Protein AF-0000000086045828 (afdb_homodimer)

Radius of gyration: 31.23 Å; Cα contacts (8 Å, |Δi|>4): 841; chains: 2; bounding box: 89×67×92 Å

pLDDT: mean 82.21, std 28.21, range [18.62, 98.94]

Sequence (542 aa):
MNEQLLTVFLATYTFIFIGCGSLYIEKRSEITFVGVSLAWGAVVAANIYTFGHISGAQINPAVTFAYAVVGQFPWKQVPLYVLGELLGSTTASLTLKWIFDGENTEAMLTQPVGPNPASDLKVAVLEIIITFIYVMTNCSSRADPRAFKELGGVAVGATVFFLALVAGKITGASMNPARSLGPAIAAWNFNKIWIYIISSVIGAVSATMLYFFHLMPPKSNDNSKIEGIPIFDIRAMNQVFTNNSVDISVVSNKLGEKSLEMEFPRRLESIMNEQLLTVFLATYTFIFIGCGSLYIEKRSEITFVGVSLAWGAVVAANIYTFGHISGAQINPAVTFAYAVVGQFPWKQVPLYVLGELLGSTTASLTLKWIFDGENTEAMLTQPVGPNPASDLKVAVLEIIITFIYVMTNCSSRADPRAFKELGGVAVGATVFFLALVAGKITGASMNPARSLGPAIAAWNFNKIWIYIISSVIGAVSATMLYFFHLMPPKSNDNSKIEGIPIFDIRAMNQVFTNNSVDISVVSNKLGEKSLEMEFPRRLESI

Foldseek 3Di:
DVQQLVLLLVLLLQLLLQLLVVLVCVVVVNDPLLSSLLSNLVSQLVLCVVCCVPNNSDQFLLQLVLCVVLPNHPPVCSVSSVVSNLNSLQVSLLVVCVVVVNPPLVSQAFAFADDPLPDLVRLLVLLLVLLLVLLLLLCPACVAPVHPNVCSSVSNSVSSSVSCVPCCRGGVNQLGLSSHVSSCVSNVHCVSSVSNVVSSNNNNNVNSCCCSVPPHDPPPPCPVPPPPPPPPPVVVVVVVVPDDDPPPCVCPPDDDDPPPCPCPDPCPDDD/DVQLLVLLLVLLLQLLLQLLVVLVCVVVVNDPLLSSLLSNLVSQLVQCVVCCVPNNSDQFLLQLVLCVVLPNHPPVCSVSSVVSNLNSLQVSLLVVCVVVVNPPLVSQAFAFADDPQDPLVRLLVLLLVLLLQLLLLLCPQCVAPVHPNVCSSVSNSVSSSVSCVPCCRGGVNQLGLSSHVNSCVSNVHCVSSVSNVVSSNNSNNVNSCCCVVPVHDDDPPPPPDPPPPPPPPVVVVVVVPPDDPPPPPPCPDDDDDPPPPPDPPPPPDDD

Structure (mmCIF, N/CA/C/O backbone):
data_AF-0000000086045828-model_v1
#
loop_
_entity.id
_entity.type
_entity.pdbx_description
1 polymer 'Uncharacterized protein'
#
loop_
_atom_site.group_PDB
_atom_site.id
_atom_site.type_symbol
_atom_site.label_atom_id
_atom_site.label_alt_id
_atom_site.label_comp_id
_atom_site.label_asym_id
_atom_site.label_entity_id
_atom_site.label_seq_id
_atom_site.pdbx_PDB_ins_code
_atom_site.Cartn_x
_atom_site.Cartn_y
_atom_site.Cartn_z
_atom_site.occupancy
_atom_site.B_iso_or_equiv
_atom_site.auth_seq_id
_atom_site.auth_comp_id
_atom_site.auth_asym_id
_atom_site.auth_atom_id
_atom_site.pdbx_PDB_model_num
ATOM 1 N N . MET A 1 1 ? -11.227 5.406 20.25 1 74.38 1 MET A N 1
ATOM 2 C CA . MET A 1 1 ? -9.867 5.926 20.359 1 74.38 1 MET A CA 1
ATOM 3 C C . MET A 1 1 ? -8.844 4.832 20.078 1 74.38 1 MET A C 1
ATOM 5 O O . MET A 1 1 ? -7.941 5.02 19.25 1 74.38 1 MET A O 1
ATOM 9 N N . ASN A 1 2 ? -9.07 3.666 20.469 1 81.81 2 ASN A N 1
ATOM 10 C CA . ASN A 1 2 ? -8.125 2.578 20.234 1 81.81 2 ASN A CA 1
ATOM 11 C C . ASN A 1 2 ? -8.07 2.18 18.766 1 81.81 2 ASN A C 1
ATOM 13 O O . ASN A 1 2 ? -6.992 1.971 18.219 1 81.81 2 ASN A O 1
ATOM 17 N N . GLU A 1 3 ? -9.227 2.316 18.156 1 91.19 3 GLU A N 1
ATOM 18 C CA . GLU A 1 3 ? -9.266 1.939 16.75 1 91.19 3 GLU A CA 1
ATOM 19 C C . GLU A 1 3 ? -8.547 2.971 15.883 1 91.19 3 GLU A C 1
ATOM 21 O O . GLU A 1 3 ? -7.836 2.611 14.945 1 91.19 3 GLU A O 1
ATOM 26 N N . GLN A 1 4 ? -8.688 4.184 16.297 1 93.19 4 GLN A N 1
ATOM 27 C CA . GLN A 1 4 ? -8.047 5.246 15.539 1 93.19 4 GLN A CA 1
ATOM 28 C C . GLN A 1 4 ? -6.523 5.172 15.672 1 93.19 4 GLN A C 1
ATOM 30 O O . GLN A 1 4 ? -5.805 5.293 14.68 1 93.19 4 GLN A O 1
ATOM 35 N N . LEU A 1 5 ? -6.109 4.945 16.812 1 93.94 5 LEU A N 1
ATOM 36 C CA . LEU A 1 5 ? -4.668 4.875 17.047 1 93.94 5 LEU A CA 1
ATOM 37 C C . LEU A 1 5 ? -4.055 3.699 16.297 1 93.94 5 LEU A C 1
ATOM 39 O O . LEU A 1 5 ? -2.98 3.826 15.703 1 93.94 5 LEU A O 1
ATOM 43 N N . LEU A 1 6 ? -4.723 2.617 16.328 1 96.38 6 LEU A N 1
ATOM 44 C CA . LEU A 1 6 ? -4.242 1.435 15.617 1 96.38 6 LEU A CA 1
ATOM 45 C C . LEU A 1 6 ? -4.172 1.689 14.117 1 96.38 6 LEU A C 1
ATOM 47 O O . LEU A 1 6 ? -3.205 1.295 13.461 1 96.38 6 LEU A O 1
ATOM 51 N N . THR A 1 7 ? -5.195 2.33 13.586 1 97.31 7 THR A N 1
ATOM 52 C CA . THR A 1 7 ? -5.219 2.551 12.141 1 97.31 7 THR A CA 1
ATOM 53 C C . THR A 1 7 ? -4.184 3.596 11.734 1 97.31 7 THR A C 1
ATOM 55 O O . THR A 1 7 ? -3.604 3.516 10.656 1 97.31 7 THR A O 1
ATOM 58 N N . VAL A 1 8 ? -3.922 4.582 12.633 1 98.25 8 VAL A N 1
ATOM 59 C CA . VAL A 1 8 ? -2.854 5.547 12.391 1 98.25 8 VAL A CA 1
ATOM 60 C C . VAL A 1 8 ? -1.505 4.832 12.367 1 98.25 8 VAL A C 1
ATOM 62 O O . VAL A 1 8 ? -0.672 5.09 11.492 1 98.25 8 VAL A O 1
ATOM 65 N N . PHE A 1 9 ? -1.312 3.949 13.258 1 98.69 9 PHE A N 1
ATOM 66 C CA . PHE A 1 9 ? -0.1 3.143 13.32 1 98.69 9 PHE A CA 1
ATOM 67 C C . PHE A 1 9 ? 0.06 2.307 12.055 1 98.69 9 PHE A C 1
ATOM 69 O O . PHE A 1 9 ? 1.119 2.324 11.43 1 98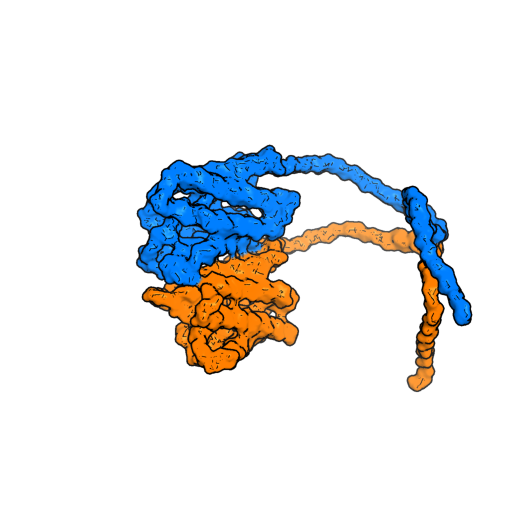.69 9 PHE A O 1
ATOM 76 N N . LEU A 1 10 ? -0.973 1.591 11.648 1 98.62 10 LEU A N 1
ATOM 77 C CA . LEU A 1 10 ? -0.92 0.701 10.492 1 98.62 10 LEU A CA 1
ATOM 78 C C . LEU A 1 10 ? -0.722 1.492 9.203 1 98.62 10 LEU A C 1
ATOM 80 O O . LEU A 1 10 ? 0.042 1.081 8.328 1 98.62 10 LEU A O 1
ATOM 84 N N . ALA A 1 11 ? -1.431 2.592 9.109 1 98.81 11 ALA A N 1
ATOM 85 C CA . ALA A 1 11 ? -1.305 3.432 7.918 1 98.81 11 ALA A CA 1
ATOM 86 C C . ALA A 1 11 ? 0.117 3.967 7.773 1 98.81 11 ALA A C 1
ATOM 88 O O . ALA A 1 11 ? 0.69 3.938 6.684 1 98.81 11 ALA A O 1
ATOM 89 N N . THR A 1 12 ? 0.699 4.422 8.859 1 98.88 12 THR A N 1
ATOM 90 C CA . THR A 1 12 ? 2.047 4.973 8.797 1 98.88 12 THR A CA 1
ATOM 91 C C . THR A 1 12 ? 3.076 3.869 8.578 1 98.88 12 THR A C 1
ATOM 93 O O . THR A 1 12 ? 4.039 4.051 7.832 1 98.88 12 THR A O 1
ATOM 96 N N . TYR A 1 13 ? 2.863 2.744 9.219 1 98.94 13 TYR A N 1
ATOM 97 C CA . TYR A 1 13 ? 3.736 1.601 8.984 1 98.94 13 TYR A CA 1
ATOM 98 C C . TYR A 1 13 ? 3.787 1.248 7.5 1 98.94 13 TYR A C 1
ATOM 100 O O . TYR A 1 13 ? 4.871 1.116 6.922 1 98.94 13 TYR A O 1
ATOM 108 N N . THR A 1 14 ? 2.574 1.083 6.902 1 98.88 14 THR A N 1
ATOM 109 C CA . THR A 1 14 ? 2.504 0.707 5.496 1 98.88 14 THR A CA 1
ATOM 110 C C . THR A 1 14 ? 3.143 1.778 4.617 1 98.88 14 THR A C 1
ATOM 112 O O . THR A 1 14 ? 3.859 1.461 3.664 1 98.88 14 THR A O 1
ATOM 115 N N . PHE A 1 15 ? 2.922 3.039 4.938 1 98.88 15 PHE A N 1
ATOM 116 C CA . PHE A 1 15 ? 3.457 4.188 4.215 1 98.88 15 PHE A CA 1
ATOM 117 C C . PHE A 1 15 ? 4.98 4.145 4.184 1 98.88 15 PHE A C 1
ATOM 119 O O . PHE A 1 15 ? 5.586 4.191 3.111 1 98.88 15 PHE A O 1
ATOM 126 N N . ILE A 1 16 ? 5.598 3.906 5.312 1 98.94 16 ILE A N 1
ATOM 127 C CA . ILE A 1 16 ? 7.051 3.93 5.445 1 98.94 16 ILE A CA 1
ATOM 128 C C . ILE A 1 16 ? 7.641 2.631 4.902 1 98.94 16 ILE A C 1
ATOM 130 O O . ILE A 1 16 ? 8.672 2.643 4.234 1 98.94 16 ILE A O 1
ATOM 134 N N . PHE A 1 17 ? 6.984 1.537 5.195 1 98.88 17 PHE A N 1
ATOM 135 C CA . PHE A 1 17 ? 7.473 0.239 4.746 1 98.88 17 PHE A CA 1
ATOM 136 C C . PHE A 1 17 ? 7.586 0.201 3.227 1 98.88 17 PHE A C 1
ATOM 138 O O . PHE A 1 17 ? 8.609 -0.225 2.686 1 98.88 17 PHE A O 1
ATOM 145 N N . ILE A 1 18 ? 6.559 0.685 2.578 1 98.88 18 ILE A N 1
ATOM 146 C CA . ILE A 1 18 ? 6.52 0.649 1.121 1 98.88 18 ILE A CA 1
ATOM 147 C C . ILE A 1 18 ? 7.438 1.729 0.553 1 98.88 18 ILE A C 1
ATOM 149 O O . ILE A 1 18 ? 8.234 1.461 -0.348 1 98.88 18 ILE A O 1
ATOM 153 N N . GLY A 1 19 ? 7.301 2.977 1.041 1 98.75 19 GLY A N 1
ATOM 154 C CA . GLY A 1 19 ? 8.125 4.059 0.527 1 98.75 19 GLY A CA 1
ATOM 155 C C . GLY A 1 19 ? 9.609 3.803 0.689 1 98.75 19 GLY A C 1
ATOM 156 O O . GLY A 1 19 ? 10.359 3.844 -0.287 1 98.75 19 GLY A O 1
ATOM 157 N N . CYS A 1 20 ? 10.031 3.494 1.878 1 98.69 20 CYS A N 1
ATOM 158 C CA . CYS A 1 20 ? 11.438 3.236 2.139 1 98.69 20 CYS A CA 1
ATOM 159 C C . CYS A 1 20 ? 11.875 1.905 1.535 1 98.69 20 CYS A C 1
ATOM 161 O O . CYS A 1 20 ? 13.008 1.766 1.077 1 98.69 20 CYS A O 1
ATOM 163 N N . GLY A 1 21 ? 10.969 0.919 1.577 1 98.38 21 GLY A N 1
ATOM 164 C CA . GLY A 1 21 ? 11.289 -0.329 0.902 1 98.38 21 GLY A CA 1
ATOM 165 C C . GLY A 1 21 ? 11.633 -0.142 -0.563 1 98.38 21 GLY A C 1
ATOM 166 O O . GLY A 1 21 ? 12.547 -0.79 -1.076 1 98.38 21 GLY A O 1
ATOM 167 N N . SER A 1 22 ? 10.93 0.727 -1.229 1 98.5 22 SER A N 1
ATOM 168 C CA . SER A 1 22 ? 11.188 0.962 -2.646 1 98.5 22 SER A CA 1
ATOM 169 C C . SER A 1 22 ? 12.562 1.581 -2.861 1 98.5 22 SER A C 1
ATOM 171 O O . SER A 1 22 ? 13.195 1.358 -3.896 1 98.5 22 SER A O 1
ATOM 173 N N . LEU A 1 23 ? 13.047 2.309 -1.892 1 97.94 23 LEU A N 1
ATOM 174 C CA . LEU A 1 23 ? 14.375 2.895 -1.985 1 97.94 23 LEU A CA 1
ATOM 175 C C . LEU A 1 23 ? 15.453 1.818 -1.892 1 97.94 23 LEU A C 1
ATOM 177 O O . LEU A 1 23 ? 16.484 1.904 -2.562 1 97.94 23 LEU A O 1
ATOM 181 N N . TYR A 1 24 ? 15.211 0.832 -1.029 1 96.56 24 TYR A N 1
ATOM 182 C CA . TYR A 1 24 ? 16.125 -0.3 -0.976 1 96.56 24 TYR A CA 1
ATOM 183 C C . TYR A 1 24 ? 16.188 -1.021 -2.316 1 96.56 24 TYR A C 1
ATOM 185 O O . TYR A 1 24 ? 17.266 -1.401 -2.779 1 96.56 24 TYR A O 1
ATOM 193 N N . ILE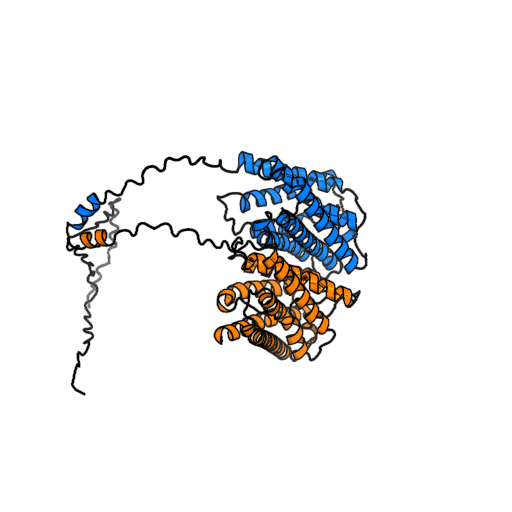 A 1 25 ? 15.008 -1.179 -2.92 1 96.12 25 ILE A N 1
ATOM 194 C CA . ILE A 1 25 ? 14.93 -1.902 -4.184 1 96.12 25 ILE A CA 1
ATOM 195 C C . ILE A 1 25 ? 15.594 -1.085 -5.289 1 96.12 25 ILE A C 1
ATOM 197 O O . ILE A 1 25 ? 16.25 -1.641 -6.168 1 96.12 25 ILE A O 1
ATOM 201 N N . GLU A 1 26 ? 15.414 0.224 -5.273 1 96.56 26 GLU A N 1
ATOM 202 C CA . GLU A 1 26 ? 16.109 1.097 -6.215 1 96.56 26 GLU A CA 1
ATOM 203 C C . GLU A 1 26 ? 17.625 0.978 -6.07 1 96.56 26 GLU A C 1
ATOM 205 O O . GLU A 1 26 ? 18.344 0.942 -7.066 1 96.56 26 GLU A O 1
ATOM 210 N N . LYS A 1 27 ? 18.062 0.938 -4.852 1 94.44 27 LYS A N 1
ATOM 211 C CA . LYS A 1 27 ? 19.484 0.825 -4.59 1 94.44 27 LYS A CA 1
ATOM 212 C C . LYS A 1 27 ? 20.062 -0.456 -5.191 1 94.44 27 LYS A C 1
ATOM 214 O O . LYS A 1 27 ? 21.234 -0.495 -5.586 1 94.44 27 LYS A O 1
ATOM 219 N N . ARG A 1 28 ? 19.266 -1.442 -5.297 1 91.94 28 ARG A N 1
ATOM 220 C CA . ARG A 1 28 ? 19.672 -2.709 -5.902 1 91.94 28 ARG A CA 1
ATOM 221 C C . ARG A 1 28 ? 19.516 -2.658 -7.422 1 91.94 28 ARG A C 1
ATOM 223 O O . ARG A 1 28 ? 19.672 -3.674 -8.102 1 91.94 28 ARG A O 1
ATOM 230 N N . SER A 1 29 ? 19.141 -1.521 -8.008 1 92.25 29 SER A N 1
ATOM 231 C CA . SER A 1 29 ? 19 -1.26 -9.438 1 92.25 29 SER A CA 1
ATOM 232 C C . SER A 1 29 ? 17.906 -2.111 -10.055 1 92.25 29 SER A C 1
ATOM 234 O O . SER A 1 29 ? 17.969 -2.475 -11.227 1 92.25 29 SER A O 1
ATOM 236 N N . GLU A 1 30 ? 16.953 -2.486 -9.188 1 91.5 30 GLU A N 1
ATOM 237 C CA . GLU A 1 30 ? 15.844 -3.299 -9.672 1 91.5 30 GLU A CA 1
ATOM 238 C C . GLU A 1 30 ? 14.711 -2.424 -10.203 1 91.5 30 GLU A C 1
ATOM 240 O O . GLU A 1 30 ? 13.891 -2.881 -11.008 1 91.5 30 GLU A O 1
ATOM 245 N N . ILE A 1 31 ? 14.648 -1.253 -9.703 1 95.25 31 ILE A N 1
ATOM 246 C CA . ILE A 1 31 ? 13.688 -0.275 -10.195 1 95.25 31 ILE A CA 1
ATOM 247 C C . ILE A 1 31 ? 14.359 1.088 -10.336 1 95.25 31 ILE A C 1
ATOM 249 O O . ILE A 1 31 ? 15.43 1.32 -9.773 1 95.25 31 ILE A O 1
ATOM 253 N N . THR A 1 32 ? 13.711 1.938 -11.188 1 96.19 32 THR A N 1
ATOM 254 C CA . THR A 1 32 ? 14.164 3.318 -11.312 1 96.19 32 THR A CA 1
ATOM 255 C C . THR A 1 32 ? 13.461 4.215 -10.305 1 96.19 32 THR A C 1
ATOM 257 O O . THR A 1 32 ? 12.539 3.775 -9.602 1 96.19 32 THR A O 1
ATOM 260 N N . PHE A 1 33 ? 13.883 5.48 -10.305 1 96.31 33 PHE A N 1
ATOM 261 C CA . PHE A 1 33 ? 13.32 6.418 -9.344 1 96.31 33 PHE A CA 1
ATOM 262 C C . PHE A 1 33 ? 11.859 6.707 -9.664 1 96.31 33 PHE A C 1
ATOM 264 O O . PHE A 1 33 ? 11.086 7.078 -8.781 1 96.31 33 PHE A O 1
ATOM 271 N N . VAL A 1 34 ? 11.492 6.547 -10.898 1 97.12 34 VAL A N 1
ATOM 272 C CA . VAL A 1 34 ? 10.078 6.652 -11.242 1 97.12 34 VAL A CA 1
ATOM 273 C C . VAL A 1 34 ? 9.273 5.617 -10.461 1 97.12 34 VAL A C 1
ATOM 275 O O . VAL A 1 34 ? 8.188 5.918 -9.953 1 97.12 34 VAL A O 1
ATOM 278 N N . GLY A 1 35 ? 9.828 4.352 -10.32 1 98.38 35 GLY A N 1
ATOM 279 C CA . GLY A 1 35 ? 9.188 3.32 -9.523 1 98.38 35 GLY A CA 1
ATOM 280 C C . GLY A 1 35 ? 9.07 3.686 -8.055 1 98.38 35 GLY A C 1
ATOM 281 O O . GLY A 1 35 ? 8.031 3.447 -7.434 1 98.38 35 GLY A O 1
ATOM 282 N N . VAL A 1 36 ? 10.094 4.324 -7.551 1 98.5 36 VAL A N 1
ATOM 283 C CA . VAL A 1 36 ? 10.102 4.777 -6.16 1 98.5 36 VAL A CA 1
ATOM 284 C C . VAL A 1 36 ? 9.016 5.828 -5.953 1 98.5 36 VAL A C 1
ATOM 286 O O . VAL A 1 36 ? 8.242 5.746 -4.992 1 98.5 36 VAL A O 1
ATOM 289 N N . SER A 1 37 ? 8.961 6.758 -6.863 1 98.75 37 SER A N 1
ATOM 290 C CA . SER A 1 37 ? 7.988 7.84 -6.746 1 98.75 37 SER A CA 1
ATOM 291 C C . SER A 1 37 ? 6.559 7.316 -6.852 1 98.75 37 SER A C 1
ATOM 293 O O . SER A 1 37 ? 5.668 7.777 -6.133 1 98.75 37 SER A O 1
ATOM 295 N N . LEU A 1 38 ? 6.348 6.324 -7.715 1 98.56 38 LEU A N 1
ATOM 296 C CA . LEU A 1 38 ? 5.039 5.691 -7.84 1 98.56 38 LEU A CA 1
ATOM 297 C C . LEU A 1 38 ? 4.664 4.957 -6.559 1 98.56 38 LEU A C 1
ATOM 299 O O . LEU A 1 38 ? 3.502 4.973 -6.148 1 98.56 38 LEU A O 1
ATOM 303 N N . ALA A 1 39 ? 5.609 4.301 -5.961 1 98.81 39 ALA A N 1
ATOM 304 C CA . ALA A 1 39 ? 5.352 3.58 -4.719 1 98.81 39 ALA A CA 1
ATOM 305 C C . ALA A 1 39 ? 4.848 4.523 -3.631 1 98.81 39 ALA A C 1
ATOM 307 O O . ALA A 1 39 ? 3.857 4.234 -2.957 1 98.81 39 ALA A O 1
ATOM 308 N N . TRP A 1 40 ? 5.504 5.707 -3.502 1 98.81 40 TRP A N 1
ATOM 309 C CA . TRP A 1 40 ? 5.113 6.691 -2.498 1 98.81 40 TRP A CA 1
ATOM 310 C C . TRP A 1 40 ? 3.705 7.211 -2.764 1 98.81 40 TRP A C 1
ATOM 312 O O . TRP A 1 40 ? 2.887 7.297 -1.846 1 98.81 40 TRP A O 1
ATOM 322 N N . GLY A 1 41 ? 3.443 7.547 -4.016 1 98.81 41 GLY A N 1
ATOM 323 C CA . GLY A 1 41 ? 2.123 8.047 -4.363 1 98.81 41 GLY A CA 1
ATOM 324 C C . GLY A 1 41 ? 1.029 7.012 -4.207 1 98.81 41 GLY A C 1
ATOM 325 O O . GLY A 1 41 ? -0.043 7.305 -3.676 1 98.81 41 GLY A O 1
ATOM 326 N N . ALA A 1 42 ? 1.286 5.809 -4.637 1 98.81 42 ALA A N 1
ATOM 327 C CA . ALA A 1 42 ? 0.292 4.738 -4.617 1 98.81 42 ALA A CA 1
ATOM 328 C C . ALA A 1 42 ? -0.074 4.352 -3.186 1 98.81 42 ALA A C 1
ATOM 330 O O . ALA A 1 42 ? -1.246 4.129 -2.877 1 98.81 42 ALA A O 1
ATOM 331 N N . VAL A 1 43 ? 0.878 4.203 -2.322 1 98.88 43 VAL A N 1
ATOM 332 C CA . VAL A 1 43 ? 0.599 3.775 -0.956 1 98.88 43 VAL A CA 1
ATOM 333 C C . VAL A 1 43 ? -0.199 4.855 -0.228 1 98.88 43 VAL A C 1
ATOM 335 O O . VAL A 1 43 ? -1.055 4.547 0.605 1 98.88 43 VAL A O 1
ATOM 338 N N . VAL A 1 44 ? 0.052 6.137 -0.552 1 98.75 44 VAL A N 1
ATOM 339 C CA . VAL A 1 44 ? -0.738 7.207 0.047 1 98.75 44 VAL A CA 1
ATOM 340 C C . VAL A 1 44 ? -2.189 7.098 -0.413 1 98.75 44 VAL A C 1
ATOM 342 O O . VAL A 1 44 ? -3.113 7.156 0.404 1 98.75 44 VAL A O 1
ATOM 345 N N . ALA A 1 45 ? -2.391 6.902 -1.695 1 98.62 45 ALA A N 1
ATOM 346 C CA . ALA A 1 45 ? -3.75 6.746 -2.207 1 98.62 45 ALA A CA 1
ATOM 347 C C . ALA A 1 45 ? -4.445 5.551 -1.56 1 98.62 45 ALA A C 1
ATOM 349 O O . ALA A 1 45 ? -5.578 5.668 -1.083 1 98.62 45 ALA A O 1
ATOM 350 N N . ALA A 1 46 ? -3.783 4.461 -1.511 1 98.69 46 ALA A N 1
ATOM 351 C CA . ALA A 1 46 ? -4.363 3.248 -0.939 1 98.69 46 ALA A CA 1
ATOM 352 C C . ALA A 1 46 ? -4.719 3.451 0.531 1 98.69 46 ALA A C 1
ATOM 354 O O . ALA A 1 46 ? -5.777 3.008 0.986 1 98.69 46 ALA A O 1
ATOM 355 N N . ASN A 1 47 ? -3.84 4.066 1.276 1 98.69 47 ASN A N 1
ATOM 356 C CA . ASN A 1 47 ? -4.09 4.332 2.689 1 98.69 47 ASN A CA 1
ATOM 357 C C . ASN A 1 47 ? -5.336 5.188 2.887 1 98.69 47 ASN A C 1
ATOM 359 O O . ASN A 1 47 ? -6.109 4.957 3.82 1 98.69 47 ASN A O 1
ATOM 363 N N . ILE A 1 48 ? -5.488 6.199 2.051 1 98.12 48 ILE A N 1
ATOM 364 C CA . ILE A 1 48 ? -6.652 7.07 2.17 1 98.12 48 ILE A CA 1
ATOM 365 C C . ILE A 1 48 ? -7.93 6.258 1.977 1 98.12 48 ILE A C 1
ATOM 367 O O . ILE A 1 48 ? -8.883 6.391 2.752 1 98.12 48 ILE A O 1
ATOM 371 N N . TYR A 1 49 ? -7.902 5.359 1.036 1 97.44 49 TYR A N 1
ATOM 372 C CA . TYR A 1 49 ? -9.102 4.582 0.753 1 97.44 49 TYR A CA 1
ATOM 373 C C . TYR A 1 49 ? -9.281 3.461 1.771 1 97.44 49 TYR A C 1
ATOM 375 O O . TYR A 1 49 ? -10.391 2.953 1.959 1 97.44 49 TYR A O 1
ATOM 383 N N . THR A 1 50 ? -8.25 3.084 2.451 1 97.75 50 THR A N 1
ATOM 384 C CA . THR A 1 50 ? -8.297 1.986 3.412 1 97.75 50 THR A CA 1
ATOM 385 C C . THR A 1 50 ? -8.672 2.498 4.801 1 97.75 50 THR A C 1
ATOM 387 O O . THR A 1 50 ? -9.5 1.903 5.484 1 97.75 50 THR A O 1
ATOM 390 N N . PHE A 1 51 ? -8.102 3.66 5.184 1 97.31 51 PHE A N 1
ATOM 391 C CA . PHE A 1 51 ? -8.195 4.055 6.586 1 97.31 51 PHE A CA 1
ATOM 392 C C . PHE A 1 51 ? -8.859 5.422 6.719 1 97.31 51 PHE A C 1
ATOM 394 O O . PHE A 1 51 ? -9.141 5.875 7.832 1 97.31 51 PHE A O 1
ATOM 401 N N . GLY A 1 52 ? -9.102 6.09 5.621 1 96.38 52 GLY A N 1
ATOM 402 C CA . GLY A 1 52 ? -9.648 7.438 5.668 1 96.38 52 GLY A CA 1
ATOM 403 C C . GLY A 1 52 ? -10.938 7.535 6.461 1 96.38 52 GLY A C 1
ATOM 404 O O . GLY A 1 52 ? -11.156 8.508 7.184 1 96.38 52 GLY A O 1
ATOM 405 N N . HIS A 1 53 ? -11.789 6.516 6.402 1 94.38 53 HIS A N 1
ATOM 406 C CA . HIS A 1 53 ? -13.102 6.555 7.039 1 94.38 53 HIS A CA 1
ATOM 407 C C . HIS A 1 53 ? -13.008 6.207 8.523 1 94.38 53 HIS A C 1
ATOM 409 O O . HIS A 1 53 ? -13.992 6.32 9.258 1 94.38 53 HIS A O 1
ATOM 415 N N . ILE A 1 54 ? -11.828 5.781 8.969 1 94.62 54 ILE A N 1
ATOM 416 C CA . ILE A 1 54 ? -11.672 5.41 10.367 1 94.62 54 ILE A CA 1
ATOM 417 C C . ILE A 1 54 ? -10.883 6.496 11.102 1 94.62 54 ILE A C 1
ATOM 419 O O . ILE A 1 54 ? -11.359 7.039 12.102 1 94.62 54 ILE A O 1
ATOM 423 N N . SER A 1 55 ? -9.773 6.926 10.609 1 94.5 55 SER A N 1
ATOM 424 C CA . SER A 1 55 ? -8.891 7.852 11.305 1 94.5 55 SER A CA 1
ATOM 425 C C . SER A 1 55 ? -8.555 9.062 10.438 1 94.5 55 SER A C 1
ATOM 427 O O . SER A 1 55 ? -7.68 9.852 10.781 1 94.5 55 SER A O 1
ATOM 429 N N . GLY A 1 56 ? -9.156 9.172 9.266 1 93.81 56 GLY A N 1
ATOM 430 C CA . GLY A 1 56 ? -8.805 10.219 8.328 1 93.81 56 GLY A CA 1
ATOM 431 C C . GLY A 1 56 ? -7.547 9.898 7.531 1 93.81 56 GLY A C 1
ATOM 432 O O . GLY A 1 56 ? -7.117 10.695 6.691 1 93.81 56 GLY A O 1
ATOM 433 N N . ALA A 1 57 ? -6.941 8.75 7.797 1 96 57 ALA A N 1
ATOM 434 C CA . ALA A 1 57 ? -5.695 8.312 7.176 1 96 57 ALA A CA 1
ATOM 435 C C . ALA A 1 57 ? -4.551 9.266 7.516 1 96 57 ALA A C 1
ATOM 437 O O . ALA A 1 57 ? -3.742 9.609 6.648 1 96 57 ALA A O 1
ATOM 438 N N . GLN A 1 58 ? -4.477 9.703 8.766 1 96.94 58 GLN A N 1
ATOM 439 C CA . GLN A 1 58 ? -3.404 10.594 9.203 1 96.94 58 GLN A CA 1
ATOM 440 C C . GLN A 1 58 ? -2.098 9.828 9.391 1 96.94 58 GLN A C 1
ATOM 442 O O . GLN A 1 58 ? -2.035 8.875 10.18 1 96.94 58 GLN A O 1
ATOM 447 N N . ILE A 1 59 ? -1.125 10.258 8.711 1 98.62 59 ILE A N 1
ATOM 448 C CA . ILE A 1 59 ? 0.168 9.586 8.758 1 98.62 59 ILE A CA 1
ATOM 449 C C . ILE A 1 59 ? 1.283 10.617 8.898 1 98.62 59 ILE A C 1
ATOM 451 O O . ILE A 1 59 ? 2.459 10.305 8.703 1 98.62 59 ILE A O 1
ATOM 455 N N . ASN A 1 60 ? 1.021 11.914 9.117 1 98.88 60 ASN A N 1
ATOM 456 C CA . ASN A 1 60 ? 1.925 13.062 9.047 1 98.88 60 ASN A CA 1
ATOM 457 C C . ASN A 1 60 ? 1.712 14.016 10.211 1 98.88 60 ASN A C 1
ATOM 459 O O . ASN A 1 60 ? 0.748 14.789 10.227 1 98.88 60 ASN A O 1
ATOM 463 N N . PRO A 1 61 ? 2.641 14.016 11.164 1 98.88 61 PRO A N 1
ATOM 464 C CA . PRO A 1 61 ? 2.496 14.906 12.32 1 98.88 61 PRO A CA 1
ATOM 465 C C . PRO A 1 61 ? 2.293 16.359 11.922 1 98.88 61 PRO A C 1
ATOM 467 O O . PRO A 1 61 ? 1.557 17.094 12.594 1 98.88 61 PRO A O 1
ATOM 470 N N . ALA A 1 62 ? 2.971 16.844 10.898 1 98.88 62 ALA A N 1
ATOM 471 C CA . ALA A 1 62 ? 2.82 18.234 10.453 1 98.88 62 ALA A CA 1
ATOM 472 C C . ALA A 1 62 ? 1.388 18.516 10.008 1 98.88 62 ALA A C 1
ATOM 474 O O . ALA A 1 62 ? 0.833 19.562 10.312 1 98.88 62 ALA A O 1
ATOM 475 N N . VAL A 1 63 ? 0.789 17.562 9.344 1 98.75 63 VAL A N 1
ATOM 476 C CA . VAL A 1 63 ? -0.579 17.719 8.859 1 98.75 63 VAL A CA 1
ATOM 477 C C . VAL A 1 63 ? -1.555 17.625 10.031 1 98.75 63 VAL A C 1
ATOM 479 O O . VAL A 1 63 ? -2.488 18.422 10.141 1 98.75 63 VAL A O 1
ATOM 482 N N . THR A 1 64 ? -1.34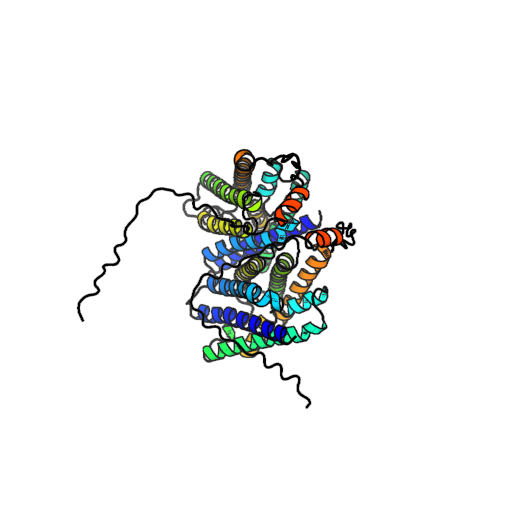3 16.609 10.891 1 98.69 64 THR A N 1
ATOM 483 C CA . THR A 1 64 ? -2.166 16.453 12.086 1 98.69 64 THR A CA 1
ATOM 484 C C . THR A 1 64 ? -2.166 17.75 12.906 1 98.69 64 THR A C 1
ATOM 486 O O . THR A 1 64 ? -3.225 18.234 13.312 1 98.69 64 THR A O 1
ATOM 489 N N . PHE A 1 65 ? -1.016 18.281 13.086 1 98.69 65 PHE A N 1
ATOM 490 C CA . PHE A 1 65 ? -0.856 19.531 13.82 1 98.69 65 PHE A CA 1
ATOM 491 C C . PHE A 1 65 ? -1.538 20.688 13.094 1 98.69 65 PHE A C 1
ATOM 493 O O . PHE A 1 65 ? -2.266 21.469 13.703 1 98.69 65 PHE A O 1
ATOM 500 N N . ALA A 1 66 ? -1.322 20.828 11.836 1 98.81 66 ALA A N 1
ATOM 501 C CA . ALA A 1 66 ? -1.863 21.922 11.039 1 98.81 66 ALA A CA 1
ATOM 502 C C . ALA A 1 66 ? -3.389 21.906 11.062 1 98.81 66 ALA A C 1
ATOM 504 O O . ALA A 1 66 ? -4.023 22.969 11.133 1 98.81 66 ALA A O 1
ATOM 505 N N . TYR A 1 67 ? -3.943 20.734 10.992 1 98.38 67 TYR A N 1
ATOM 506 C CA . TYR A 1 67 ? -5.398 20.625 11.047 1 98.38 67 TYR A CA 1
ATOM 507 C C . TYR A 1 67 ? -5.93 21.078 12.398 1 98.38 67 TYR A C 1
ATOM 509 O O . TYR A 1 67 ? -7.008 21.672 12.484 1 98.38 67 TYR A O 1
ATOM 517 N N . ALA A 1 68 ? -5.25 20.797 13.453 1 98.5 68 ALA A N 1
ATOM 518 C CA . ALA A 1 68 ? -5.66 21.266 14.773 1 98.5 68 ALA A CA 1
ATOM 519 C C . ALA A 1 68 ? -5.578 22.797 14.867 1 98.5 68 ALA A C 1
ATOM 521 O O . ALA A 1 68 ? -6.453 23.438 15.453 1 98.5 68 ALA A O 1
ATOM 522 N N . VAL A 1 69 ? -4.594 23.359 14.281 1 98.44 69 VAL A N 1
ATOM 523 C CA . VAL A 1 69 ? -4.363 24.812 14.305 1 98.44 69 VAL A CA 1
ATOM 524 C C . VAL A 1 69 ? -5.566 25.531 13.711 1 98.44 69 VAL A C 1
ATOM 526 O O . VAL A 1 69 ? -5.984 26.578 14.227 1 98.44 69 VAL A O 1
ATOM 529 N N . VAL A 1 70 ? -6.191 24.953 12.727 1 97.38 70 VAL A N 1
ATOM 530 C CA . VAL A 1 70 ? -7.281 25.656 12.055 1 97.38 70 VAL A CA 1
ATOM 531 C C . VAL A 1 70 ? -8.625 25.109 12.547 1 97.38 70 VAL A C 1
ATOM 533 O O . VAL A 1 70 ? -9.664 25.344 11.922 1 97.38 70 VAL A O 1
ATOM 536 N N . GLY A 1 71 ? -8.625 24.234 13.547 1 97.19 71 GLY A N 1
ATOM 537 C CA . GLY A 1 71 ? -9.836 23.797 14.219 1 97.19 71 GLY A CA 1
ATOM 538 C C . GLY A 1 71 ? -10.508 22.625 13.523 1 97.19 71 GLY A C 1
ATOM 539 O O . GLY A 1 71 ? -11.688 22.344 13.75 1 97.19 71 GLY A O 1
ATOM 540 N N . GLN A 1 72 ? -9.781 21.938 12.641 1 96.5 72 GLN A N 1
ATOM 541 C CA . GLN A 1 72 ? -10.352 20.812 11.891 1 96.5 72 GLN A CA 1
ATOM 542 C C . GLN A 1 72 ? -9.984 19.484 12.531 1 96.5 72 GLN A C 1
ATOM 544 O O . GLN A 1 72 ? -10.328 18.422 12 1 96.5 72 GLN A O 1
ATOM 549 N N . PHE A 1 73 ? -9.242 19.516 13.586 1 96.62 73 PHE A N 1
ATOM 550 C CA . PHE A 1 73 ? -8.852 18.344 14.352 1 96.62 73 PHE A CA 1
ATOM 551 C C . PHE A 1 73 ? -8.711 18.672 15.828 1 96.62 73 PHE A C 1
ATOM 553 O O . PHE A 1 73 ? -8.172 19.734 16.188 1 96.62 73 PHE A O 1
ATOM 560 N N . PRO A 1 74 ? -9.227 17.859 16.766 1 96.81 74 PRO A N 1
ATOM 561 C CA . PRO A 1 74 ? -9.164 18.188 18.188 1 96.81 74 PRO A CA 1
ATOM 562 C C . PRO A 1 74 ? -7.742 18.141 18.734 1 96.81 74 PRO A C 1
ATOM 564 O O . PRO A 1 74 ? -7.051 17.125 18.594 1 96.81 74 PRO A O 1
ATOM 567 N N . TRP A 1 75 ? -7.332 19.156 19.453 1 97.75 75 TRP A N 1
ATOM 568 C CA . TRP A 1 75 ? -5.992 19.281 20.016 1 97.75 75 TRP A CA 1
ATOM 569 C C . TRP A 1 75 ? -5.68 18.125 20.938 1 97.75 75 TRP A C 1
ATOM 571 O O . TRP A 1 75 ? -4.539 17.656 21.016 1 97.75 75 TRP A O 1
ATOM 581 N N . LYS A 1 76 ? -6.711 17.578 21.594 1 96.94 76 LYS A N 1
ATOM 582 C CA . LYS A 1 76 ? -6.531 16.516 22.578 1 96.94 76 LYS A CA 1
ATOM 583 C C . LYS A 1 76 ? -6.047 15.227 21.922 1 96.94 76 LYS A C 1
ATOM 585 O O . LYS A 1 76 ? -5.379 14.406 22.562 1 96.94 76 LYS A O 1
ATOM 590 N N . GLN A 1 77 ? -6.309 15.117 20.641 1 97.12 77 GLN A N 1
ATOM 591 C CA . GLN A 1 77 ? -5.965 13.883 19.953 1 97.12 77 GLN A CA 1
ATOM 592 C C . GLN A 1 77 ? -4.609 13.992 19.25 1 97.12 77 GLN A C 1
ATOM 594 O O . GLN A 1 77 ? -4.031 12.992 18.844 1 97.12 77 GLN A O 1
ATOM 599 N N . VAL A 1 78 ? -4.062 15.164 19.188 1 98.12 78 VAL A N 1
ATOM 600 C CA . VAL A 1 78 ? -2.85 15.414 18.406 1 98.12 78 VAL A CA 1
ATOM 601 C C . VAL A 1 78 ? -1.697 14.586 18.969 1 98.12 78 VAL A C 1
ATOM 603 O O . VAL A 1 78 ? -1.027 13.859 18.234 1 98.12 78 VAL A O 1
ATOM 606 N N . PRO A 1 79 ? -1.474 14.555 20.281 1 97.88 79 PRO A N 1
ATOM 607 C CA . PRO A 1 79 ? -0.333 13.789 20.781 1 97.88 79 PRO A CA 1
ATOM 608 C C . PRO A 1 79 ? -0.468 12.289 20.516 1 97.88 79 PRO A C 1
ATOM 610 O O . PRO A 1 79 ? 0.525 11.617 20.219 1 97.88 79 PRO A O 1
ATOM 613 N N . LEU A 1 80 ? -1.637 11.812 20.609 1 97 80 LEU A N 1
ATOM 614 C CA . LEU A 1 80 ? -1.856 10.383 20.406 1 97 80 LEU A CA 1
ATOM 615 C C . LEU A 1 80 ? -1.65 10.008 18.938 1 97 80 LEU A C 1
ATOM 617 O O . LEU A 1 80 ? -1.051 8.977 18.641 1 97 80 LEU A O 1
ATOM 621 N N . TYR A 1 81 ? -2.164 10.82 18.078 1 97.94 81 TYR A N 1
ATOM 622 C CA . TYR A 1 81 ? -1.973 10.562 16.656 1 97.94 81 TYR A CA 1
ATOM 623 C C . TYR A 1 81 ? -0.499 10.656 16.281 1 97.94 81 TYR A C 1
ATOM 625 O O . TYR A 1 81 ? 0.017 9.797 15.555 1 97.94 81 TYR A O 1
ATOM 633 N N . VAL A 1 82 ? 0.168 11.641 16.797 1 98.56 82 VAL A N 1
ATOM 634 C CA . VAL A 1 82 ? 1.588 11.82 16.5 1 98.56 82 VAL A CA 1
ATOM 635 C C . VAL A 1 82 ? 2.377 10.617 17.016 1 98.56 82 VAL A C 1
ATOM 637 O O . VAL A 1 82 ? 3.275 10.117 16.328 1 98.56 82 VAL A O 1
ATOM 640 N N . LEU A 1 83 ? 2.029 10.164 18.141 1 98.19 83 LEU A N 1
ATOM 641 C CA . LEU A 1 83 ? 2.686 8.984 18.688 1 98.19 83 LEU A CA 1
ATOM 642 C C . LEU A 1 83 ? 2.471 7.77 17.781 1 98.19 83 LEU A C 1
ATOM 644 O O . LEU A 1 83 ? 3.406 7.012 17.516 1 98.19 83 LEU A O 1
ATOM 648 N N . GLY A 1 84 ? 1.211 7.547 17.359 1 98.56 84 GLY A N 1
ATOM 649 C CA . GLY A 1 84 ? 0.924 6.457 16.438 1 98.56 84 GLY A CA 1
ATOM 650 C C . GLY A 1 84 ? 1.7 6.559 15.141 1 98.56 84 GLY A C 1
ATOM 651 O O . GLY A 1 84 ? 2.199 5.551 14.633 1 98.56 84 GLY A O 1
ATOM 652 N N . GLU A 1 85 ? 1.844 7.75 14.641 1 98.81 85 GLU A N 1
ATOM 653 C CA . GLU A 1 85 ? 2.578 8 13.406 1 98.81 85 GLU A CA 1
ATOM 654 C C . GLU A 1 85 ? 4.062 7.688 13.57 1 98.81 85 GLU A C 1
ATOM 656 O O . GLU A 1 85 ? 4.66 7.008 12.734 1 98.81 85 GLU A O 1
ATOM 661 N N . LEU A 1 86 ? 4.613 8.117 14.656 1 98.81 86 LEU A N 1
ATOM 662 C CA . LEU A 1 86 ? 6.035 7.91 14.906 1 98.81 86 LEU A CA 1
ATOM 663 C C . LEU A 1 86 ? 6.336 6.438 15.164 1 98.81 86 LEU A C 1
ATOM 665 O O . LEU A 1 86 ? 7.359 5.918 14.711 1 98.81 86 LEU A O 1
ATOM 669 N N . LEU A 1 87 ? 5.445 5.789 15.898 1 98.81 87 LEU A N 1
ATOM 670 C CA . LEU A 1 87 ? 5.637 4.363 16.156 1 98.81 87 LEU A CA 1
ATOM 671 C C . LEU A 1 87 ? 5.539 3.562 14.859 1 98.81 87 LEU A C 1
ATOM 673 O O . LEU A 1 87 ? 6.328 2.646 14.625 1 98.81 87 LEU A O 1
ATOM 677 N N . GLY A 1 88 ? 4.531 3.887 14.031 1 98.88 88 GLY A N 1
ATOM 678 C CA . GLY A 1 88 ? 4.422 3.227 12.742 1 98.88 88 GLY A CA 1
ATOM 679 C C . GLY A 1 88 ? 5.645 3.418 11.867 1 98.88 88 GLY A C 1
ATOM 680 O O . GLY A 1 88 ? 6.16 2.459 11.289 1 98.88 88 GLY A O 1
ATOM 681 N N . SER A 1 89 ? 6.105 4.605 11.867 1 98.94 89 SER A N 1
ATOM 682 C CA . SER A 1 89 ? 7.273 4.945 11.062 1 98.94 89 SER A CA 1
ATOM 683 C C . SER A 1 89 ? 8.516 4.215 11.555 1 98.94 89 SER A C 1
ATOM 685 O O . SER A 1 89 ? 9.25 3.621 10.758 1 98.94 89 SER A O 1
ATOM 687 N N . THR A 1 90 ? 8.734 4.246 12.812 1 98.94 90 THR A N 1
ATOM 688 C CA . THR A 1 90 ? 9.93 3.652 13.398 1 98.94 90 THR A CA 1
ATOM 689 C C . THR A 1 90 ? 9.914 2.135 13.234 1 98.94 90 THR A C 1
ATOM 691 O O . THR A 1 90 ? 10.914 1.535 12.836 1 98.94 90 THR A O 1
ATOM 694 N N . THR A 1 91 ? 8.805 1.488 13.484 1 98.88 91 THR A N 1
ATOM 695 C CA . THR A 1 91 ? 8.719 0.034 13.406 1 98.88 91 THR A CA 1
ATOM 696 C C . THR A 1 91 ? 8.875 -0.437 11.961 1 98.88 91 THR A C 1
ATOM 698 O O . THR A 1 91 ? 9.516 -1.46 11.703 1 98.88 91 THR A O 1
ATOM 701 N N . ALA A 1 92 ? 8.266 0.274 11.016 1 98.88 92 ALA A N 1
ATOM 702 C CA . ALA A 1 92 ? 8.461 -0.069 9.602 1 98.88 92 ALA A CA 1
ATOM 703 C C . ALA A 1 92 ? 9.93 0.023 9.211 1 98.88 92 ALA A C 1
ATOM 705 O O . ALA A 1 92 ? 10.453 -0.865 8.531 1 98.88 92 ALA A O 1
ATOM 706 N N . SER A 1 93 ? 10.602 1.09 9.672 1 98.88 93 SER A N 1
ATOM 707 C CA . SER A 1 93 ? 12.016 1.3 9.359 1 98.88 93 SER A CA 1
ATOM 708 C C . SER A 1 93 ? 12.883 0.203 9.969 1 98.88 93 SER A C 1
ATOM 710 O O . SER A 1 93 ? 13.82 -0.275 9.336 1 98.88 93 SER A O 1
ATOM 712 N N . LEU A 1 94 ? 12.531 -0.181 11.188 1 98.75 94 LEU A N 1
ATOM 713 C CA . LEU A 1 94 ? 13.273 -1.249 11.844 1 98.75 94 LEU A CA 1
ATOM 714 C C . LEU A 1 94 ? 13.039 -2.586 11.148 1 98.75 94 LEU A C 1
ATOM 716 O O . LEU A 1 94 ? 13.953 -3.41 11.062 1 98.75 94 LEU A O 1
ATOM 720 N N . THR A 1 95 ? 11.836 -2.826 10.711 1 98.25 95 THR A N 1
ATOM 721 C CA . THR A 1 95 ? 11.539 -4.035 9.953 1 98.25 95 THR A CA 1
ATOM 722 C C . THR A 1 95 ? 12.406 -4.105 8.695 1 98.25 95 THR A C 1
ATOM 724 O O . THR A 1 95 ? 13 -5.148 8.398 1 98.25 95 THR A O 1
ATOM 727 N N . LEU A 1 96 ? 12.492 -3.035 7.984 1 98 96 LEU A N 1
ATOM 728 C CA . LEU A 1 96 ? 13.305 -2.992 6.773 1 98 96 LEU A CA 1
ATOM 729 C C . LEU A 1 96 ? 14.781 -3.197 7.105 1 98 96 LEU A C 1
ATOM 731 O O . LEU A 1 96 ? 15.484 -3.924 6.398 1 98 96 LEU A O 1
ATOM 735 N N . LYS A 1 97 ? 15.25 -2.52 8.18 1 97.38 97 LYS A N 1
ATOM 736 C CA . LYS A 1 97 ? 16.625 -2.709 8.617 1 97.38 97 LYS A CA 1
ATOM 737 C C . LYS A 1 97 ? 16.922 -4.184 8.875 1 97.38 97 LYS A C 1
ATOM 739 O O . LYS A 1 97 ? 17.984 -4.684 8.508 1 97.38 97 LYS A O 1
ATOM 744 N N . TRP A 1 98 ? 15.945 -4.84 9.477 1 96.19 98 TRP A N 1
ATOM 745 C CA . TRP A 1 98 ? 16.109 -6.258 9.766 1 96.19 98 TRP A CA 1
ATOM 746 C C . TRP A 1 98 ? 16.109 -7.082 8.484 1 96.19 98 TRP A C 1
ATOM 748 O O . TRP A 1 98 ? 16.953 -7.953 8.297 1 96.19 98 TRP A O 1
ATOM 758 N N . ILE A 1 99 ? 15.219 -6.84 7.594 1 94.38 99 ILE A N 1
ATOM 759 C CA . ILE A 1 99 ? 15.07 -7.578 6.344 1 94.38 99 ILE A CA 1
ATOM 760 C C . ILE A 1 99 ? 16.359 -7.457 5.52 1 94.38 99 ILE A C 1
ATOM 762 O O . ILE A 1 99 ? 16.797 -8.43 4.906 1 94.38 99 ILE A O 1
ATOM 766 N N . PHE A 1 100 ? 16.969 -6.312 5.586 1 94.31 100 PHE A N 1
ATOM 767 C CA . PHE A 1 100 ? 18.125 -6.062 4.746 1 94.31 100 PHE A CA 1
ATOM 768 C C . PHE A 1 100 ? 19.422 -6.156 5.562 1 94.31 100 PHE A C 1
ATOM 770 O O . PHE A 1 100 ? 20.438 -5.555 5.203 1 94.31 100 PHE A O 1
ATOM 777 N N . ASP A 1 101 ? 19.422 -6.785 6.723 1 93.94 101 ASP A N 1
ATOM 778 C CA . ASP A 1 101 ? 20.562 -7.148 7.559 1 93.94 101 ASP A CA 1
ATOM 779 C C . ASP A 1 101 ? 21.328 -5.91 8 1 93.94 101 ASP A C 1
ATOM 781 O O . ASP A 1 101 ? 22.562 -5.941 8.086 1 93.94 101 ASP A O 1
ATOM 785 N N . GLY A 1 102 ? 20.609 -4.809 8.102 1 94.5 102 GLY A N 1
ATOM 786 C CA . GLY A 1 102 ? 21.234 -3.588 8.586 1 94.5 102 GLY A CA 1
ATOM 787 C C . GLY A 1 102 ? 22.094 -2.898 7.535 1 94.5 102 GLY A C 1
ATOM 788 O O . GLY A 1 102 ? 22.75 -1.903 7.824 1 94.5 102 GLY A O 1
ATOM 789 N N . GLU A 1 103 ? 22.016 -3.41 6.328 1 92.94 103 GLU A N 1
ATOM 790 C CA . GLU A 1 103 ? 22.812 -2.82 5.254 1 92.94 103 GLU A CA 1
ATOM 791 C C . GLU A 1 103 ? 22.078 -1.649 4.605 1 92.94 103 GLU A C 1
ATOM 793 O O . GLU A 1 103 ? 20.859 -1.665 4.492 1 92.94 103 GLU A O 1
ATOM 798 N N . ASN A 1 104 ? 22.844 -0.603 4.234 1 94.44 104 ASN A N 1
ATOM 799 C CA . ASN A 1 104 ? 22.375 0.525 3.443 1 94.44 104 ASN A CA 1
ATOM 800 C C . ASN A 1 104 ? 21.203 1.235 4.129 1 94.44 104 ASN A C 1
ATOM 802 O O . ASN A 1 104 ? 20.219 1.593 3.477 1 94.44 104 ASN A O 1
ATOM 806 N N . THR A 1 105 ? 21.25 1.396 5.426 1 95.81 105 THR A N 1
ATOM 807 C CA . THR A 1 105 ? 20.188 2.08 6.156 1 95.81 105 THR A CA 1
ATOM 808 C C . THR A 1 105 ? 20.062 3.533 5.707 1 95.81 105 THR A C 1
ATOM 810 O O . THR A 1 105 ? 19.016 4.16 5.883 1 95.81 105 THR A O 1
ATOM 813 N N . GLU A 1 106 ? 21.109 4.113 5.113 1 94.62 106 GLU A N 1
ATOM 814 C CA . GLU A 1 106 ? 21.094 5.488 4.625 1 94.62 106 GLU A CA 1
ATOM 815 C C . GLU A 1 106 ? 20.078 5.664 3.498 1 94.62 106 GLU A C 1
ATOM 817 O O . GLU A 1 106 ? 19.641 6.781 3.225 1 94.62 106 GLU A O 1
ATOM 822 N N . ALA A 1 107 ? 19.734 4.555 2.85 1 95.25 107 ALA A N 1
ATOM 823 C CA . ALA A 1 107 ? 18.781 4.613 1.739 1 95.25 107 ALA A CA 1
ATOM 824 C C . ALA A 1 107 ? 17.422 5.121 2.207 1 95.25 107 ALA A C 1
ATOM 826 O O . ALA A 1 107 ? 16.672 5.723 1.43 1 95.25 107 ALA A O 1
ATOM 827 N N . MET A 1 108 ? 17.094 4.934 3.471 1 97.25 108 MET A N 1
ATOM 828 C CA . MET A 1 108 ? 15.781 5.309 3.984 1 97.25 108 MET A CA 1
ATOM 829 C C . MET A 1 108 ? 15.758 6.773 4.41 1 97.25 108 MET A C 1
ATOM 831 O O . MET A 1 108 ? 14.688 7.344 4.629 1 97.25 108 MET A O 1
ATOM 835 N N . LEU A 1 109 ? 16.938 7.43 4.531 1 96.88 109 LEU A N 1
ATOM 836 C CA . LEU A 1 109 ? 17.031 8.75 5.145 1 96.88 109 LEU A CA 1
ATOM 837 C C . LEU A 1 109 ? 16.609 9.836 4.168 1 96.88 109 LEU A C 1
ATOM 839 O O . LEU A 1 109 ? 16.781 9.695 2.955 1 96.88 109 LEU A O 1
ATOM 843 N N . THR A 1 110 ? 15.938 10.82 4.715 1 95.38 110 THR A N 1
ATOM 844 C CA . THR A 1 110 ? 15.781 12.078 3.984 1 95.38 110 THR A CA 1
ATOM 845 C C . THR A 1 110 ? 16.984 12.984 4.203 1 95.38 110 THR A C 1
ATOM 847 O O . THR A 1 110 ? 17.219 13.453 5.32 1 95.38 110 THR A O 1
ATOM 850 N N . GLN A 1 111 ? 17.734 13.156 3.188 1 90.38 111 GLN A N 1
ATOM 851 C CA . GLN A 1 111 ? 18.922 13.992 3.223 1 90.38 111 GLN A CA 1
ATOM 852 C C . GLN A 1 111 ? 19.094 14.773 1.921 1 90.38 111 GLN A C 1
ATOM 854 O O . GLN A 1 111 ? 18.656 14.32 0.86 1 90.38 111 GLN A O 1
ATOM 859 N N . PRO A 1 112 ? 19.531 15.984 2.104 1 85.19 112 PRO A N 1
ATOM 860 C CA . PRO A 1 112 ? 19.844 16.703 0.865 1 85.19 112 PRO A CA 1
ATOM 861 C C . PRO A 1 112 ? 20.781 15.922 -0.054 1 85.19 112 PRO A C 1
ATOM 863 O O . PRO A 1 112 ? 21.703 15.258 0.421 1 85.19 112 PRO A O 1
ATOM 866 N N . VAL A 1 113 ? 20.25 15.641 -1.307 1 69.75 113 VAL A N 1
ATOM 867 C CA . VAL A 1 113 ? 21.016 14.875 -2.281 1 69.75 113 VAL A CA 1
ATOM 868 C C . VAL A 1 113 ? 21.422 15.773 -3.449 1 69.75 113 VAL A C 1
ATOM 870 O O . VAL A 1 113 ? 20.734 16.75 -3.756 1 69.75 113 VAL A O 1
ATOM 873 N N . GLY A 1 114 ? 22.703 15.672 -4.023 1 58.19 114 GLY A N 1
ATOM 874 C CA . GLY A 1 114 ? 23.078 16.266 -5.297 1 58.19 114 GLY A CA 1
ATOM 875 C C . GLY A 1 114 ? 24.281 17.172 -5.199 1 58.19 114 GLY A C 1
ATOM 876 O O . GLY A 1 114 ? 24.797 17.422 -4.105 1 58.19 114 GLY A O 1
ATOM 877 N N . PRO A 1 115 ? 24.812 17.281 -6.297 1 52.66 115 PRO A N 1
ATOM 878 C CA . PRO A 1 115 ? 26.078 18.016 -6.398 1 52.66 115 PRO A CA 1
ATOM 879 C C . PRO A 1 115 ? 26.078 19.312 -5.59 1 52.66 115 PRO A C 1
ATOM 881 O O . PRO A 1 115 ? 27.141 19.766 -5.133 1 52.66 115 PRO A O 1
ATOM 884 N N . ASN A 1 116 ? 25.031 20.078 -5.789 1 48.75 116 ASN A N 1
ATOM 885 C CA . ASN A 1 116 ? 25.047 21.312 -5.008 1 48.75 116 ASN A CA 1
ATOM 886 C C . ASN A 1 116 ? 24.203 21.188 -3.742 1 48.75 116 ASN A C 1
ATOM 888 O O . ASN A 1 116 ? 22.984 21.219 -3.809 1 48.75 116 ASN A O 1
ATOM 892 N N . PRO A 1 117 ? 24.781 20.359 -2.773 1 53.88 117 PRO A N 1
ATOM 893 C CA . PRO A 1 117 ? 24 20.438 -1.539 1 53.88 117 PRO A CA 1
ATOM 894 C C . PRO A 1 117 ? 23.266 21.766 -1.386 1 53.88 117 PRO A C 1
ATOM 896 O O . PRO A 1 117 ? 23.906 22.828 -1.405 1 53.88 117 PRO A O 1
ATOM 899 N N . ALA A 1 118 ? 22.094 21.734 -1.922 1 62.12 118 ALA A N 1
ATOM 900 C CA . ALA A 1 118 ? 21.375 22.984 -1.705 1 62.12 118 ALA A CA 1
ATOM 901 C C . ALA A 1 118 ? 21.594 23.5 -0.287 1 62.12 118 ALA A C 1
ATOM 903 O O . ALA A 1 118 ? 21.766 22.719 0.651 1 62.12 118 ALA A O 1
ATOM 904 N N . SER A 1 119 ? 22.078 24.672 -0.235 1 83.94 119 SER A N 1
ATOM 905 C CA . SER A 1 119 ? 22.141 25.281 1.086 1 83.94 119 SER A CA 1
ATOM 906 C C . SER A 1 119 ? 20.953 24.875 1.945 1 83.94 119 SER A C 1
ATOM 908 O O . SER A 1 119 ? 19.922 24.453 1.423 1 83.94 119 SER A O 1
ATOM 910 N N . ASP A 1 120 ? 21.172 24.672 3.127 1 89.88 120 ASP A N 1
ATOM 911 C CA . ASP A 1 120 ? 20.109 24.359 4.082 1 89.88 120 ASP A CA 1
ATOM 912 C C . ASP A 1 120 ? 18.859 25.172 3.797 1 89.88 120 ASP A C 1
ATOM 914 O O . ASP A 1 120 ? 17.734 24.672 3.916 1 89.88 120 ASP A O 1
ATOM 918 N N . LEU A 1 121 ? 19.125 26.359 3.354 1 91.5 121 LEU A N 1
ATOM 919 C CA . LEU A 1 121 ? 18 27.234 3.074 1 91.5 121 LEU A CA 1
ATOM 920 C C . LEU A 1 121 ? 17.219 26.766 1.846 1 91.5 121 LEU A C 1
ATOM 922 O O . LEU A 1 121 ? 15.992 26.766 1.842 1 91.5 121 LEU A O 1
ATOM 926 N N . LYS A 1 122 ? 17.969 26.406 0.797 1 92.81 122 LYS A N 1
ATOM 927 C CA . LYS A 1 122 ? 17.312 25.922 -0.417 1 92.81 122 LYS A CA 1
ATOM 928 C C . LYS A 1 122 ? 16.516 24.641 -0.142 1 92.81 122 LYS A C 1
ATOM 930 O O . LYS A 1 122 ? 15.406 24.484 -0.651 1 92.81 122 LYS A O 1
ATOM 935 N N . VAL A 1 123 ? 17.078 23.766 0.704 1 94.31 123 VAL A N 1
ATOM 936 C CA . VAL A 1 123 ? 16.422 22.531 1.084 1 94.31 123 VAL A CA 1
ATOM 937 C C . VAL A 1 123 ? 15.156 22.844 1.879 1 94.31 123 VAL A C 1
ATOM 939 O O . VAL A 1 123 ? 14.086 22.297 1.606 1 94.31 123 VAL A O 1
ATOM 942 N N . ALA A 1 124 ? 15.273 23.75 2.75 1 95.62 124 ALA A N 1
ATOM 943 C CA . ALA A 1 124 ? 14.141 24.141 3.584 1 95.62 124 ALA A CA 1
ATOM 944 C C . ALA A 1 124 ? 13.016 24.734 2.742 1 95.62 124 ALA A C 1
ATOM 946 O O . ALA A 1 124 ? 11.852 24.359 2.902 1 95.62 124 ALA A O 1
ATOM 947 N N . VAL A 1 125 ? 13.352 25.625 1.836 1 96.25 125 VAL A N 1
ATOM 948 C CA . VAL A 1 125 ? 12.352 26.312 1.016 1 96.25 125 VAL A CA 1
ATOM 949 C C . VAL A 1 125 ? 11.648 25.312 0.11 1 96.25 125 VAL A C 1
ATOM 951 O O . VAL A 1 125 ? 10.422 25.328 -0.017 1 96.25 125 VAL A O 1
ATOM 954 N N . LEU A 1 126 ? 12.414 24.453 -0.445 1 96.25 126 LEU A N 1
ATOM 955 C CA . LEU A 1 126 ? 11.805 23.453 -1.32 1 96.25 126 LEU A CA 1
ATOM 956 C C . LEU A 1 126 ? 10.883 22.531 -0.535 1 96.25 126 LEU A C 1
ATOM 958 O O . LEU A 1 126 ? 9.773 22.219 -0.985 1 96.25 126 LEU A O 1
ATOM 962 N N . GLU A 1 127 ? 11.266 22.109 0.623 1 97.62 127 GLU A N 1
ATOM 963 C CA . GLU A 1 127 ? 10.43 21.25 1.462 1 97.62 127 GLU A CA 1
ATOM 964 C C . GLU A 1 127 ? 9.156 21.984 1.885 1 97.62 127 GLU A C 1
ATOM 966 O O . GLU A 1 127 ? 8.086 21.375 1.97 1 97.62 127 GLU A O 1
ATOM 971 N N . ILE A 1 128 ? 9.273 23.266 2.148 1 98.56 128 ILE A N 1
ATOM 972 C CA . ILE A 1 128 ? 8.094 24.062 2.482 1 98.56 128 ILE A CA 1
ATOM 973 C C . ILE A 1 128 ? 7.129 24.078 1.297 1 98.56 128 ILE A C 1
ATOM 975 O O . ILE A 1 128 ? 5.93 23.844 1.461 1 98.56 128 ILE A O 1
ATOM 979 N N . ILE A 1 129 ? 7.648 24.328 0.112 1 98.62 129 ILE A N 1
ATOM 980 C CA . ILE A 1 129 ? 6.84 24.453 -1.098 1 98.62 129 ILE A CA 1
ATOM 981 C C . ILE A 1 129 ? 6.133 23.141 -1.387 1 98.62 129 ILE A C 1
ATOM 983 O O . ILE A 1 129 ? 4.922 23.109 -1.608 1 98.62 129 ILE A O 1
ATOM 987 N N . ILE A 1 130 ? 6.875 22.078 -1.315 1 98.62 130 ILE A N 1
ATOM 988 C CA . ILE A 1 130 ? 6.262 20.812 -1.711 1 98.62 130 ILE A CA 1
ATOM 989 C C . ILE A 1 130 ? 5.277 20.359 -0.636 1 98.62 130 ILE A C 1
ATOM 991 O O . ILE A 1 130 ? 4.25 19.75 -0.943 1 98.62 130 ILE A O 1
ATOM 995 N N . THR A 1 131 ? 5.52 20.625 0.638 1 98.88 131 THR A N 1
ATOM 996 C CA . THR A 1 131 ? 4.551 20.328 1.686 1 98.88 131 THR A CA 1
ATOM 997 C C . THR A 1 131 ? 3.283 21.156 1.512 1 98.88 131 THR A C 1
ATOM 999 O O . THR A 1 131 ? 2.174 20.625 1.65 1 98.88 131 THR A O 1
ATOM 1002 N N . PHE A 1 132 ? 3.453 22.359 1.15 1 98.88 132 PHE A N 1
ATOM 1003 C CA . PHE A 1 132 ? 2.32 23.25 0.907 1 98.88 132 PHE A CA 1
ATOM 1004 C C . PHE A 1 132 ? 1.431 22.703 -0.2 1 98.88 132 PHE A C 1
ATOM 1006 O O . PHE A 1 132 ? 0.211 22.609 -0.04 1 98.88 132 PHE A O 1
ATOM 1013 N N . ILE A 1 133 ? 2.031 22.344 -1.285 1 98.88 133 ILE A N 1
ATOM 1014 C CA . ILE A 1 133 ? 1.29 21.828 -2.432 1 98.88 133 ILE A CA 1
ATOM 1015 C C . ILE A 1 133 ? 0.551 20.547 -2.039 1 98.88 133 ILE A C 1
ATOM 1017 O O . ILE A 1 133 ? -0.637 20.406 -2.334 1 98.88 133 ILE A O 1
ATOM 1021 N N . TYR A 1 134 ? 1.221 19.656 -1.365 1 98.38 134 TYR A N 1
ATOM 1022 C CA . TYR A 1 134 ? 0.669 18.375 -0.916 1 98.38 134 TYR A CA 1
ATOM 1023 C C . TYR A 1 134 ? -0.531 18.594 -0.003 1 98.38 134 TYR A C 1
ATOM 1025 O O . TYR A 1 134 ? -1.595 18 -0.214 1 98.38 134 TYR A O 1
ATOM 1033 N N . VAL A 1 135 ? -0.392 19.469 0.979 1 98.69 135 VAL A N 1
ATOM 1034 C CA . VAL A 1 135 ? -1.433 19.703 1.976 1 98.69 135 VAL A CA 1
ATOM 1035 C C . VAL A 1 135 ? -2.582 20.484 1.35 1 98.69 135 VAL A C 1
ATOM 1037 O O . VAL A 1 135 ? -3.75 20.25 1.673 1 98.69 135 VAL A O 1
ATOM 1040 N N . MET A 1 136 ? -2.314 21.391 0.39 1 98.44 136 MET A N 1
ATOM 1041 C CA . MET A 1 136 ? -3.355 22.109 -0.347 1 98.44 136 MET A CA 1
ATOM 1042 C C . MET A 1 136 ? -4.246 21.125 -1.109 1 98.44 136 MET A C 1
ATOM 1044 O O . MET A 1 136 ? -5.473 21.25 -1.09 1 98.44 136 MET A O 1
ATOM 1048 N N . THR A 1 137 ? -3.617 20.219 -1.728 1 98.44 137 THR A N 1
ATOM 1049 C CA . THR A 1 137 ? -4.367 19.203 -2.455 1 98.44 137 THR A CA 1
ATOM 1050 C C . THR A 1 137 ? -5.223 18.375 -1.498 1 98.44 137 THR A C 1
ATOM 1052 O O . THR A 1 137 ? -6.383 18.078 -1.792 1 98.44 137 THR A O 1
ATOM 1055 N N . ASN A 1 138 ? -4.637 17.969 -0.353 1 98 138 ASN A N 1
ATOM 1056 C CA . ASN A 1 138 ? -5.359 17.203 0.654 1 98 138 ASN A CA 1
ATOM 1057 C C . ASN A 1 138 ? -6.586 17.953 1.16 1 98 138 ASN A C 1
ATOM 1059 O O . ASN A 1 138 ? -7.691 17.406 1.184 1 98 138 ASN A O 1
ATOM 1063 N N . CYS A 1 139 ? -6.445 19.219 1.476 1 96.81 139 CYS A N 1
ATOM 1064 C CA . CYS A 1 139 ? -7.551 20.031 1.969 1 96.81 139 CYS A CA 1
ATOM 1065 C C . CYS A 1 139 ? -8.641 20.172 0.91 1 96.81 139 CYS A C 1
ATOM 1067 O O . CYS A 1 139 ? -9.812 19.906 1.179 1 96.81 139 CYS A O 1
ATOM 1069 N N . SER A 1 140 ? -8.25 20.5 -0.247 1 96.62 140 SER A N 1
ATOM 1070 C CA . SER A 1 140 ? -9.195 20.859 -1.298 1 96.62 140 SER A CA 1
ATOM 1071 C C . SER A 1 140 ? -9.938 19.641 -1.813 1 96.62 140 SER A C 1
ATOM 1073 O O . SER A 1 140 ? -11.148 19.688 -2.043 1 96.62 140 SER A O 1
ATOM 1075 N N . SER A 1 141 ? -9.312 18.547 -1.923 1 96.25 141 SER A N 1
ATOM 1076 C CA . SER A 1 141 ? -9.898 17.391 -2.582 1 96.25 141 SER A CA 1
ATOM 1077 C C . SER A 1 141 ? -10.648 16.5 -1.587 1 96.25 141 SER A C 1
ATOM 1079 O O . SER A 1 141 ? -11.562 15.766 -1.965 1 96.25 141 SER A O 1
ATOM 1081 N N . ARG A 1 142 ? -10.266 16.641 -0.326 1 94.38 142 ARG A N 1
ATOM 1082 C CA . ARG A 1 142 ? -10.82 15.664 0.607 1 94.38 142 ARG A CA 1
ATOM 1083 C C . ARG A 1 142 ? -11.742 16.328 1.618 1 94.38 142 ARG A C 1
ATOM 1085 O O . ARG A 1 142 ? -12.672 15.703 2.133 1 94.38 142 ARG A O 1
ATOM 1092 N N . ALA A 1 143 ? -11.531 17.594 1.922 1 92 143 ALA A N 1
ATOM 1093 C CA . ALA A 1 143 ? -12.266 18.219 3.016 1 92 143 ALA A CA 1
ATOM 1094 C C . ALA A 1 143 ? -13.391 19.109 2.484 1 92 143 ALA A C 1
ATOM 1096 O O . ALA A 1 143 ? -14.375 19.359 3.182 1 92 143 ALA A O 1
ATOM 1097 N N . ASP A 1 144 ? -13.227 19.609 1.228 1 92.5 144 ASP A N 1
ATOM 1098 C CA . ASP A 1 144 ? -14.188 20.547 0.661 1 92.5 144 ASP A CA 1
ATOM 1099 C C . ASP A 1 144 ? -15.438 19.828 0.161 1 92.5 144 ASP A C 1
ATOM 1101 O O . ASP A 1 144 ? -15.336 18.906 -0.651 1 92.5 144 ASP A O 1
ATOM 1105 N N . PRO A 1 145 ? -16.609 20.219 0.579 1 91.06 145 PRO A N 1
ATOM 1106 C CA . PRO A 1 145 ? -17.844 19.562 0.136 1 91.06 145 PRO A CA 1
ATOM 1107 C C . PRO A 1 145 ? -18.094 19.734 -1.358 1 91.06 145 PRO A C 1
ATOM 1109 O O . PRO A 1 145 ? -18.875 18.984 -1.946 1 91.06 145 PRO A O 1
ATOM 1112 N N . ARG A 1 146 ? -17.531 20.781 -1.937 1 92.94 146 ARG A N 1
ATOM 1113 C CA . ARG A 1 146 ? -17.719 21.031 -3.361 1 92.94 146 ARG A CA 1
ATOM 1114 C C . ARG A 1 146 ? -16.906 20.047 -4.203 1 92.94 146 ARG A C 1
ATOM 1116 O O . ARG A 1 146 ? -17.125 19.922 -5.41 1 92.94 146 ARG A O 1
ATOM 1123 N N . ALA A 1 147 ? -16 19.312 -3.547 1 93.56 147 ALA A N 1
ATOM 1124 C CA . ALA A 1 147 ? -15.062 18.469 -4.273 1 93.56 147 ALA A CA 1
ATOM 1125 C C . ALA A 1 147 ? -15.656 17.078 -4.523 1 93.56 147 ALA A C 1
ATOM 1127 O O . ALA A 1 147 ? -16.625 16.688 -3.873 1 93.56 147 ALA A O 1
ATOM 1128 N N . PHE A 1 148 ? -15.055 16.391 -5.598 1 93.44 148 PHE A N 1
ATOM 1129 C CA . PHE A 1 148 ? -15.312 14.961 -5.762 1 93.44 148 PHE A CA 1
ATOM 1130 C C . PHE A 1 148 ? -14.523 14.141 -4.742 1 93.44 148 PHE A C 1
ATOM 1132 O O . PHE A 1 148 ? -13.469 13.594 -5.059 1 93.44 148 PHE A O 1
ATOM 1139 N N . LYS A 1 149 ? -15.078 13.906 -3.615 1 92.56 149 LYS A N 1
ATOM 1140 C CA . LYS A 1 149 ? -14.359 13.352 -2.473 1 92.56 149 LYS A CA 1
ATOM 1141 C C . LYS A 1 149 ? -13.938 11.906 -2.738 1 92.56 149 LYS A C 1
ATOM 1143 O O . LYS A 1 149 ? -12.922 11.445 -2.215 1 92.56 149 LYS A O 1
ATOM 1148 N N . GLU A 1 150 ? -14.734 11.227 -3.57 1 94.38 150 GLU A N 1
ATOM 1149 C CA . GLU A 1 150 ? -14.414 9.852 -3.924 1 94.38 150 GLU A CA 1
ATOM 1150 C C . GLU A 1 150 ? -13.047 9.75 -4.594 1 94.38 150 GLU A C 1
ATOM 1152 O O . GLU A 1 150 ? -12.352 8.742 -4.445 1 94.38 150 GLU A O 1
ATOM 1157 N N . LEU A 1 151 ? -12.641 10.82 -5.219 1 95.94 151 LEU A N 1
ATOM 1158 C CA . LEU A 1 151 ? -11.391 10.789 -5.969 1 95.94 151 LEU A CA 1
ATOM 1159 C C . LEU A 1 151 ? -10.281 11.5 -5.199 1 95.94 151 LEU A C 1
ATOM 1161 O O . LEU A 1 151 ? -9.172 11.656 -5.715 1 95.94 151 LEU A O 1
ATOM 1165 N N . GLY A 1 152 ? -10.586 11.883 -3.949 1 96.88 152 GLY A N 1
ATOM 1166 C CA . GLY A 1 152 ? -9.594 12.578 -3.143 1 96.88 152 GLY A CA 1
ATOM 1167 C C . GLY A 1 152 ? -8.312 11.797 -2.957 1 96.88 152 GLY A C 1
ATOM 1168 O O . GLY A 1 152 ? -7.219 12.367 -2.998 1 96.88 152 GLY A O 1
ATOM 1169 N N . GLY A 1 153 ? -8.438 10.445 -2.762 1 97.56 153 GLY A N 1
ATOM 1170 C CA . GLY A 1 153 ? -7.266 9.602 -2.607 1 97.56 153 GLY A CA 1
ATOM 1171 C C . GLY A 1 153 ? -6.387 9.57 -3.846 1 97.56 153 GLY A C 1
ATOM 1172 O O . GLY A 1 153 ? -5.16 9.625 -3.742 1 97.56 153 GLY A O 1
ATOM 1173 N N . VAL A 1 154 ? -6.984 9.531 -4.977 1 97.38 154 VAL A N 1
ATOM 1174 C CA . VAL A 1 154 ? -6.25 9.539 -6.238 1 97.38 154 VAL A CA 1
ATOM 1175 C C . VAL A 1 154 ? -5.531 10.875 -6.41 1 97.38 154 VAL A C 1
ATOM 1177 O O . VAL A 1 154 ? -4.367 10.914 -6.812 1 97.38 154 VAL A O 1
ATOM 1180 N N . ALA A 1 155 ? -6.199 11.953 -6.082 1 97.94 155 ALA A N 1
ATOM 1181 C CA . ALA A 1 155 ? -5.609 13.281 -6.211 1 97.94 155 ALA A CA 1
ATOM 1182 C C . ALA A 1 155 ? -4.387 13.43 -5.309 1 97.94 155 ALA A C 1
ATOM 1184 O O . ALA A 1 155 ? -3.334 13.891 -5.754 1 97.94 155 ALA A O 1
ATOM 1185 N N . VAL A 1 156 ? -4.516 12.992 -4.109 1 98.56 156 VAL A N 1
ATOM 1186 C CA . VAL A 1 156 ? -3.434 13.148 -3.143 1 98.56 156 VAL A CA 1
ATOM 1187 C C . VAL A 1 156 ? -2.285 12.211 -3.498 1 98.56 156 VAL A C 1
ATOM 1189 O O . VAL A 1 156 ? -1.117 12.602 -3.455 1 98.56 156 VAL A O 1
ATOM 1192 N N . GLY A 1 157 ? -2.613 10.977 -3.857 1 98.81 157 GLY A N 1
ATOM 1193 C CA . GLY A 1 157 ? -1.585 10.039 -4.277 1 98.81 157 GLY A CA 1
ATOM 1194 C C . GLY A 1 157 ? -0.794 10.516 -5.48 1 98.81 157 GLY A C 1
ATOM 1195 O O . GLY A 1 157 ? 0.434 10.414 -5.504 1 98.81 157 GLY A O 1
ATOM 1196 N N . ALA A 1 158 ? -1.493 11.047 -6.473 1 98.56 158 ALA A N 1
ATOM 1197 C CA . ALA A 1 158 ? -0.825 11.602 -7.645 1 98.56 158 ALA A CA 1
ATOM 1198 C C . ALA A 1 158 ? 0.093 12.758 -7.262 1 98.56 158 ALA A C 1
ATOM 1200 O O . ALA A 1 158 ? 1.201 12.883 -7.789 1 98.56 158 ALA A O 1
ATOM 1201 N N . THR A 1 159 ? -0.33 13.578 -6.371 1 98.81 159 THR A N 1
ATOM 1202 C CA . THR A 1 159 ? 0.461 14.711 -5.918 1 98.81 159 THR A CA 1
ATOM 1203 C C . THR A 1 159 ? 1.747 14.242 -5.242 1 98.81 159 THR A C 1
ATOM 1205 O O . THR A 1 159 ? 2.83 14.758 -5.535 1 98.81 159 THR A O 1
ATOM 1208 N N . VAL A 1 160 ? 1.614 13.289 -4.363 1 98.81 160 VAL A N 1
ATOM 1209 C CA . VAL A 1 160 ? 2.789 12.75 -3.684 1 98.81 160 VAL A CA 1
ATOM 1210 C C . VAL A 1 160 ? 3.744 12.141 -4.707 1 98.81 160 VAL A C 1
ATOM 1212 O O . VAL A 1 160 ? 4.965 12.305 -4.602 1 98.81 160 VAL A O 1
ATOM 1215 N N . PHE A 1 161 ? 3.178 11.516 -5.738 1 98.75 161 PHE A N 1
ATOM 1216 C CA . PHE A 1 161 ? 3.986 10.922 -6.801 1 98.75 161 PHE A CA 1
ATOM 1217 C C . PHE A 1 161 ? 4.84 11.984 -7.48 1 98.75 161 PHE A C 1
ATOM 1219 O O . PHE A 1 161 ? 6.066 11.859 -7.543 1 98.75 161 PHE A O 1
ATOM 1226 N N . PHE A 1 162 ? 4.184 13.062 -7.941 1 98.38 162 PHE A N 1
ATOM 1227 C CA . PHE A 1 162 ? 4.969 13.984 -8.758 1 98.38 162 PHE A CA 1
ATOM 1228 C C . PHE A 1 162 ? 5.855 14.859 -7.875 1 98.38 162 PHE A C 1
ATOM 1230 O O . PHE A 1 162 ? 6.914 15.312 -8.312 1 98.38 162 PHE A O 1
ATOM 1237 N N . LEU A 1 163 ? 5.555 15.086 -6.641 1 98.69 163 LEU A N 1
ATOM 1238 C CA . LEU A 1 163 ? 6.434 15.836 -5.754 1 98.69 163 LEU A CA 1
ATOM 1239 C C . LEU A 1 163 ? 7.68 15.023 -5.402 1 98.69 163 LEU A C 1
ATOM 1241 O O . LEU A 1 163 ? 8.781 15.57 -5.328 1 98.69 163 LEU A O 1
ATOM 1245 N N . ALA A 1 164 ? 7.465 13.75 -5.121 1 98.19 164 ALA A N 1
ATOM 1246 C CA . ALA A 1 164 ? 8.609 12.875 -4.906 1 98.19 164 ALA A CA 1
ATOM 1247 C C . ALA A 1 164 ? 9.523 12.844 -6.129 1 98.19 164 ALA A C 1
ATOM 1249 O O . ALA A 1 164 ? 10.75 12.859 -6 1 98.19 164 ALA A O 1
ATOM 1250 N N . LEU A 1 165 ? 8.914 12.836 -7.293 1 96.88 165 LEU A N 1
ATOM 1251 C CA . LEU A 1 165 ? 9.641 12.773 -8.555 1 96.88 165 LEU A CA 1
ATOM 1252 C C . LEU A 1 165 ? 10.523 14 -8.734 1 96.88 165 LEU A C 1
ATOM 1254 O O . LEU A 1 165 ? 11.68 13.875 -9.164 1 96.88 165 LEU A O 1
ATOM 1258 N N . VAL A 1 166 ? 10.086 15.148 -8.375 1 95.81 166 VAL A N 1
ATOM 1259 C CA . VAL A 1 166 ? 10.773 16.406 -8.672 1 95.81 166 VAL A CA 1
ATOM 1260 C C . VAL A 1 166 ? 11.75 16.734 -7.547 1 95.81 166 VAL A C 1
ATOM 1262 O O . VAL A 1 166 ? 12.875 17.172 -7.801 1 95.81 166 VAL A O 1
ATOM 1265 N N . ALA A 1 167 ? 11.352 16.453 -6.359 1 95.75 167 ALA A N 1
ATOM 1266 C CA . ALA A 1 167 ? 12.133 16.953 -5.23 1 95.75 167 ALA A CA 1
ATOM 1267 C C . ALA A 1 167 ? 12.93 15.828 -4.578 1 95.75 167 ALA A C 1
ATOM 1269 O O . ALA A 1 167 ? 13.844 16.078 -3.783 1 95.75 167 ALA A O 1
ATOM 1270 N N . GLY A 1 168 ? 12.625 14.609 -4.859 1 95.38 168 GLY A N 1
ATOM 1271 C CA . GLY A 1 168 ? 13.188 13.469 -4.148 1 95.38 168 GLY A CA 1
ATOM 1272 C C . GLY A 1 168 ? 14.703 13.406 -4.219 1 95.38 168 GLY A C 1
ATOM 1273 O O . GLY A 1 168 ? 15.359 13.062 -3.238 1 95.38 168 GLY A O 1
ATOM 1274 N N . LYS A 1 169 ? 15.203 13.734 -5.344 1 93.19 169 LYS A N 1
ATOM 1275 C CA . LYS A 1 169 ? 16.656 13.625 -5.508 1 93.19 169 LYS A CA 1
ATOM 1276 C C . LYS A 1 169 ? 17.344 14.961 -5.215 1 93.19 169 LYS A C 1
ATOM 1278 O O . LYS A 1 169 ? 18.516 15.141 -5.539 1 93.19 169 LYS A O 1
ATOM 1283 N N . ILE A 1 170 ? 16.641 15.906 -4.664 1 91.56 170 ILE A N 1
ATOM 1284 C CA . ILE A 1 170 ? 17.219 17.172 -4.219 1 91.56 170 ILE A CA 1
ATOM 1285 C C . ILE A 1 170 ? 17.188 17.25 -2.695 1 91.56 170 ILE A C 1
ATOM 1287 O O . ILE A 1 170 ? 18.219 17.391 -2.051 1 91.56 170 ILE A O 1
ATOM 1291 N N . THR A 1 171 ? 16.094 17.016 -2.104 1 94.19 171 THR A N 1
ATOM 1292 C CA . THR A 1 171 ? 15.961 17.172 -0.66 1 94.19 171 THR A CA 1
ATOM 1293 C C . THR A 1 171 ? 15.641 15.844 0.01 1 94.19 171 THR A C 1
ATOM 1295 O O . THR A 1 171 ? 15.734 15.719 1.233 1 94.19 171 THR A O 1
ATOM 1298 N N . GLY A 1 172 ? 15.266 14.852 -0.729 1 94.62 172 GLY A N 1
ATOM 1299 C CA . GLY A 1 172 ? 14.703 13.625 -0.174 1 94.62 172 GLY A CA 1
ATOM 1300 C C . GLY A 1 172 ? 13.188 13.625 -0.137 1 94.62 172 GLY A C 1
ATOM 1301 O O . GLY A 1 172 ? 12.57 12.578 0.071 1 94.62 172 GLY A O 1
ATOM 1302 N N . ALA A 1 173 ? 12.602 14.797 -0.287 1 96.56 173 ALA A N 1
ATOM 1303 C CA . ALA A 1 173 ? 11.156 14.984 -0.366 1 96.56 173 ALA A CA 1
ATOM 1304 C C . ALA A 1 173 ? 10.453 14.359 0.834 1 96.56 173 ALA A C 1
ATOM 1306 O O . ALA A 1 173 ? 9.617 13.461 0.675 1 96.56 173 ALA A O 1
ATOM 1307 N N . SER A 1 174 ? 10.656 14.898 2.016 1 98.06 174 SER A N 1
ATOM 1308 C CA . SER A 1 174 ? 10.062 14.375 3.24 1 98.06 174 SER A CA 1
ATOM 1309 C C . SER A 1 174 ? 8.578 14.734 3.328 1 98.06 174 SER A C 1
ATOM 1311 O O . SER A 1 174 ? 7.719 13.867 3.168 1 98.06 174 SER A O 1
ATOM 1313 N N . MET A 1 175 ? 8.312 16.078 3.441 1 98.56 175 MET A N 1
ATOM 1314 C CA . MET A 1 175 ? 6.984 16.672 3.584 1 98.56 175 MET A CA 1
ATOM 1315 C C . MET A 1 175 ? 6.324 16.219 4.879 1 98.56 175 MET A C 1
ATOM 1317 O O . MET A 1 175 ? 5.18 16.578 5.16 1 98.56 175 MET A O 1
ATOM 1321 N N . ASN A 1 176 ? 6.949 15.375 5.711 1 98.81 176 ASN A N 1
ATOM 1322 C CA . ASN A 1 176 ? 6.344 14.602 6.789 1 98.81 176 ASN A CA 1
ATOM 1323 C C . ASN A 1 176 ? 7.359 14.266 7.875 1 98.81 176 ASN A C 1
ATOM 1325 O O . ASN A 1 176 ? 8.234 13.422 7.676 1 98.81 176 ASN A O 1
ATOM 1329 N N . PRO A 1 177 ? 7.242 14.828 9.055 1 98.81 177 PRO A N 1
ATOM 1330 C CA . PRO A 1 177 ? 8.203 14.547 10.117 1 98.81 177 PRO A CA 1
ATOM 1331 C C . PRO A 1 177 ? 8.312 13.055 10.438 1 98.81 177 PRO A C 1
ATOM 1333 O O . PRO A 1 177 ? 9.391 12.57 10.773 1 98.81 177 PRO A O 1
ATOM 1336 N N . ALA A 1 178 ? 7.219 12.312 10.422 1 98.88 178 ALA A N 1
ATOM 1337 C CA . ALA A 1 178 ? 7.277 10.875 10.688 1 98.88 178 ALA A CA 1
ATOM 1338 C C . ALA A 1 178 ? 8.102 10.156 9.617 1 98.88 178 ALA A C 1
ATOM 1340 O O . ALA A 1 178 ? 8.859 9.234 9.93 1 98.88 178 ALA A O 1
ATOM 1341 N N . ARG A 1 179 ? 7.973 10.57 8.367 1 98.75 179 ARG A N 1
ATOM 1342 C CA . ARG A 1 179 ? 8.75 10.008 7.266 1 98.75 179 ARG A CA 1
ATOM 1343 C C . ARG A 1 179 ? 10.242 10.188 7.504 1 98.75 179 ARG A C 1
ATOM 1345 O O . ARG A 1 179 ? 11.047 9.336 7.113 1 98.75 179 ARG A O 1
ATOM 1352 N N . SER A 1 180 ? 10.648 11.289 8.102 1 98.69 180 SER A N 1
ATOM 1353 C CA . SER A 1 180 ? 12.062 11.578 8.305 1 98.69 180 SER A CA 1
ATOM 1354 C C . SER A 1 180 ? 12.57 11 9.617 1 98.69 180 SER A C 1
ATOM 1356 O O . SER A 1 180 ? 13.68 10.461 9.688 1 98.69 180 SER A O 1
ATOM 1358 N N . LEU A 1 181 ? 11.773 11 10.633 1 98.75 181 LEU A N 1
ATOM 1359 C CA . LEU A 1 181 ? 12.234 10.648 11.969 1 98.75 181 LEU A CA 1
ATOM 1360 C C . LEU A 1 181 ? 12.336 9.141 12.133 1 98.75 181 LEU A C 1
ATOM 1362 O O . LEU A 1 181 ? 13.281 8.633 12.742 1 98.75 181 LEU A O 1
ATOM 1366 N N . GLY A 1 182 ? 11.344 8.375 11.68 1 98.88 182 GLY A N 1
ATOM 1367 C CA . GLY A 1 182 ? 11.391 6.93 11.805 1 98.88 182 GLY A CA 1
ATOM 1368 C C . GLY A 1 182 ? 12.664 6.32 11.258 1 98.88 182 GLY A C 1
ATOM 1369 O O . GLY A 1 182 ? 13.406 5.656 11.984 1 98.88 182 GLY A O 1
ATOM 1370 N N . PRO A 1 183 ? 12.969 6.598 10.023 1 98.81 183 PRO A N 1
ATOM 1371 C CA . PRO A 1 183 ? 14.219 6.109 9.438 1 98.81 183 PRO A CA 1
ATOM 1372 C C . PRO A 1 183 ? 15.453 6.633 10.156 1 98.81 183 PRO A C 1
ATOM 1374 O O . PRO A 1 183 ? 16.438 5.906 10.312 1 98.81 183 PRO A O 1
ATOM 1377 N N . ALA A 1 184 ? 15.438 7.902 10.562 1 98.75 184 ALA A N 1
ATOM 1378 C CA . ALA A 1 184 ? 16.578 8.461 11.289 1 98.75 184 ALA A CA 1
ATOM 1379 C C . ALA A 1 184 ? 16.828 7.684 12.578 1 98.75 184 ALA A C 1
ATOM 1381 O O . ALA A 1 184 ? 17.984 7.41 12.922 1 98.75 184 ALA A O 1
ATOM 1382 N N . ILE A 1 185 ? 15.773 7.344 13.281 1 98.75 185 ILE A N 1
ATOM 1383 C CA . ILE A 1 185 ? 15.891 6.562 14.508 1 98.75 185 ILE A CA 1
ATOM 1384 C C . ILE A 1 185 ? 16.453 5.18 14.195 1 98.75 185 ILE A C 1
ATOM 1386 O O . ILE A 1 185 ? 17.391 4.723 14.852 1 98.75 185 ILE A O 1
ATOM 1390 N N . ALA A 1 186 ? 15.922 4.527 13.188 1 98.62 186 ALA A N 1
ATOM 1391 C CA . ALA A 1 186 ? 16.359 3.184 12.82 1 98.62 186 ALA A CA 1
ATOM 1392 C C . ALA A 1 186 ? 17.828 3.182 12.391 1 98.62 186 ALA A C 1
ATOM 1394 O O . ALA A 1 186 ? 18.562 2.242 12.695 1 98.62 186 ALA A O 1
ATOM 1395 N N . ALA A 1 187 ? 18.219 4.258 11.703 1 98.19 187 ALA A N 1
ATOM 1396 C CA . ALA A 1 187 ? 19.594 4.359 11.195 1 98.19 187 ALA A CA 1
ATOM 1397 C C . ALA A 1 187 ? 20.5 5.043 12.211 1 98.19 187 ALA A C 1
ATOM 1399 O O . ALA A 1 187 ? 21.719 5.066 12.039 1 98.19 187 ALA A O 1
ATOM 1400 N N . TRP A 1 188 ? 19.891 5.547 13.195 1 98 188 TRP A N 1
ATOM 1401 C CA . TRP A 1 188 ? 20.578 6.352 14.195 1 98 188 TRP A CA 1
ATOM 1402 C C . TRP A 1 188 ? 21.391 7.465 13.539 1 98 188 TRP A C 1
ATOM 1404 O O . TRP A 1 188 ? 22.594 7.617 13.805 1 98 188 TRP A O 1
ATOM 1414 N N . ASN A 1 189 ? 20.859 8.195 12.664 1 97.88 189 ASN A N 1
ATOM 1415 C CA . ASN A 1 189 ? 21.391 9.336 11.922 1 97.88 189 ASN A CA 1
ATOM 1416 C C . ASN A 1 189 ? 20.375 10.469 11.82 1 97.88 189 ASN A C 1
ATOM 1418 O O . ASN A 1 189 ? 19.406 10.375 11.07 1 97.88 189 ASN A O 1
ATOM 1422 N N . PHE A 1 190 ? 20.641 11.523 12.539 1 97.25 190 PHE A N 1
ATOM 1423 C CA . PHE A 1 190 ? 19.703 12.633 12.656 1 97.25 190 PHE A CA 1
ATOM 1424 C C . PHE A 1 190 ? 20.25 13.875 11.953 1 97.25 190 PHE A C 1
ATOM 1426 O O . PHE A 1 190 ? 19.844 15 12.273 1 97.25 190 PHE A O 1
ATOM 1433 N N . ASN A 1 191 ? 21.188 13.625 10.992 1 93.56 191 ASN A N 1
ATOM 1434 C CA . ASN A 1 191 ? 21.797 14.75 10.281 1 93.56 191 ASN A CA 1
ATOM 1435 C C . ASN A 1 191 ? 20.734 15.602 9.586 1 93.56 191 ASN A C 1
ATOM 1437 O O . ASN A 1 191 ? 19.938 15.094 8.797 1 93.56 191 ASN A O 1
ATOM 1441 N N . LYS A 1 192 ? 20.625 16.891 9.969 1 93.44 192 LYS A N 1
ATOM 1442 C CA . LYS A 1 192 ? 19.797 17.938 9.383 1 93.44 192 LYS A CA 1
ATOM 1443 C C . LYS A 1 192 ? 18.312 17.625 9.555 1 93.44 192 LYS A C 1
ATOM 1445 O O . LYS A 1 192 ? 17.469 18.156 8.828 1 93.44 192 LYS A O 1
ATOM 1450 N N . ILE A 1 193 ? 17.953 16.797 10.492 1 96.88 193 ILE A N 1
ATOM 1451 C CA . ILE A 1 193 ? 16.594 16.344 10.711 1 96.88 193 ILE A CA 1
ATOM 1452 C C . ILE A 1 193 ? 15.688 17.547 10.992 1 96.88 193 ILE A C 1
ATOM 1454 O O . ILE A 1 193 ? 14.508 17.547 10.641 1 96.88 193 ILE A O 1
ATOM 1458 N N . TRP A 1 194 ? 16.266 18.609 11.57 1 96.62 194 TRP A N 1
ATOM 1459 C CA . TRP A 1 194 ? 15.484 19.766 11.969 1 96.62 194 TRP A CA 1
ATOM 1460 C C . TRP A 1 194 ? 14.867 20.469 10.758 1 96.62 194 TRP A C 1
ATOM 1462 O O . TRP A 1 194 ? 13.773 21.031 10.844 1 96.62 194 TRP A O 1
ATOM 1472 N N . ILE A 1 195 ? 15.523 20.438 9.633 1 96.12 195 ILE A N 1
ATOM 1473 C CA . ILE A 1 195 ? 15.023 21.078 8.414 1 96.12 195 ILE A CA 1
ATOM 1474 C C . ILE A 1 195 ? 13.703 20.438 8 1 96.12 195 ILE A C 1
ATOM 1476 O O . ILE A 1 195 ? 12.742 21.125 7.664 1 96.12 195 ILE A O 1
ATOM 1480 N N . TYR A 1 196 ? 13.625 19.188 8.133 1 97.69 196 TYR A N 1
ATOM 1481 C CA . TYR A 1 196 ? 12.469 18.422 7.648 1 97.69 196 TYR A CA 1
ATOM 1482 C C . TYR A 1 196 ? 11.289 18.562 8.602 1 97.69 196 TYR A C 1
ATOM 1484 O O . TYR A 1 196 ? 10.133 18.562 8.18 1 97.69 196 TYR A O 1
ATOM 1492 N N . ILE A 1 197 ? 11.531 18.734 9.859 1 98.25 197 ILE A N 1
ATOM 1493 C CA . ILE A 1 197 ? 10.469 18.922 10.844 1 98.25 197 ILE A CA 1
ATOM 1494 C C . ILE A 1 197 ? 9.875 20.312 10.688 1 98.25 197 ILE A C 1
ATOM 1496 O O . ILE A 1 197 ? 8.664 20.469 10.484 1 98.25 197 ILE A O 1
ATOM 1500 N N . ILE A 1 198 ? 10.695 21.266 10.633 1 98.38 198 ILE A N 1
ATOM 1501 C CA . ILE A 1 198 ? 10.25 22.656 10.633 1 98.38 198 ILE A CA 1
ATOM 1502 C C . ILE A 1 198 ? 9.602 23 9.289 1 98.38 198 ILE A C 1
ATOM 1504 O O . ILE A 1 198 ? 8.539 23.609 9.25 1 98.38 198 ILE A O 1
ATOM 1508 N N . SER A 1 199 ? 10.25 22.625 8.25 1 98.5 199 SER A N 1
ATOM 1509 C CA . SER A 1 199 ? 9.758 22.969 6.922 1 98.5 199 SER A CA 1
ATOM 1510 C C . SER A 1 199 ? 8.391 22.328 6.664 1 98.5 199 SER A C 1
ATOM 1512 O O . SER A 1 199 ? 7.5 22.969 6.102 1 98.5 199 SER A O 1
ATOM 1514 N N . SER A 1 200 ? 8.227 21.062 7.105 1 98.81 200 SER A N 1
ATOM 1515 C CA . SER A 1 200 ? 6.945 20.391 6.91 1 98.81 200 SER A CA 1
ATOM 1516 C C . SER A 1 200 ? 5.828 21.094 7.676 1 98.81 200 SER A C 1
ATOM 1518 O O . SER A 1 200 ? 4.719 21.25 7.164 1 98.81 200 SER A O 1
ATOM 1520 N N . VAL A 1 201 ? 6.129 21.531 8.852 1 98.88 201 VAL A N 1
ATOM 1521 C CA . VAL A 1 201 ? 5.141 22.188 9.688 1 98.88 201 VAL A CA 1
ATOM 1522 C C . VAL A 1 201 ? 4.75 23.531 9.07 1 98.88 201 VAL A C 1
ATOM 1524 O O . VAL A 1 201 ? 3.566 23.859 8.953 1 98.88 201 VAL A O 1
ATOM 1527 N N . ILE A 1 202 ? 5.734 24.266 8.617 1 98.81 202 ILE A N 1
ATOM 1528 C CA . ILE A 1 202 ? 5.473 25.562 8.008 1 98.81 202 ILE A CA 1
ATOM 1529 C C . ILE A 1 202 ? 4.617 25.375 6.754 1 98.81 202 ILE A C 1
ATOM 1531 O O . ILE A 1 202 ? 3.619 26.078 6.57 1 98.81 202 ILE A O 1
ATOM 1535 N N . GLY A 1 203 ? 4.992 24.453 5.895 1 98.88 203 GLY A N 1
ATOM 1536 C CA . GLY A 1 203 ? 4.223 24.188 4.688 1 98.88 203 GLY A CA 1
ATOM 1537 C C . GLY A 1 203 ? 2.795 23.75 4.969 1 98.88 203 GLY A C 1
ATOM 1538 O O . GLY A 1 203 ? 1.855 24.25 4.344 1 98.88 203 GLY A O 1
ATOM 1539 N N . ALA A 1 204 ? 2.635 22.891 5.938 1 98.94 204 ALA A N 1
ATOM 1540 C CA . ALA A 1 204 ? 1.318 22.344 6.254 1 98.94 204 ALA A CA 1
ATOM 1541 C C . ALA A 1 204 ? 0.415 23.406 6.871 1 98.94 204 ALA A C 1
ATOM 1543 O O . ALA A 1 204 ? -0.75 23.531 6.488 1 98.94 204 ALA A O 1
ATOM 1544 N N . VAL A 1 205 ? 0.912 24.141 7.809 1 98.88 205 VAL A N 1
ATOM 1545 C CA . VAL A 1 205 ? 0.127 25.172 8.484 1 98.88 205 VAL A CA 1
ATOM 1546 C C . VAL A 1 205 ? -0.268 26.25 7.484 1 98.88 205 VAL A C 1
ATOM 1548 O O . VAL A 1 205 ? -1.419 26.703 7.461 1 98.88 205 VAL A O 1
ATOM 1551 N N . SER A 1 206 ? 0.658 26.641 6.645 1 98.81 206 SER A N 1
ATOM 1552 C CA . SER A 1 206 ? 0.356 27.656 5.648 1 98.81 206 SER A CA 1
ATOM 1553 C C . SER A 1 206 ? -0.753 27.203 4.707 1 98.81 206 SER A C 1
ATOM 1555 O O . SER A 1 206 ? -1.668 27.969 4.395 1 98.81 206 SER A O 1
ATOM 1557 N N . ALA A 1 207 ? -0.663 26 4.242 1 98.81 207 ALA A N 1
ATOM 1558 C CA . ALA A 1 207 ? -1.658 25.469 3.311 1 98.81 207 ALA A CA 1
ATOM 1559 C C . ALA A 1 207 ? -3.033 25.391 3.969 1 98.81 207 ALA A C 1
ATOM 1561 O O . ALA A 1 207 ? -4.035 25.797 3.383 1 98.81 207 ALA A O 1
ATOM 1562 N N . THR A 1 208 ? -3.08 24.859 5.199 1 98.56 208 THR A N 1
ATOM 1563 C CA . THR A 1 208 ? -4.363 24.703 5.879 1 98.56 208 THR A CA 1
ATOM 1564 C C . THR A 1 208 ? -4.965 26.062 6.215 1 98.56 208 THR A C 1
ATOM 1566 O O . THR A 1 208 ? -6.172 26.266 6.066 1 98.56 208 THR A O 1
ATOM 1569 N N . MET A 1 209 ? -4.18 26.953 6.637 1 98.31 209 MET A N 1
ATOM 1570 C CA . MET A 1 209 ? -4.68 28.297 6.934 1 98.31 209 MET A CA 1
ATOM 1571 C C . MET A 1 209 ? -5.246 28.953 5.684 1 98.31 209 MET A C 1
ATOM 1573 O O . MET A 1 209 ? -6.348 29.5 5.711 1 98.31 209 MET A O 1
ATOM 1577 N N . LEU A 1 210 ? -4.453 28.875 4.625 1 97.44 210 LEU A N 1
ATOM 1578 C CA . LEU A 1 210 ? -4.938 29.469 3.383 1 97.44 210 LEU A CA 1
ATOM 1579 C C . LEU A 1 210 ? -6.254 28.828 2.955 1 97.44 210 LEU A C 1
ATOM 1581 O O . LEU A 1 210 ? -7.203 29.531 2.598 1 97.44 210 LEU A O 1
ATOM 1585 N N . TYR A 1 211 ? -6.305 27.516 3.02 1 97.19 211 TYR A N 1
ATOM 1586 C CA . TYR A 1 211 ? -7.48 26.828 2.492 1 97.19 211 TYR A CA 1
ATOM 1587 C C . TYR A 1 211 ? -8.695 27.062 3.381 1 97.19 211 TYR A C 1
ATOM 1589 O O . TYR A 1 211 ? -9.75 27.484 2.9 1 97.19 211 TYR A O 1
ATOM 1597 N N . PHE A 1 212 ? -8.664 26.922 4.668 1 95.69 212 PHE A N 1
ATOM 1598 C CA . PHE A 1 212 ? -9.828 26.906 5.543 1 95.69 212 PHE A CA 1
ATOM 1599 C C . PHE A 1 212 ? -10.258 28.312 5.91 1 95.69 212 PHE A C 1
ATOM 1601 O O . PHE A 1 212 ? -11.438 28.562 6.172 1 95.69 212 PHE A O 1
ATOM 1608 N N . PHE A 1 213 ? -9.398 29.219 5.848 1 95.06 213 PHE A N 1
ATOM 1609 C CA . PHE A 1 213 ? -9.797 30.578 6.23 1 95.06 213 PHE A CA 1
ATOM 1610 C C . PHE A 1 213 ? -10.141 31.406 5 1 95.06 213 PHE A C 1
ATOM 1612 O O . PHE A 1 213 ? -10.867 32.406 5.102 1 95.06 213 PHE A O 1
ATOM 1619 N N . HIS A 1 214 ? -9.68 30.984 3.801 1 94.06 214 HIS A N 1
ATOM 1620 C CA . HIS A 1 214 ? -9.875 31.891 2.67 1 94.06 214 HIS A CA 1
ATOM 1621 C C . HIS A 1 214 ? -10.586 31.188 1.521 1 94.06 214 HIS A C 1
ATOM 1623 O O . HIS A 1 214 ? -11.352 31.797 0.78 1 94.06 214 HIS A O 1
ATOM 1629 N N . LEU A 1 215 ? -10.328 29.891 1.365 1 92.94 215 LEU A N 1
ATOM 1630 C CA . LEU A 1 215 ? -10.82 29.234 0.16 1 92.94 215 LEU A CA 1
ATOM 1631 C C . LEU A 1 215 ? -12.039 28.375 0.471 1 92.94 215 LEU A C 1
ATOM 1633 O O . LEU A 1 215 ? -12.875 28.141 -0.401 1 92.94 215 LEU A O 1
ATOM 1637 N N . MET A 1 216 ? -12.133 27.922 1.642 1 90.75 216 MET A N 1
ATOM 1638 C CA . MET A 1 216 ? -13.266 27.094 2.07 1 90.75 216 MET A CA 1
ATOM 1639 C C . MET A 1 216 ? -14.523 27.953 2.215 1 90.75 216 MET A C 1
ATOM 1641 O O . MET A 1 216 ? -14.492 29.016 2.832 1 90.75 216 MET A O 1
ATOM 1645 N N . PRO A 1 217 ? -15.578 27.516 1.546 1 86.12 217 PRO A N 1
ATOM 1646 C CA . PRO A 1 217 ? -16.812 28.297 1.725 1 86.12 217 PRO A CA 1
ATOM 1647 C C . PRO A 1 217 ? -17.344 28.25 3.158 1 86.12 217 PRO A C 1
ATOM 1649 O O . PRO A 1 217 ? -17.109 27.266 3.871 1 86.12 217 PRO A O 1
ATOM 1652 N N . PRO A 1 218 ? -17.969 29.359 3.574 1 77.94 218 PRO A N 1
ATOM 1653 C CA . PRO A 1 218 ? -18.547 29.359 4.918 1 77.94 218 PRO A CA 1
ATOM 1654 C C . PRO A 1 218 ? -19.672 28.312 5.066 1 77.94 218 PRO A C 1
ATOM 1656 O O . PRO A 1 218 ? -20.344 28 4.09 1 77.94 218 PRO A O 1
ATOM 1659 N N . LYS A 1 219 ? -19.5 27.578 6.109 1 67.56 219 LYS A N 1
ATOM 1660 C CA . LYS A 1 219 ? -20.578 26.641 6.371 1 67.56 219 LYS A CA 1
ATOM 1661 C C . LYS A 1 219 ? -21.938 27.328 6.309 1 67.56 219 LYS A C 1
ATOM 1663 O O . LYS A 1 219 ? -22.125 28.391 6.91 1 67.56 219 LYS A O 1
ATOM 1668 N N . SER A 1 220 ? -22.625 27.438 5.293 1 54.78 220 SER A N 1
ATOM 1669 C CA . SER A 1 220 ? -23.938 28.047 5.258 1 54.78 220 SER A CA 1
ATOM 1670 C C . SER A 1 220 ? -24.781 27.609 6.453 1 54.78 220 SER A C 1
ATOM 1672 O O . SER A 1 220 ? -24.859 26.422 6.766 1 54.78 220 SER A O 1
ATOM 1674 N N . ASN A 1 221 ? -24.719 28.375 7.645 1 46.06 221 ASN A N 1
ATOM 1675 C CA . ASN A 1 221 ? -25.844 28.188 8.562 1 46.06 221 ASN A CA 1
ATOM 1676 C C . ASN A 1 221 ? -27.156 28.016 7.816 1 46.06 221 ASN A C 1
ATOM 1678 O O . ASN A 1 221 ? -27.797 28.984 7.434 1 46.06 221 ASN A O 1
ATOM 1682 N N . ASP A 1 222 ? -27.25 27.328 6.879 1 42.53 222 ASP A N 1
ATOM 1683 C CA . ASP A 1 222 ? -28.562 27.125 6.277 1 42.53 222 ASP A CA 1
ATOM 1684 C C . ASP A 1 222 ? -29.625 26.922 7.348 1 42.53 222 ASP A C 1
ATOM 1686 O O . ASP A 1 222 ? -29.797 25.812 7.855 1 42.53 222 ASP A O 1
ATOM 1690 N N . ASN A 1 223 ? -29.703 27.766 8.445 1 37.88 223 ASN A N 1
ATOM 1691 C CA . ASN A 1 223 ? -31.031 28 9 1 37.88 223 ASN A CA 1
ATOM 1692 C C . ASN A 1 223 ? -32.031 28.344 7.91 1 37.88 223 ASN A C 1
ATOM 1694 O O . ASN A 1 223 ? -32.594 29.453 7.906 1 37.88 223 ASN A O 1
ATOM 1698 N N . SER A 1 224 ? -31.797 28.359 6.73 1 36.94 224 SER A N 1
ATOM 1699 C CA . SER A 1 224 ? -32.938 28.625 5.871 1 36.94 224 SER A CA 1
ATOM 1700 C C . SER A 1 224 ? -34.188 27.844 6.328 1 36.94 224 SER A C 1
ATOM 1702 O O . SER A 1 224 ? -34.094 26.641 6.59 1 36.94 224 SER A O 1
ATOM 1704 N N . LYS A 1 225 ? -35.156 28.562 6.93 1 34.69 225 LYS A N 1
ATOM 1705 C CA . LYS A 1 225 ? -36.594 28.234 7.117 1 34.69 225 LYS A CA 1
ATOM 1706 C C . LYS A 1 225 ? -37.062 27.25 6.055 1 34.69 225 LYS A C 1
ATOM 1708 O O . LYS A 1 225 ? -36.75 27.406 4.867 1 34.69 225 LYS A O 1
ATOM 1713 N N . ILE A 1 226 ? -37.188 26.047 6.426 1 33.03 226 ILE A N 1
ATOM 1714 C CA . ILE A 1 226 ? -38.062 25.156 5.664 1 33.03 226 ILE A CA 1
ATOM 1715 C C . ILE A 1 226 ? -39.188 25.984 4.996 1 33.03 226 ILE A C 1
ATOM 1717 O O . ILE A 1 226 ? -40.094 26.469 5.668 1 33.03 226 ILE A O 1
ATOM 1721 N N . GLU A 1 227 ? -38.906 27.078 4.359 1 31.28 227 GLU A N 1
ATOM 1722 C CA . GLU A 1 227 ? -40.031 27.578 3.58 1 31.28 227 GLU A CA 1
ATOM 1723 C C . GLU A 1 227 ? -40.906 26.438 3.074 1 31.28 227 GLU A C 1
ATOM 1725 O O . GLU A 1 227 ? -40.406 25.422 2.605 1 31.28 227 GLU A O 1
ATOM 1730 N N . GLY A 1 228 ? -42.125 26.422 3.703 1 29.3 228 GLY A N 1
ATOM 1731 C CA . GLY A 1 228 ? -43.25 25.516 3.473 1 29.3 228 GLY A CA 1
ATOM 1732 C C . GLY A 1 228 ? -43.344 25.016 2.043 1 29.3 228 GLY A C 1
ATOM 1733 O O . GLY A 1 228 ? -43.281 25.812 1.101 1 29.3 228 GLY A O 1
ATOM 1734 N N . ILE A 1 229 ? -42.656 24 1.826 1 29.98 229 ILE A N 1
ATOM 1735 C CA . ILE A 1 229 ? -43.031 23.391 0.555 1 29.98 229 ILE A CA 1
ATOM 1736 C C . ILE A 1 229 ? -44.5 23.656 0.261 1 29.98 229 ILE A C 1
ATOM 1738 O O . ILE A 1 229 ? -45.375 23.328 1.066 1 29.98 229 ILE A O 1
ATOM 1742 N N . PRO A 1 230 ? -44.75 24.812 -0.409 1 29.92 230 PRO A N 1
ATOM 1743 C CA . PRO A 1 230 ? -46.156 25.016 -0.686 1 29.92 230 PRO A CA 1
ATOM 1744 C C . PRO A 1 230 ? -46.938 23.703 -0.877 1 29.92 230 PRO A C 1
ATOM 1746 O O . PRO A 1 230 ? -46.438 22.797 -1.544 1 29.92 230 PRO A O 1
ATOM 1749 N N . ILE A 1 231 ? -47.531 23.234 0.232 1 28.75 231 ILE A N 1
ATOM 1750 C CA . ILE A 1 231 ? -48.531 22.172 0.065 1 28.75 231 ILE A CA 1
ATOM 1751 C C . ILE A 1 231 ? -49.156 22.281 -1.312 1 28.75 231 ILE A C 1
ATOM 1753 O O . ILE A 1 231 ? -49.75 23.312 -1.643 1 28.75 231 ILE A O 1
ATOM 1757 N N . PHE A 1 232 ? -48.469 21.766 -2.254 1 27.33 232 PHE A N 1
ATOM 1758 C CA . PHE A 1 232 ? -49.125 21.625 -3.539 1 27.33 232 PHE A CA 1
ATOM 1759 C C . PHE A 1 232 ? -50.625 21.406 -3.346 1 27.33 232 PHE A C 1
ATOM 1761 O O . PHE A 1 232 ? -51.031 20.5 -2.619 1 27.33 232 PHE A O 1
ATOM 1768 N N . ASP A 1 233 ? -51.312 22.5 -3.129 1 27.02 233 ASP A N 1
ATOM 1769 C CA . ASP A 1 233 ? -52.781 22.578 -3.088 1 27.02 233 ASP A CA 1
ATOM 1770 C C . ASP A 1 233 ? -53.406 21.469 -3.916 1 27.02 233 ASP A C 1
ATOM 1772 O O . ASP A 1 233 ? -53.281 21.453 -5.145 1 27.02 233 ASP A O 1
ATOM 1776 N N . ILE A 1 234 ? -53.438 20.25 -3.303 1 28.52 234 ILE A N 1
ATOM 1777 C CA . ILE A 1 234 ? -54.125 19.078 -3.84 1 28.52 234 ILE A CA 1
ATOM 1778 C C . ILE A 1 234 ? -55.438 19.5 -4.508 1 28.52 234 ILE A C 1
ATOM 1780 O O . ILE A 1 234 ? -56.062 18.719 -5.215 1 28.52 234 ILE A O 1
ATOM 1784 N N . ARG A 1 235 ? -55.938 20.625 -3.936 1 28.92 235 ARG A N 1
ATOM 1785 C CA . ARG A 1 235 ? -57.219 21.094 -4.48 1 28.92 235 ARG A CA 1
ATOM 1786 C C . ARG A 1 235 ? -57.062 21.5 -5.938 1 28.92 235 ARG A C 1
ATOM 1788 O O . ARG A 1 235 ? -58.031 21.484 -6.699 1 28.92 235 ARG A O 1
ATOM 1795 N N . ALA A 1 236 ? -55.875 22.141 -6.133 1 28.19 236 ALA A N 1
ATOM 1796 C CA . ALA A 1 236 ? -55.75 22.656 -7.496 1 28.19 236 ALA A CA 1
ATOM 1797 C C . ALA A 1 236 ? -55.594 21.516 -8.492 1 28.19 236 ALA A C 1
ATOM 1799 O O . ALA A 1 236 ? -55.875 21.656 -9.68 1 28.19 236 ALA A O 1
ATOM 1800 N N . MET A 1 237 ? -54.969 20.453 -7.918 1 28.47 237 MET A N 1
ATOM 1801 C CA . MET A 1 237 ? -54.844 19.328 -8.844 1 28.47 237 MET A CA 1
ATOM 1802 C C . MET A 1 237 ? -56.219 18.688 -9.125 1 28.47 237 MET A C 1
ATOM 1804 O O . MET A 1 237 ? -56.344 17.844 -10 1 28.47 237 MET A O 1
ATOM 1808 N N . ASN A 1 238 ? -57.094 18.891 -8.102 1 29.28 238 ASN A N 1
ATOM 1809 C CA . ASN A 1 238 ? -58.406 18.328 -8.391 1 29.28 238 ASN A CA 1
ATOM 1810 C C . ASN A 1 238 ? -58.969 18.875 -9.703 1 29.28 238 ASN A C 1
ATOM 1812 O O . ASN A 1 238 ? -59.75 18.188 -10.383 1 29.28 238 ASN A O 1
ATOM 1816 N N . GLN A 1 239 ? -58.781 20.297 -9.766 1 28.69 239 GLN A N 1
ATOM 1817 C CA . GLN A 1 239 ? -59.531 20.906 -10.867 1 28.69 239 GLN A CA 1
ATOM 1818 C C . GLN A 1 239 ? -58.969 20.484 -12.219 1 28.69 239 GLN A C 1
ATOM 1820 O O . GLN A 1 239 ? -59.625 20.625 -13.25 1 28.69 239 GLN A O 1
ATOM 1825 N N . VAL A 1 240 ? -57.625 20.328 -12.141 1 29.55 240 VAL A N 1
ATOM 1826 C CA . VAL A 1 240 ? -57.031 20.234 -13.477 1 29.55 240 VAL A CA 1
ATOM 1827 C C . VAL A 1 240 ? -57.469 18.938 -14.148 1 29.55 240 VAL A C 1
ATOM 1829 O O . VAL A 1 240 ? -57.281 18.766 -15.359 1 29.55 240 VAL A O 1
ATOM 1832 N N . PHE A 1 241 ? -57.719 17.953 -13.289 1 29.42 241 PHE A N 1
ATOM 1833 C CA . PHE A 1 241 ? -57.969 16.688 -13.961 1 29.42 241 PHE A CA 1
ATOM 1834 C C . PHE A 1 241 ? -59.219 16.766 -14.812 1 29.42 241 PHE A C 1
ATOM 1836 O O . PHE A 1 241 ? -59.625 15.773 -15.406 1 29.42 241 PHE A O 1
ATOM 1843 N N . THR A 1 242 ? -60 17.75 -14.445 1 26.23 242 THR A N 1
ATOM 1844 C CA . THR A 1 242 ? -61.25 17.594 -15.203 1 26.23 242 THR A CA 1
ATOM 1845 C C . THR A 1 242 ? -61 17.828 -16.688 1 26.23 242 THR A C 1
ATOM 1847 O O . THR A 1 242 ? -61.688 17.266 -17.531 1 26.23 242 THR A O 1
ATOM 1850 N N . ASN A 1 243 ? -60.406 19.016 -17.016 1 25.42 243 ASN A N 1
ATOM 1851 C CA . ASN A 1 243 ? -60.656 19.406 -18.406 1 25.42 243 ASN A CA 1
ATOM 1852 C C . ASN A 1 243 ? -59.781 18.609 -19.359 1 25.42 243 ASN A C 1
ATOM 1854 O O . ASN A 1 243 ? -58.688 18.172 -18.984 1 25.42 243 ASN A O 1
ATOM 1858 N N . ASN A 1 244 ? -60.25 18.266 -20.625 1 27.28 244 ASN A N 1
ATOM 1859 C CA . ASN A 1 244 ? -59.938 17.312 -21.703 1 27.28 244 ASN A CA 1
ATOM 1860 C C . ASN A 1 244 ? -58.469 17.391 -22.109 1 27.28 244 ASN A C 1
ATOM 1862 O O . ASN A 1 244 ? -57.75 16.391 -22.125 1 27.28 244 ASN A O 1
ATOM 1866 N N . SER A 1 245 ? -58.188 18.219 -23.266 1 26.55 245 SER A N 1
ATOM 1867 C CA . SER A 1 245 ? -57.188 18.172 -24.344 1 26.55 245 SER A CA 1
ATOM 1868 C C . SER A 1 245 ? -55.875 18.828 -23.906 1 26.55 245 SER A C 1
ATOM 1870 O O . SER A 1 245 ? -55.844 20.031 -23.625 1 26.55 245 SER A O 1
ATOM 1872 N N . VAL A 1 246 ? -55.125 18.328 -22.922 1 25.5 246 VAL A N 1
ATOM 1873 C CA . VAL A 1 246 ? -54.094 19.25 -22.469 1 25.5 246 VAL A CA 1
ATOM 1874 C C . VAL A 1 246 ? -53.094 19.5 -23.594 1 25.5 246 VAL A C 1
ATOM 1876 O O . VAL A 1 246 ? -52.438 18.562 -24.047 1 25.5 246 VAL A O 1
ATOM 1879 N N . ASP A 1 247 ? -53.469 20.438 -24.578 1 26.25 247 ASP A N 1
ATOM 1880 C CA . ASP A 1 247 ? -52.656 20.906 -25.703 1 26.25 247 ASP A CA 1
ATOM 1881 C C . ASP A 1 247 ? -51.344 21.547 -25.219 1 26.25 247 ASP A C 1
ATOM 1883 O O . ASP A 1 247 ? -51.375 22.578 -24.547 1 26.25 247 ASP A O 1
ATOM 1887 N N . ILE A 1 248 ? -50.5 20.75 -24.594 1 23.91 248 ILE A N 1
ATOM 1888 C CA . ILE A 1 248 ? -49.344 21.453 -24.047 1 23.91 248 ILE A CA 1
ATOM 1889 C C . ILE A 1 248 ? -48.562 22.109 -25.188 1 23.91 248 ILE A C 1
ATOM 1891 O O . ILE A 1 248 ? -48 21.438 -26.031 1 23.91 248 ILE A O 1
ATOM 1895 N N . SER A 1 249 ? -49.219 23.047 -25.859 1 22.84 249 SER A N 1
ATOM 1896 C CA . SER A 1 249 ? -48.594 23.859 -26.891 1 22.84 249 SER A CA 1
ATOM 1897 C C . SER A 1 249 ? -47.344 24.562 -26.375 1 22.84 249 SER A C 1
ATOM 1899 O O . SER A 1 249 ? -47.438 25.406 -25.469 1 22.84 249 SER A O 1
ATOM 1901 N N . VAL A 1 250 ? -46.344 23.688 -26.062 1 22.22 250 VAL A N 1
ATOM 1902 C CA . VAL A 1 250 ? -45.094 24.406 -25.703 1 22.22 250 VAL A CA 1
ATOM 1903 C C . VAL A 1 250 ? -44.844 25.531 -26.719 1 22.22 250 VAL A C 1
ATOM 1905 O O . VAL A 1 250 ? -44.75 25.266 -27.922 1 22.22 250 VAL A O 1
ATOM 1908 N N . VAL A 1 251 ? -45.406 26.594 -26.469 1 21.14 251 VAL A N 1
ATOM 1909 C CA . VAL A 1 251 ? -45.281 27.844 -27.203 1 21.14 251 VAL A CA 1
ATOM 1910 C C . VAL A 1 251 ? -43.812 28.188 -27.422 1 21.14 251 VAL A C 1
ATOM 1912 O O . VAL A 1 251 ? -43.062 28.359 -26.453 1 21.14 251 VAL A O 1
ATOM 1915 N N . SER A 1 252 ? -43.188 27.5 -28.594 1 21.84 252 SER A N 1
ATOM 1916 C CA . SER A 1 252 ? -42 27.875 -29.328 1 21.84 252 SER A CA 1
ATOM 1917 C C . SER A 1 252 ? -41.906 29.375 -29.516 1 21.84 252 SER A C 1
ATOM 1919 O O . SER A 1 252 ? -42.75 29.984 -30.188 1 21.84 252 SER A O 1
ATOM 1921 N N . ASN A 1 253 ? -41.812 30.031 -28.422 1 19.83 253 ASN A N 1
ATOM 1922 C CA . ASN A 1 253 ? -41.75 31.469 -28.672 1 19.83 253 ASN A CA 1
ATOM 1923 C C . ASN A 1 253 ? -40.844 31.781 -29.859 1 19.83 253 ASN A C 1
ATOM 1925 O O . ASN A 1 253 ? -39.781 31.172 -30.016 1 19.83 253 ASN A O 1
ATOM 1929 N N . LYS A 1 254 ? -41.375 32.531 -30.859 1 20.64 254 LYS A N 1
ATOM 1930 C CA . LYS A 1 254 ? -41.125 33.125 -32.156 1 20.64 254 LYS A CA 1
ATOM 1931 C C . LYS A 1 254 ? -39.781 33.844 -32.188 1 20.64 254 LYS A C 1
ATOM 1933 O O . LYS A 1 254 ? -39.688 35.031 -31.844 1 20.64 254 LYS A O 1
ATOM 1938 N N . LEU A 1 255 ? -38.719 33.469 -31.531 1 19.56 255 LEU A N 1
ATOM 1939 C CA . LEU A 1 255 ? -37.781 34.5 -31.969 1 19.56 255 LEU A CA 1
ATOM 1940 C C . LEU A 1 255 ? -37.812 34.656 -33.469 1 19.56 255 LEU A C 1
ATOM 1942 O O . LEU A 1 255 ? -38.188 33.719 -34.188 1 19.56 255 LEU A O 1
ATOM 1946 N N . GLY A 1 256 ? -37.125 35.656 -34.156 1 19.55 256 GLY A N 1
ATOM 1947 C CA . GLY A 1 256 ? -37.156 36.344 -35.438 1 19.55 256 GLY A CA 1
ATOM 1948 C C . GLY A 1 256 ? -37.062 35.406 -36.594 1 19.55 256 GLY A C 1
ATOM 1949 O O . GLY A 1 256 ? -36.688 34.25 -36.469 1 19.55 256 GLY A O 1
ATOM 1950 N N . GLU A 1 257 ? -37.625 35.75 -37.844 1 20.53 257 GLU A N 1
ATOM 1951 C CA . GLU A 1 257 ? -38.125 35.438 -39.188 1 20.53 257 GLU A CA 1
ATOM 1952 C C . GLU A 1 257 ? -37.031 34.812 -40.031 1 20.53 257 GLU A C 1
ATOM 1954 O O . GLU A 1 257 ? -37.281 34.375 -41.156 1 20.53 257 GLU A O 1
ATOM 1959 N N . LYS A 1 258 ? -35.656 34.844 -39.906 1 21.52 258 LYS A N 1
ATOM 1960 C CA . LYS A 1 258 ? -35.219 34.781 -41.281 1 21.52 258 LYS A CA 1
ATOM 1961 C C . LYS A 1 258 ? -35.594 33.469 -41.969 1 21.52 258 LYS A C 1
ATOM 1963 O O . LYS A 1 258 ? -35.375 32.406 -41.406 1 21.52 258 LYS A O 1
ATOM 1968 N N . SER A 1 259 ? -36.688 33.469 -42.844 1 21.23 259 SER A N 1
ATOM 1969 C CA . SER A 1 259 ? -37.406 32.562 -43.75 1 21.23 259 SER A CA 1
ATOM 1970 C C . SER A 1 259 ? -36.438 31.75 -44.594 1 21.23 259 SER A C 1
ATOM 1972 O O . SER A 1 259 ? -36.875 30.922 -45.406 1 21.23 259 SER A O 1
ATOM 1974 N N . LEU A 1 260 ? -35.25 31.375 -44.125 1 20.41 260 LEU A N 1
ATOM 1975 C CA . LEU A 1 260 ? -34.438 30.922 -45.25 1 20.41 260 LEU A CA 1
ATOM 1976 C C . LEU A 1 260 ? -35.188 29.875 -46.062 1 20.41 260 LEU A C 1
ATOM 1978 O O . LEU A 1 260 ? -35.594 28.844 -45.531 1 20.41 260 LEU A O 1
ATOM 1982 N N . GLU A 1 261 ? -35.938 30.375 -47.125 1 20.53 261 GLU A N 1
ATOM 1983 C CA . GLU A 1 261 ? -36.656 29.781 -48.25 1 20.53 261 GLU A CA 1
ATOM 1984 C C . GLU A 1 261 ? -35.875 28.641 -48.875 1 20.53 261 GLU A C 1
ATOM 1986 O O . GLU A 1 261 ? -34.812 28.859 -49.469 1 20.53 261 GLU A O 1
ATOM 1991 N N . MET A 1 262 ? -35.344 27.734 -48.062 1 19.92 262 MET A N 1
ATOM 1992 C CA . MET A 1 262 ? -34.594 26.828 -48.906 1 19.92 262 MET A CA 1
ATOM 1993 C C . MET A 1 262 ? -35.438 26.281 -50.062 1 19.92 262 MET A C 1
ATOM 1995 O O . MET A 1 262 ? -36.5 25.703 -49.812 1 19.92 262 MET A O 1
ATOM 1999 N N . GLU A 1 263 ? -35.406 27 -51.25 1 19.67 263 GLU A N 1
ATOM 2000 C CA . GLU A 1 263 ? -35.969 26.734 -52.562 1 19.67 263 GLU A CA 1
ATOM 2001 C C . GLU A 1 263 ? -35.625 25.328 -53.062 1 19.67 263 GLU A C 1
ATOM 2003 O O . GLU A 1 263 ? -34.469 24.953 -53.094 1 19.67 263 GLU A O 1
ATOM 2008 N N . PHE A 1 264 ? -36.344 24.344 -52.625 1 20.95 264 PHE A N 1
ATOM 2009 C CA . PHE A 1 264 ? -36.219 23.078 -53.344 1 20.95 264 PHE A CA 1
ATOM 2010 C C . PHE A 1 264 ? -36.406 23.266 -54.844 1 20.95 264 PHE A C 1
ATOM 2012 O O . PHE A 1 264 ? -37.438 23.812 -55.281 1 20.95 264 PHE A O 1
ATOM 2019 N N . PRO A 1 265 ? -35.344 23.594 -55.625 1 19.89 265 PRO A N 1
ATOM 2020 C CA . PRO A 1 265 ? -35.656 23.75 -57.031 1 19.89 265 PRO A CA 1
ATOM 2021 C C . PRO A 1 265 ? -36.594 22.688 -57.594 1 19.89 265 PRO A C 1
ATOM 2023 O O . PRO A 1 265 ? -36.594 21.562 -57.094 1 19.89 265 PRO A O 1
ATOM 2026 N N . ARG A 1 266 ? -37.719 23.109 -58.219 1 19.39 266 ARG A N 1
ATOM 2027 C CA . ARG A 1 266 ? -38.812 22.5 -58.969 1 19.39 266 ARG A CA 1
ATOM 2028 C C . ARG A 1 266 ? -38.281 21.609 -60.094 1 19.39 266 ARG A C 1
ATOM 2030 O O . ARG A 1 266 ? -39.062 21.125 -60.906 1 19.39 266 ARG A O 1
ATOM 2037 N N . ARG A 1 267 ? -36.969 21.453 -60.312 1 19.31 267 ARG A N 1
ATOM 2038 C CA . ARG A 1 267 ? -36.844 21.047 -61.719 1 19.31 267 ARG A CA 1
ATOM 2039 C C . ARG A 1 267 ? -37.562 19.719 -61.969 1 19.31 267 ARG A C 1
ATOM 2041 O O . ARG A 1 267 ? -37.188 18.688 -61.406 1 19.31 267 ARG A O 1
ATOM 2048 N N . LEU A 1 268 ? -38.969 19.781 -62.031 1 18.88 268 LEU A N 1
ATOM 2049 C CA . LEU A 1 268 ? -39.812 18.828 -62.75 1 18.88 268 LEU A CA 1
ATOM 2050 C C . LEU A 1 268 ? -39.344 18.609 -64.188 1 18.88 268 LEU A C 1
ATOM 2052 O O . LEU A 1 268 ? -40.062 18.094 -65 1 18.88 268 LEU A O 1
ATOM 2056 N N . GLU A 1 269 ? -38.094 18.922 -64.562 1 19.3 269 GLU A N 1
ATOM 2057 C CA . GLU A 1 269 ? -38 18.859 -66 1 19.3 269 GLU A CA 1
ATOM 2058 C C . GLU A 1 269 ? -38.688 17.609 -66.5 1 19.3 269 GLU A C 1
ATOM 2060 O O . GLU A 1 269 ? -38.844 16.625 -65.812 1 19.3 269 GLU A O 1
ATOM 2065 N N . SER A 1 270 ? -38.875 17.641 -68.062 1 20.06 270 SER A N 1
ATOM 2066 C CA . SER A 1 270 ? -39.531 17.312 -69.312 1 20.06 270 SER A CA 1
ATOM 2067 C C . SER A 1 270 ? -39.25 15.867 -69.688 1 20.06 270 SER A C 1
ATOM 2069 O O . SER A 1 270 ? -39.75 15.383 -70.75 1 20.06 270 SER A O 1
ATOM 2071 N N . ILE A 1 271 ? -38.781 14.789 -69 1 20.11 271 ILE A N 1
ATOM 2072 C CA . ILE A 1 271 ? -39.438 13.656 -69.625 1 20.11 271 ILE A CA 1
ATOM 2073 C C . ILE A 1 271 ? -40.875 13.547 -69.125 1 20.11 271 ILE A C 1
ATOM 2075 O O . ILE A 1 271 ? -41.125 13.672 -67.875 1 20.11 271 ILE A O 1
ATOM 2079 N N . MET B 1 1 ? -23.922 -21.25 -8.547 1 73.38 1 MET B N 1
ATOM 2080 C CA . MET B 1 1 ? -22.688 -21.922 -8.195 1 73.38 1 MET B CA 1
ATOM 2081 C C . MET B 1 1 ? -21.797 -22.125 -9.422 1 73.38 1 MET B C 1
ATOM 2083 O O . MET B 1 1 ? -20.625 -21.766 -9.422 1 73.38 1 MET B O 1
ATOM 2087 N N . ASN B 1 2 ? -22.453 -22.453 -10.523 1 78.69 2 ASN B N 1
ATOM 2088 C CA . ASN B 1 2 ? -21.672 -22.656 -11.734 1 78.69 2 ASN B CA 1
ATOM 2089 C C . ASN B 1 2 ? -21.109 -21.328 -12.258 1 78.69 2 ASN B C 1
ATOM 2091 O O . ASN B 1 2 ? -19.938 -21.266 -12.641 1 78.69 2 ASN B O 1
ATOM 2095 N N . GLU B 1 3 ? -21.938 -20.344 -12.148 1 89.31 3 GLU B N 1
ATOM 2096 C CA . GLU B 1 3 ? -21.484 -19.047 -12.641 1 89.31 3 GLU B CA 1
ATOM 2097 C C . GLU B 1 3 ? -20.344 -18.5 -11.781 1 89.31 3 GLU B C 1
ATOM 2099 O O . GLU B 1 3 ? -19.391 -17.922 -12.305 1 89.31 3 GLU B O 1
ATOM 2104 N N . GLN B 1 4 ? -20.438 -18.734 -10.523 1 90.88 4 GLN B N 1
ATOM 2105 C CA . GLN B 1 4 ? -19.391 -18.25 -9.617 1 90.88 4 GLN B CA 1
ATOM 2106 C C . GLN B 1 4 ? -18.078 -18.984 -9.836 1 90.88 4 GLN B C 1
ATOM 2108 O O . GLN B 1 4 ? -17.016 -18.359 -9.875 1 90.88 4 GLN B O 1
ATOM 2113 N N . LEU B 1 5 ? -18.219 -20.203 -10.016 1 92.31 5 LEU B N 1
ATOM 2114 C CA . LEU B 1 5 ? -17.031 -21 -10.227 1 92.31 5 LEU B CA 1
ATOM 2115 C C . LEU B 1 5 ? -16.328 -20.594 -11.531 1 92.31 5 LEU B C 1
ATOM 2117 O O . LEU B 1 5 ? -15.102 -20.516 -11.578 1 92.31 5 LEU B O 1
ATOM 2121 N N . LEU B 1 6 ? -17.125 -20.375 -12.547 1 94.88 6 LEU B N 1
ATOM 2122 C CA . LEU B 1 6 ? -16.562 -19.984 -13.836 1 94.88 6 LEU B CA 1
ATOM 2123 C C . LEU B 1 6 ? -15.867 -18.625 -13.719 1 94.88 6 LEU B C 1
ATOM 2125 O O . LEU B 1 6 ? -14.797 -18.422 -14.297 1 94.88 6 LEU B O 1
ATOM 2129 N N . THR B 1 7 ? -16.484 -17.766 -13.031 1 96.75 7 THR B N 1
ATOM 2130 C CA . THR B 1 7 ? -15.891 -16.438 -12.922 1 96.75 7 THR B CA 1
ATOM 2131 C C . THR B 1 7 ? -14.633 -16.469 -12.062 1 96.75 7 THR B C 1
ATOM 2133 O O . THR B 1 7 ? -13.68 -15.719 -12.32 1 96.75 7 THR B O 1
ATOM 2136 N N . VAL B 1 8 ? -14.625 -17.297 -11.062 1 98 8 VAL B N 1
ATOM 2137 C CA . VAL B 1 8 ? -13.43 -17.469 -10.242 1 98 8 VAL B CA 1
ATOM 2138 C C . VAL B 1 8 ? -12.297 -18.031 -11.102 1 98 8 VAL B C 1
ATOM 2140 O O . VAL B 1 8 ? -11.156 -17.578 -11.016 1 98 8 VAL B O 1
ATOM 2143 N N . PHE B 1 9 ? -12.641 -18.969 -11.906 1 98.19 9 PHE B N 1
ATOM 2144 C CA . PHE B 1 9 ? -11.688 -19.547 -12.844 1 98.19 9 PHE B CA 1
ATOM 2145 C C . PHE B 1 9 ? -11.141 -18.484 -13.789 1 98.19 9 PHE B C 1
ATOM 2147 O O . PHE B 1 9 ? -9.93 -18.344 -13.953 1 98.19 9 PHE B O 1
ATOM 2154 N N . LEU B 1 10 ? -12.016 -17.75 -14.422 1 98.19 10 LEU B N 1
ATOM 2155 C CA . LEU B 1 10 ? -11.633 -16.75 -15.406 1 98.19 10 LEU B CA 1
ATOM 2156 C C . LEU B 1 10 ? -10.82 -15.625 -14.758 1 98.19 10 LEU B C 1
ATOM 2158 O O . LEU B 1 10 ? -9.828 -15.164 -15.328 1 98.19 10 LEU B O 1
ATOM 2162 N N . ALA B 1 11 ? -11.258 -15.211 -13.602 1 98.56 11 ALA B N 1
ATOM 2163 C CA . ALA B 1 11 ? -10.539 -14.148 -12.891 1 98.56 11 ALA B CA 1
ATOM 2164 C C . ALA B 1 11 ? -9.125 -14.594 -12.531 1 98.56 11 ALA B C 1
ATOM 2166 O O . ALA B 1 11 ? -8.164 -13.836 -12.719 1 98.56 11 ALA B O 1
ATOM 2167 N N . THR B 1 12 ? -8.977 -15.797 -12.07 1 98.88 12 THR B N 1
ATOM 2168 C CA . THR B 1 12 ? -7.656 -16.281 -11.688 1 98.88 12 THR B CA 1
ATOM 2169 C C . THR B 1 12 ? -6.789 -16.547 -12.914 1 98.88 12 THR B C 1
ATOM 2171 O O . THR B 1 12 ? -5.594 -16.25 -12.914 1 98.88 12 THR B O 1
ATOM 2174 N N . TYR B 1 13 ? -7.422 -17.031 -13.977 1 98.81 13 TYR B N 1
ATOM 2175 C CA . TYR B 1 13 ? -6.699 -17.219 -15.234 1 98.81 13 TYR B CA 1
ATOM 2176 C C . TYR B 1 13 ? -6.098 -15.898 -15.711 1 98.81 13 TYR B C 1
ATOM 2178 O O . TYR B 1 13 ? -4.91 -15.836 -16.031 1 98.81 13 TYR B O 1
ATOM 2186 N N . THR B 1 14 ? -6.91 -14.906 -15.781 1 98.81 14 THR B N 1
ATOM 2187 C CA . THR B 1 14 ? -6.453 -13.609 -16.281 1 98.81 14 THR B CA 1
ATOM 2188 C C . THR B 1 14 ? -5.371 -13.039 -15.367 1 98.81 14 THR B C 1
ATOM 2190 O O . THR B 1 14 ? -4.391 -12.461 -15.844 1 98.81 14 THR B O 1
ATOM 2193 N N . PHE B 1 15 ? -5.555 -13.18 -14.109 1 98.81 15 PHE B N 1
ATOM 2194 C CA . PHE B 1 15 ? -4.613 -12.711 -13.102 1 98.81 15 PHE B CA 1
ATOM 2195 C C . PHE B 1 15 ? -3.234 -13.32 -13.32 1 98.81 15 PHE B C 1
ATOM 2197 O O . PHE B 1 15 ? -2.242 -12.602 -13.445 1 98.81 15 PHE B O 1
ATOM 2204 N N . ILE B 1 16 ? -3.191 -14.609 -13.484 1 98.94 16 ILE B N 1
ATOM 2205 C CA . ILE B 1 16 ? -1.934 -15.336 -13.625 1 98.94 16 ILE B CA 1
ATOM 2206 C C . ILE B 1 16 ? -1.362 -15.125 -15.023 1 98.94 16 ILE B C 1
ATOM 2208 O O . ILE B 1 16 ? -0.156 -14.93 -15.18 1 98.94 16 ILE B O 1
ATOM 2212 N N . PHE B 1 17 ? -2.207 -15.117 -16 1 98.81 17 PHE B N 1
ATOM 2213 C CA . PHE B 1 17 ? -1.763 -14.953 -17.375 1 98.81 17 PHE B CA 1
ATOM 2214 C C . PHE B 1 17 ? -1.052 -13.617 -17.562 1 98.81 17 PHE B C 1
ATOM 2216 O O . PHE B 1 17 ? 0.03 -13.555 -18.156 1 98.81 17 PHE B O 1
ATOM 2223 N N . ILE B 1 18 ? -1.616 -12.602 -17.031 1 98.81 18 ILE B N 1
ATOM 2224 C CA . ILE B 1 18 ? -1.056 -11.266 -17.188 1 98.81 18 ILE B CA 1
ATOM 2225 C C . ILE B 1 18 ? 0.168 -11.109 -16.281 1 98.81 18 ILE B C 1
ATOM 2227 O O . ILE B 1 18 ? 1.224 -10.656 -16.734 1 98.81 18 ILE B O 1
ATOM 2231 N N . GLY B 1 19 ? 0.011 -11.469 -14.945 1 98.69 19 GLY B N 1
ATOM 2232 C CA . GLY B 1 19 ? 1.118 -11.32 -14.008 1 98.69 19 GLY B CA 1
ATOM 2233 C C . GLY B 1 19 ? 2.352 -12.102 -14.422 1 98.69 19 GLY B C 1
ATOM 2234 O O . GLY B 1 19 ? 3.436 -11.531 -14.562 1 98.69 19 GLY B O 1
ATOM 2235 N N . CYS B 1 20 ? 2.186 -13.367 -14.711 1 98.75 20 CYS B N 1
ATOM 2236 C CA . CYS B 1 20 ? 3.309 -14.203 -15.117 1 98.75 20 CYS B CA 1
ATOM 2237 C C . CYS B 1 20 ? 3.764 -13.859 -16.531 1 98.75 20 CYS B C 1
ATOM 2239 O O . CYS B 1 20 ? 4.957 -13.914 -16.828 1 98.75 20 CYS B O 1
ATOM 2241 N N . GLY B 1 21 ? 2.818 -13.539 -17.422 1 98.56 21 GLY B N 1
ATOM 2242 C CA . GLY B 1 21 ? 3.213 -13.078 -18.734 1 98.56 21 GLY B CA 1
ATOM 2243 C C . GLY B 1 21 ? 4.148 -11.891 -18.703 1 98.56 21 GLY B C 1
ATOM 2244 O O . GLY B 1 21 ? 5.094 -11.812 -19.484 1 98.56 21 GLY B O 1
ATOM 2245 N N . SER B 1 22 ? 3.912 -10.961 -17.797 1 98.62 22 SER B N 1
ATOM 2246 C CA . SER B 1 22 ? 4.754 -9.773 -17.688 1 98.62 22 SER B CA 1
ATOM 2247 C C . SER B 1 22 ? 6.172 -10.133 -17.25 1 98.62 22 SER B C 1
ATOM 2249 O O . SER B 1 22 ? 7.133 -9.461 -17.625 1 98.62 22 SER B O 1
ATOM 2251 N N . LEU B 1 23 ? 6.293 -11.219 -16.5 1 97.94 23 LEU B N 1
ATOM 2252 C CA . LEU B 1 23 ? 7.613 -11.672 -16.078 1 97.94 23 LEU B CA 1
ATOM 2253 C C . LEU B 1 23 ? 8.398 -12.242 -17.266 1 97.94 23 LEU B C 1
ATOM 2255 O O . LEU B 1 23 ? 9.617 -12.055 -17.344 1 97.94 23 LEU B O 1
ATOM 2259 N N . TYR B 1 24 ? 7.684 -12.891 -18.156 1 97.44 24 TYR B N 1
ATOM 2260 C CA . TYR B 1 24 ? 8.336 -13.352 -19.391 1 97.44 24 TYR B CA 1
ATOM 2261 C C . TYR B 1 24 ? 8.844 -12.172 -20.203 1 97.44 24 TYR B C 1
ATOM 2263 O O . TYR B 1 24 ? 9.953 -12.219 -20.75 1 97.44 24 TYR B O 1
ATOM 2271 N N . ILE B 1 25 ? 8.031 -11.133 -20.312 1 97.5 25 ILE B N 1
ATOM 2272 C CA . ILE B 1 25 ? 8.391 -9.969 -21.109 1 97.5 25 ILE B CA 1
ATOM 2273 C C . ILE B 1 25 ? 9.547 -9.219 -20.453 1 97.5 25 ILE B C 1
ATOM 2275 O O . ILE B 1 25 ? 10.414 -8.672 -21.125 1 97.5 25 ILE B O 1
ATOM 2279 N N . GLU B 1 26 ? 9.539 -9.148 -19.094 1 96.56 26 GLU B N 1
ATOM 2280 C CA . GLU B 1 26 ? 10.672 -8.562 -18.375 1 96.56 26 GLU B CA 1
ATOM 2281 C C . GLU B 1 26 ? 11.961 -9.32 -18.672 1 96.56 26 GLU B C 1
ATOM 2283 O O . GLU B 1 26 ? 13.016 -8.711 -18.844 1 96.56 26 GLU B O 1
ATOM 2288 N N . LYS B 1 27 ? 11.875 -10.641 -18.656 1 94.69 27 LYS B N 1
ATOM 2289 C CA . LYS B 1 27 ? 13.047 -11.477 -18.922 1 94.69 27 LYS B CA 1
ATOM 2290 C C . LYS B 1 27 ? 13.633 -11.172 -20.297 1 94.69 27 LYS B C 1
ATOM 2292 O O . LYS B 1 27 ? 14.844 -11.281 -20.5 1 94.69 27 LYS B O 1
ATOM 2297 N N . ARG B 1 28 ? 12.836 -10.742 -21.188 1 94.25 28 ARG B N 1
ATOM 2298 C CA . ARG B 1 28 ? 13.273 -10.367 -22.531 1 94.25 28 ARG B CA 1
ATOM 2299 C C . ARG B 1 28 ? 13.773 -8.93 -22.562 1 94.25 28 ARG B C 1
ATOM 2301 O O . ARG B 1 28 ? 14.102 -8.398 -23.625 1 94.25 28 ARG B O 1
ATOM 2308 N N . SER B 1 29 ? 13.742 -8.227 -21.438 1 93.25 29 SER B N 1
ATOM 2309 C CA . SER B 1 29 ? 14.242 -6.875 -21.25 1 93.25 29 SER B CA 1
ATOM 2310 C C . SER B 1 29 ? 13.398 -5.855 -22 1 93.25 29 SER B C 1
ATOM 2312 O O . SER B 1 29 ? 13.898 -4.809 -22.406 1 93.25 29 SER B O 1
ATOM 2314 N N . GLU B 1 30 ? 12.133 -6.219 -22.25 1 92.81 30 GLU B N 1
ATOM 2315 C CA . GLU B 1 30 ? 11.25 -5.309 -22.969 1 92.81 30 GLU B CA 1
ATOM 2316 C C . GLU B 1 30 ? 10.523 -4.371 -22.016 1 92.81 30 GLU B C 1
ATOM 2318 O O . GLU B 1 30 ? 9.992 -3.338 -22.438 1 92.81 30 GLU B O 1
ATOM 2323 N N . ILE B 1 31 ? 10.469 -4.727 -20.766 1 95.12 31 ILE B N 1
ATOM 2324 C CA . ILE B 1 31 ? 9.945 -3.877 -19.703 1 95.12 31 ILE B CA 1
ATOM 2325 C C . ILE B 1 31 ? 10.812 -4.023 -18.453 1 95.12 31 ILE B C 1
ATOM 2327 O O . ILE B 1 31 ? 11.586 -4.977 -18.344 1 95.12 31 ILE B O 1
ATOM 2331 N N . THR B 1 32 ? 10.711 -2.926 -17.594 1 96.5 32 THR B N 1
ATOM 2332 C CA . THR B 1 32 ? 11.383 -3.008 -16.297 1 96.5 32 THR B CA 1
ATOM 2333 C C . THR B 1 32 ? 10.453 -3.607 -15.242 1 96.5 32 THR B C 1
ATOM 2335 O O . THR B 1 32 ? 9.281 -3.877 -15.516 1 96.5 32 THR B O 1
ATOM 2338 N N . PHE B 1 33 ? 10.969 -3.768 -14.109 1 96.5 33 PHE B N 1
ATOM 2339 C CA . PHE B 1 33 ? 10.195 -4.379 -13.031 1 96.5 33 PHE B CA 1
ATOM 2340 C C . PHE B 1 33 ? 9.055 -3.467 -12.594 1 96.5 33 PHE B C 1
ATOM 2342 O O . PHE B 1 33 ? 8.055 -3.934 -12.047 1 96.5 33 PHE B O 1
ATOM 2349 N N . VAL B 1 34 ? 9.172 -2.164 -12.844 1 97.75 34 VAL B N 1
ATOM 2350 C CA . VAL B 1 34 ? 8.055 -1.256 -12.609 1 97.75 34 VAL B CA 1
ATOM 2351 C C . VAL B 1 34 ? 6.863 -1.673 -13.461 1 97.75 34 VAL B C 1
ATOM 2353 O O . VAL B 1 34 ? 5.727 -1.68 -12.992 1 97.75 34 VAL B O 1
ATOM 2356 N N . GLY B 1 35 ? 7.152 -2.045 -14.719 1 97.94 35 GLY B N 1
ATOM 2357 C CA . GLY B 1 35 ? 6.102 -2.521 -15.602 1 97.94 35 GLY B CA 1
ATOM 2358 C C . GLY B 1 35 ? 5.457 -3.809 -15.125 1 97.94 35 GLY B C 1
ATOM 2359 O O . GLY B 1 35 ? 4.234 -3.961 -15.195 1 97.94 35 GLY B O 1
ATOM 2360 N N . VAL B 1 36 ? 6.254 -4.742 -14.617 1 98.38 36 VAL B N 1
ATOM 2361 C CA . VAL B 1 36 ? 5.754 -6.004 -14.078 1 98.38 36 VAL B CA 1
ATOM 2362 C C . VAL B 1 36 ? 4.832 -5.727 -12.891 1 98.38 36 VAL B C 1
ATOM 2364 O O . VAL B 1 36 ? 3.73 -6.281 -12.812 1 98.38 36 VAL B O 1
ATOM 2367 N N . SER B 1 37 ? 5.293 -4.836 -12.008 1 98.75 37 SER B N 1
ATOM 2368 C CA . SER B 1 37 ? 4.512 -4.52 -10.812 1 98.75 37 SER B CA 1
ATOM 2369 C C . SER B 1 37 ? 3.195 -3.844 -11.172 1 98.75 37 SER B C 1
ATOM 2371 O O . SER B 1 37 ? 2.16 -4.121 -10.562 1 98.75 37 SER B O 1
ATOM 2373 N N . LEU B 1 38 ? 3.23 -3.004 -12.164 1 98.44 38 LEU B N 1
ATOM 2374 C CA . LEU B 1 38 ? 2.016 -2.355 -12.641 1 98.44 38 LEU B CA 1
ATOM 2375 C C . LEU B 1 38 ? 1.055 -3.377 -13.242 1 98.44 38 LEU B C 1
ATOM 2377 O O . LEU B 1 38 ? -0.161 -3.268 -13.07 1 98.44 38 LEU B O 1
ATOM 2381 N N . ALA B 1 39 ? 1.554 -4.336 -13.977 1 98.75 39 ALA B N 1
ATOM 2382 C CA . ALA B 1 39 ? 0.717 -5.371 -14.57 1 98.75 39 ALA B CA 1
ATOM 2383 C C . ALA B 1 39 ? -0.053 -6.141 -13.5 1 98.75 39 ALA B C 1
ATOM 2385 O O . ALA B 1 39 ? -1.26 -6.355 -13.633 1 98.75 39 ALA B O 1
ATOM 2386 N N . TRP B 1 40 ? 0.652 -6.527 -12.422 1 98.69 40 TRP B N 1
ATOM 2387 C CA . TRP B 1 40 ? 0.019 -7.262 -11.328 1 98.69 40 TRP B CA 1
ATOM 2388 C C . TRP B 1 40 ? -1.078 -6.43 -10.672 1 98.69 40 TRP B C 1
ATOM 2390 O O . TRP B 1 40 ? -2.188 -6.918 -10.453 1 98.69 40 TRP B O 1
ATOM 2400 N N . GLY B 1 41 ? -0.76 -5.141 -10.367 1 98.81 41 GLY B N 1
ATOM 2401 C CA . GLY B 1 41 ? -1.744 -4.273 -9.734 1 98.81 41 GLY B CA 1
ATOM 2402 C C . GLY B 1 41 ? -2.938 -3.982 -10.625 1 98.81 41 GLY B C 1
ATOM 2403 O O . GLY B 1 41 ? -4.082 -3.996 -10.164 1 98.81 41 GLY B O 1
ATOM 2404 N N . ALA B 1 42 ? -2.701 -3.744 -11.914 1 98.62 42 ALA B N 1
ATOM 2405 C CA . ALA B 1 42 ? -3.75 -3.361 -12.852 1 98.62 42 ALA B CA 1
ATOM 2406 C C . ALA B 1 42 ? -4.719 -4.516 -13.094 1 98.62 42 ALA B C 1
ATOM 2408 O O . ALA B 1 42 ? -5.934 -4.312 -13.148 1 98.62 42 ALA B O 1
ATOM 2409 N N . VAL B 1 43 ? -4.266 -5.668 -13.234 1 98.62 43 VAL B N 1
ATOM 2410 C CA . VAL B 1 43 ? -5.145 -6.797 -13.523 1 98.62 43 VAL B CA 1
ATOM 2411 C C . VAL B 1 43 ? -6.016 -7.098 -12.305 1 98.62 43 VAL B C 1
ATOM 2413 O O . VAL B 1 43 ? -7.176 -7.492 -12.438 1 98.62 43 VAL B O 1
ATOM 2416 N N . VAL B 1 44 ? -5.449 -6.941 -11.094 1 98.69 44 VAL B N 1
ATOM 2417 C CA . VAL B 1 44 ? -6.25 -7.141 -9.891 1 98.69 44 VAL B CA 1
ATOM 2418 C C . VAL B 1 44 ? -7.383 -6.117 -9.852 1 98.69 44 VAL B C 1
ATOM 2420 O O . VAL B 1 44 ? -8.547 -6.473 -9.633 1 98.69 44 VAL B O 1
ATOM 2423 N N . ALA B 1 45 ? -7.035 -4.852 -10.094 1 98.56 45 ALA B N 1
ATOM 2424 C CA . ALA B 1 45 ? -8.07 -3.824 -10.133 1 98.56 45 ALA B CA 1
ATOM 2425 C C . ALA B 1 45 ? -9.133 -4.152 -11.18 1 98.56 45 ALA B C 1
ATOM 2427 O O . ALA B 1 45 ? -10.328 -4.109 -10.891 1 98.56 45 ALA B O 1
ATOM 2428 N N . ALA B 1 46 ? -8.742 -4.5 -12.375 1 98 46 ALA B N 1
ATOM 2429 C CA . ALA B 1 46 ? -9.664 -4.82 -13.461 1 98 46 ALA B CA 1
ATOM 2430 C C . ALA B 1 46 ? -10.562 -5.996 -13.086 1 98 46 ALA B C 1
ATOM 2432 O O . ALA B 1 46 ? -11.773 -5.961 -13.336 1 98 46 ALA B O 1
ATOM 2433 N N . ASN B 1 47 ? -10.023 -7.008 -12.492 1 98.19 47 ASN B N 1
ATOM 2434 C CA . ASN B 1 47 ? -10.789 -8.18 -12.094 1 98.19 47 ASN B CA 1
ATOM 2435 C C . ASN B 1 47 ? -11.859 -7.832 -11.062 1 98.19 47 ASN B C 1
ATOM 2437 O O . ASN B 1 47 ? -12.969 -8.359 -11.109 1 98.19 47 ASN B O 1
ATOM 2441 N N . ILE B 1 48 ? -11.461 -7.016 -10.133 1 97.56 48 ILE B N 1
ATOM 2442 C CA . ILE B 1 48 ? -12.414 -6.613 -9.109 1 97.56 48 ILE B CA 1
ATOM 2443 C C . ILE B 1 48 ? -13.609 -5.922 -9.766 1 97.56 48 ILE B C 1
ATOM 2445 O O . ILE B 1 48 ? -14.766 -6.23 -9.445 1 97.56 48 ILE B O 1
ATOM 2449 N N . TYR B 1 49 ? -13.359 -5.09 -10.719 1 96.06 49 TYR B N 1
ATOM 2450 C CA . TYR B 1 49 ? -14.438 -4.344 -11.352 1 96.06 49 TYR B CA 1
ATOM 2451 C C . TYR B 1 49 ? -15.18 -5.215 -12.359 1 96.06 49 TYR B C 1
ATOM 2453 O O . TYR B 1 49 ? -16.359 -4.98 -12.641 1 96.06 49 TYR B O 1
ATOM 2461 N N . THR B 1 50 ? -14.602 -6.23 -12.875 1 96.56 50 THR B N 1
ATOM 2462 C CA . THR B 1 50 ? -15.203 -7.098 -13.883 1 96.56 50 THR B CA 1
ATOM 2463 C C . THR B 1 50 ? -16.047 -8.188 -13.227 1 96.56 50 THR B C 1
ATOM 2465 O O . THR B 1 50 ? -17.156 -8.461 -13.656 1 96.56 50 THR B O 1
ATOM 2468 N N . PHE B 1 51 ? -15.5 -8.773 -12.125 1 95.25 51 PHE B N 1
ATOM 2469 C CA . PHE B 1 51 ? -16.109 -10 -11.609 1 95.25 51 PHE B CA 1
ATOM 2470 C C . PHE B 1 51 ? -16.578 -9.812 -10.172 1 95.25 51 PHE B C 1
ATOM 2472 O O . PHE B 1 51 ? -17.219 -10.695 -9.609 1 95.25 51 PHE B O 1
ATOM 2479 N N . GLY B 1 52 ? -16.234 -8.703 -9.555 1 95 52 GLY B N 1
ATOM 2480 C CA . GLY B 1 52 ? -16.547 -8.492 -8.148 1 95 52 GLY B CA 1
ATOM 2481 C C . GLY B 1 52 ? -18.016 -8.672 -7.82 1 95 52 GLY B C 1
ATOM 2482 O O . GLY B 1 52 ? -18.344 -9.195 -6.754 1 95 52 GLY B O 1
ATOM 2483 N N . HIS B 1 53 ? -18.906 -8.344 -8.711 1 92.5 53 HIS B N 1
ATOM 2484 C CA . HIS B 1 53 ? -20.344 -8.375 -8.453 1 92.5 53 HIS B CA 1
ATOM 2485 C C . HIS B 1 53 ? -20.906 -9.781 -8.656 1 92.5 53 HIS B C 1
ATOM 2487 O O . HIS B 1 53 ? -22.047 -10.055 -8.297 1 92.5 53 HIS B O 1
ATOM 2493 N N . ILE B 1 54 ? -20.125 -10.664 -9.188 1 91.81 54 ILE B N 1
ATOM 2494 C CA . ILE B 1 54 ? -20.594 -12.023 -9.445 1 91.81 54 ILE B CA 1
ATOM 2495 C C . ILE B 1 54 ? -20.016 -12.977 -8.406 1 91.81 54 ILE B C 1
ATOM 2497 O O . ILE B 1 54 ? -20.766 -13.664 -7.707 1 91.81 54 ILE B O 1
ATOM 2501 N N . SER B 1 55 ? -18.781 -12.992 -8.133 1 92.62 55 SER B N 1
ATOM 2502 C CA . SER B 1 55 ? -18.109 -13.969 -7.27 1 92.62 55 SER B CA 1
ATOM 2503 C C . SER B 1 55 ? -17.281 -13.281 -6.199 1 92.62 55 SER B C 1
ATOM 2505 O O . SER B 1 55 ? -16.5 -13.93 -5.5 1 92.62 55 SER B O 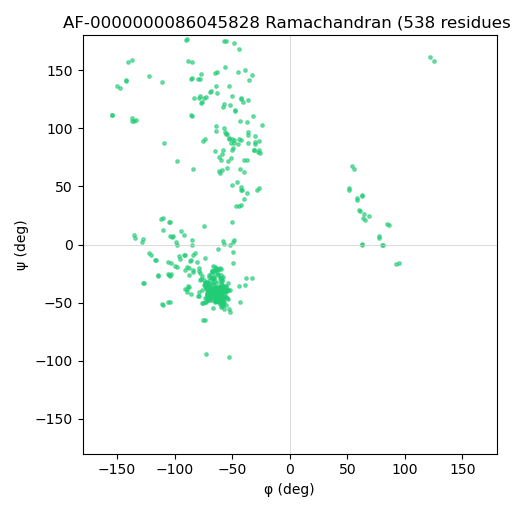1
ATOM 2507 N N . GLY B 1 56 ? -17.297 -11.922 -6.133 1 92.25 56 GLY B N 1
ATOM 2508 C CA . GLY B 1 56 ? -16.438 -11.18 -5.227 1 92.25 56 GLY B CA 1
ATOM 2509 C C . GLY B 1 56 ? -15.023 -11 -5.754 1 92.25 56 GLY B C 1
ATOM 2510 O O . GLY B 1 56 ? -14.18 -10.398 -5.086 1 92.25 56 GLY B O 1
ATOM 2511 N N . ALA B 1 57 ? -14.812 -11.562 -6.953 1 94.88 57 ALA B N 1
ATOM 2512 C CA . ALA B 1 57 ? -13.5 -11.531 -7.578 1 94.88 57 ALA B CA 1
ATOM 2513 C C . ALA B 1 57 ? -12.477 -12.289 -6.738 1 94.88 57 ALA B C 1
ATOM 2515 O O . ALA B 1 57 ? -11.344 -11.828 -6.559 1 94.88 57 ALA B O 1
ATOM 2516 N N . GLN B 1 58 ? -12.836 -13.43 -6.219 1 96.62 58 GLN B N 1
ATOM 2517 C CA . GLN B 1 58 ? -11.93 -14.25 -5.426 1 96.62 58 GLN B CA 1
ATOM 2518 C C . GLN B 1 58 ? -10.938 -14.992 -6.316 1 96.62 58 GLN B C 1
ATOM 2520 O O . GLN B 1 58 ? -11.336 -15.758 -7.191 1 96.62 58 GLN B O 1
ATOM 2525 N N . ILE B 1 59 ? -9.758 -14.773 -6.086 1 98.31 59 ILE B N 1
ATOM 2526 C CA . ILE B 1 59 ? -8.711 -15.367 -6.906 1 98.31 59 ILE B CA 1
ATOM 2527 C C . ILE B 1 59 ? -7.613 -15.938 -6.012 1 98.31 59 ILE B C 1
ATOM 2529 O O . ILE B 1 59 ? -6.52 -16.266 -6.484 1 98.31 59 ILE B O 1
ATOM 2533 N N . ASN B 1 60 ? -7.707 -15.969 -4.715 1 98.81 60 ASN B N 1
ATOM 2534 C CA . ASN B 1 60 ? -6.695 -16.25 -3.705 1 98.81 60 ASN B CA 1
ATOM 2535 C C . ASN B 1 60 ? -7.227 -17.203 -2.633 1 98.81 60 ASN B C 1
ATOM 2537 O O . ASN B 1 60 ? -7.984 -16.781 -1.754 1 98.81 60 ASN B O 1
ATOM 2541 N N . PRO B 1 61 ? -6.797 -18.453 -2.656 1 98.88 61 PRO B N 1
ATOM 2542 C CA . PRO B 1 61 ? -7.277 -19.422 -1.671 1 98.88 61 PRO B CA 1
ATOM 2543 C C . PRO B 1 61 ? -7.09 -18.953 -0.232 1 98.88 61 PRO B C 1
ATOM 2545 O O . PRO B 1 61 ? -7.926 -19.234 0.631 1 98.88 61 PRO B O 1
ATOM 2548 N N . ALA B 1 62 ? -5.988 -18.312 0.082 1 98.88 62 ALA B N 1
ATOM 2549 C CA . ALA B 1 62 ? -5.746 -17.812 1.434 1 98.88 62 ALA B CA 1
ATOM 2550 C C . ALA B 1 62 ? -6.812 -16.797 1.844 1 98.88 62 ALA B C 1
ATOM 2552 O O . ALA B 1 62 ? -7.281 -16.812 2.986 1 98.88 62 ALA B O 1
ATOM 2553 N N . VAL B 1 63 ? -7.211 -15.945 0.943 1 98.75 63 VAL B N 1
ATOM 2554 C CA . VAL B 1 63 ? -8.227 -14.938 1.221 1 98.75 63 VAL B CA 1
ATOM 2555 C C . VAL B 1 63 ? -9.594 -15.594 1.343 1 98.75 63 VAL B C 1
ATOM 2557 O O . VAL B 1 63 ? -10.367 -15.281 2.254 1 98.75 63 VAL B O 1
ATOM 2560 N N . THR B 1 64 ? -9.906 -16.516 0.378 1 98.5 64 THR B N 1
ATOM 2561 C CA . THR B 1 64 ? -11.156 -17.266 0.432 1 98.5 64 THR B CA 1
ATOM 2562 C C . THR B 1 64 ? -11.305 -17.969 1.775 1 98.5 64 THR B C 1
ATOM 2564 O O . THR B 1 64 ? -12.352 -17.875 2.422 1 98.5 64 THR B O 1
ATOM 2567 N N . PHE B 1 65 ? -10.266 -18.578 2.162 1 98.69 65 PHE B N 1
ATOM 2568 C CA . PHE B 1 65 ? -10.242 -19.281 3.438 1 98.69 65 PHE B CA 1
ATOM 2569 C C . PHE B 1 65 ? -10.398 -18.312 4.598 1 98.69 65 PHE B C 1
ATOM 2571 O O . PHE B 1 65 ? -11.188 -18.547 5.52 1 98.69 65 PHE B O 1
ATOM 2578 N N . ALA B 1 66 ? -9.656 -17.25 4.609 1 98.81 66 ALA B N 1
ATOM 2579 C CA . ALA B 1 66 ? -9.664 -16.281 5.695 1 98.81 66 ALA B CA 1
ATOM 2580 C C . ALA B 1 66 ? -11.047 -15.664 5.875 1 98.81 66 ALA B C 1
ATOM 2582 O O . ALA B 1 66 ? -11.492 -15.43 7 1 98.81 66 ALA B O 1
ATOM 2583 N N . TYR B 1 67 ? -11.695 -15.406 4.781 1 98.38 67 TYR B N 1
ATOM 2584 C CA . TYR B 1 67 ? -13.047 -14.852 4.863 1 98.38 67 TYR B CA 1
ATOM 2585 C C . TYR B 1 67 ? -14.008 -15.852 5.496 1 98.38 67 TYR B C 1
ATOM 2587 O O . TYR B 1 67 ? -14.922 -15.461 6.223 1 98.38 67 TYR B O 1
ATOM 2595 N N . ALA B 1 68 ? -13.891 -17.078 5.207 1 98.38 68 ALA B N 1
ATOM 2596 C CA . ALA B 1 68 ? -14.727 -18.094 5.836 1 98.38 68 ALA B CA 1
ATOM 2597 C C . ALA B 1 68 ? -14.477 -18.172 7.34 1 98.38 68 ALA B C 1
ATOM 2599 O O . ALA B 1 68 ? -15.406 -18.312 8.133 1 98.38 68 ALA B O 1
ATOM 2600 N N . VAL B 1 69 ? -13.234 -18.047 7.746 1 98.56 69 VAL B N 1
ATOM 2601 C CA . VAL B 1 69 ? -12.828 -18.109 9.148 1 98.56 69 VAL B CA 1
ATOM 2602 C C . VAL B 1 69 ? -13.57 -17.047 9.953 1 98.56 69 VAL B C 1
ATOM 2604 O O . VAL B 1 69 ? -13.992 -17.312 11.086 1 98.56 69 VAL B O 1
ATOM 2607 N N . VAL B 1 70 ? -13.812 -15.906 9.367 1 97.69 70 VAL B N 1
ATOM 2608 C CA . VAL B 1 70 ? -14.43 -14.82 10.125 1 97.69 70 VAL B CA 1
ATOM 2609 C C . VAL B 1 70 ? -15.914 -14.734 9.781 1 97.69 70 VAL B C 1
ATOM 2611 O O . VAL B 1 70 ? -16.578 -13.742 10.094 1 97.69 70 VAL B O 1
ATOM 2614 N N . GLY B 1 71 ? -16.453 -15.648 9.039 1 97.31 71 GLY B N 1
ATOM 2615 C CA . GLY B 1 71 ? -17.875 -15.773 8.789 1 97.31 71 GLY B CA 1
ATOM 2616 C C . GLY B 1 71 ? -18.359 -14.891 7.656 1 97.31 71 GLY B C 1
ATOM 2617 O O . GLY B 1 71 ? -19.562 -14.602 7.551 1 97.31 71 GLY B O 1
ATOM 2618 N N . GLN B 1 72 ? -17.453 -14.422 6.836 1 96.81 72 GLN B N 1
ATOM 2619 C CA . GLN B 1 72 ? -17.828 -13.539 5.742 1 96.81 72 GLN B CA 1
ATOM 2620 C C . GLN B 1 72 ? -17.938 -14.305 4.43 1 96.81 72 GLN B C 1
ATOM 2622 O O . GLN B 1 72 ? -18.172 -13.703 3.375 1 96.81 72 GLN B O 1
ATOM 2627 N N . PHE B 1 73 ? -17.734 -15.578 4.477 1 96.38 73 PHE B N 1
ATOM 2628 C CA . PHE B 1 73 ? -17.859 -16.469 3.33 1 96.38 73 PHE B CA 1
ATOM 2629 C C . PHE B 1 73 ? -18.281 -17.859 3.771 1 96.38 73 PHE B C 1
ATOM 2631 O O . PHE B 1 73 ? -17.797 -18.375 4.777 1 96.38 73 PHE B O 1
ATOM 2638 N N . PRO B 1 74 ? -19.234 -18.516 3.064 1 96.5 74 PRO B N 1
ATOM 2639 C CA . PRO B 1 74 ? -19.719 -19.828 3.488 1 96.5 74 PRO B CA 1
ATOM 2640 C C . PRO B 1 74 ? -18.656 -20.922 3.32 1 96.5 74 PRO B C 1
ATOM 2642 O O . PRO B 1 74 ? -18.109 -21.094 2.229 1 96.5 74 PRO B O 1
ATOM 2645 N N . TRP B 1 75 ? -18.438 -21.703 4.324 1 97.81 75 TRP B N 1
ATOM 2646 C CA . TRP B 1 75 ? -17.438 -22.766 4.344 1 97.81 75 TRP B CA 1
ATOM 2647 C C . TRP B 1 75 ? -17.703 -23.781 3.234 1 97.81 75 TRP B C 1
ATOM 2649 O O . TRP B 1 75 ? -16.766 -24.328 2.652 1 97.81 75 TRP B O 1
ATOM 2659 N N . LYS B 1 76 ? -18.953 -23.969 2.893 1 96.69 76 LYS B N 1
ATOM 2660 C CA . LYS B 1 76 ? -19.344 -24.969 1.903 1 96.69 76 LYS B CA 1
ATOM 2661 C C . LYS B 1 76 ? -18.828 -24.609 0.517 1 96.69 76 LYS B C 1
ATOM 2663 O O . LYS B 1 76 ? -18.594 -25.484 -0.315 1 96.69 76 LYS B O 1
ATOM 2668 N N . GLN B 1 77 ? -18.578 -23.344 0.366 1 96.56 77 GLN B N 1
ATOM 2669 C CA . GLN B 1 77 ? -18.156 -22.891 -0.957 1 96.56 77 GLN B CA 1
ATOM 2670 C C . GLN B 1 77 ? -16.641 -22.828 -1.065 1 96.56 77 GLN B C 1
ATOM 2672 O O . GLN B 1 77 ? -16.094 -22.703 -2.166 1 96.56 77 GLN B O 1
ATOM 2677 N N . VAL B 1 78 ? -15.938 -22.922 -0.029 1 97.94 78 VAL B N 1
ATOM 2678 C CA . VAL B 1 78 ? -14.492 -22.703 0.012 1 97.94 78 VAL B CA 1
ATOM 2679 C C . VAL B 1 78 ? -13.805 -23.719 -0.9 1 97.94 78 VAL B C 1
ATOM 2681 O O . VAL B 1 78 ? -13 -23.344 -1.754 1 97.94 78 VAL B O 1
ATOM 2684 N N . PRO B 1 79 ? -14.164 -25.016 -0.836 1 97.56 79 PRO B N 1
ATOM 2685 C CA . PRO B 1 79 ? -13.453 -25.969 -1.691 1 97.56 79 PRO B CA 1
ATOM 2686 C C . PRO B 1 79 ? -13.68 -25.703 -3.18 1 97.56 79 PRO B C 1
ATOM 2688 O O . PRO B 1 79 ? -12.758 -25.859 -3.982 1 97.56 79 PRO B O 1
ATOM 2691 N N . LEU B 1 80 ? -14.828 -25.344 -3.514 1 96.25 80 LEU B N 1
ATOM 2692 C CA . LEU B 1 80 ? -15.148 -25.109 -4.918 1 96.25 80 LEU B CA 1
ATOM 2693 C C . LEU B 1 80 ? -14.414 -23.875 -5.434 1 96.25 80 LEU B C 1
ATOM 2695 O O . LEU B 1 80 ? -13.906 -23.859 -6.555 1 96.25 80 LEU B O 1
ATOM 2699 N N . TYR B 1 81 ? -14.43 -22.828 -4.645 1 97.69 81 TYR B N 1
ATOM 2700 C CA . TYR B 1 81 ? -13.711 -21.625 -5.039 1 97.69 81 TYR B CA 1
ATOM 2701 C C . TYR B 1 81 ? -12.211 -21.891 -5.16 1 97.69 81 TYR B C 1
ATOM 2703 O O . TYR B 1 81 ? -11.578 -21.469 -6.129 1 97.69 81 TYR B O 1
ATOM 2711 N N . VAL B 1 82 ? -11.648 -22.594 -4.242 1 98.44 82 VAL B N 1
ATOM 2712 C CA . VAL B 1 82 ? -10.227 -22.922 -4.25 1 98.44 82 VAL B CA 1
ATOM 2713 C C . VAL B 1 82 ? -9.891 -23.75 -5.488 1 98.44 82 VAL B C 1
ATOM 2715 O O . VAL B 1 82 ? -8.867 -23.516 -6.137 1 98.44 82 VAL B O 1
ATOM 2718 N N . LEU B 1 83 ? -10.742 -24.625 -5.781 1 97.94 83 LEU B N 1
ATOM 2719 C CA . LEU B 1 83 ? -10.531 -25.438 -6.977 1 97.94 83 LEU B CA 1
ATOM 2720 C C . LEU B 1 83 ? -10.531 -24.562 -8.227 1 97.94 83 LEU B C 1
ATOM 2722 O O . LEU B 1 83 ? -9.688 -24.734 -9.109 1 97.94 83 LEU B O 1
ATOM 2726 N N . GLY B 1 84 ? -11.531 -23.688 -8.336 1 98.25 84 GLY B N 1
ATOM 2727 C CA . GLY B 1 84 ? -11.57 -22.766 -9.461 1 98.25 84 GLY B CA 1
ATOM 2728 C C . GLY B 1 84 ? -10.32 -21.906 -9.555 1 98.25 84 GLY B C 1
ATOM 2729 O O . GLY B 1 84 ? -9.805 -21.672 -10.648 1 98.25 84 GLY B O 1
ATOM 2730 N N . GLU B 1 85 ? -9.836 -21.438 -8.438 1 98.75 85 GLU B N 1
ATOM 2731 C CA . GLU B 1 85 ? -8.633 -20.609 -8.383 1 98.75 85 GLU B CA 1
ATOM 2732 C C . GLU B 1 85 ? -7.402 -21.391 -8.844 1 98.75 85 GLU B C 1
ATOM 2734 O O . GLU B 1 85 ? -6.617 -20.891 -9.656 1 98.75 85 GLU B O 1
ATOM 2739 N N . LEU B 1 86 ? -7.273 -22.594 -8.43 1 98.75 86 LEU B N 1
ATOM 2740 C CA . LEU B 1 86 ? -6.121 -23.422 -8.773 1 98.75 86 LEU B CA 1
ATOM 2741 C C . LEU B 1 86 ? -6.156 -23.828 -10.242 1 98.75 86 LEU B C 1
ATOM 2743 O O . LEU B 1 86 ? -5.121 -23.844 -10.906 1 98.75 86 LEU B O 1
ATOM 2747 N N . LEU B 1 87 ? -7.34 -24.125 -10.695 1 98.69 87 LEU B N 1
ATOM 2748 C CA . LEU B 1 87 ? -7.469 -24.484 -12.102 1 98.69 87 LEU B CA 1
ATOM 2749 C C . LEU B 1 87 ? -7.145 -23.281 -12.992 1 98.69 87 LEU B C 1
ATOM 2751 O O . LEU B 1 87 ? -6.465 -23.438 -14.016 1 98.69 87 LEU B O 1
ATOM 2755 N N . GLY B 1 88 ? -7.707 -22.125 -12.617 1 98.81 88 GLY B N 1
ATOM 2756 C CA . GLY B 1 88 ? -7.367 -20.922 -13.367 1 98.81 88 GLY B CA 1
ATOM 2757 C C . GLY B 1 88 ? -5.879 -20.641 -13.391 1 98.81 88 GLY B C 1
ATOM 2758 O O . GLY B 1 88 ? -5.312 -20.359 -14.453 1 98.81 88 GLY B O 1
ATOM 2759 N N . SER B 1 89 ? -5.273 -20.75 -12.297 1 98.94 89 SER B N 1
ATOM 2760 C CA . SER B 1 89 ? -3.846 -20.484 -12.172 1 98.94 89 SER B CA 1
ATOM 2761 C C . SER B 1 89 ? -3.027 -21.484 -12.992 1 98.94 89 SER B C 1
ATOM 2763 O O . SER B 1 89 ? -2.125 -21.094 -13.734 1 98.94 89 SER B O 1
ATOM 2765 N N . THR B 1 90 ? -3.334 -22.734 -12.883 1 98.88 90 THR B N 1
ATOM 2766 C CA . THR B 1 90 ? -2.584 -23.781 -13.555 1 98.88 90 THR B CA 1
ATOM 2767 C C . THR B 1 90 ? -2.746 -23.672 -15.07 1 98.88 90 THR B C 1
ATOM 2769 O O . THR B 1 90 ? -1.764 -23.75 -15.812 1 98.88 90 THR B O 1
ATOM 2772 N N . THR B 1 91 ? -3.938 -23.453 -15.523 1 98.88 91 THR B N 1
ATOM 2773 C CA . THR B 1 91 ? -4.176 -23.391 -16.953 1 98.88 91 THR B CA 1
ATOM 2774 C C . THR B 1 91 ? -3.504 -22.156 -17.562 1 98.88 91 THR B C 1
ATOM 2776 O O . THR B 1 91 ? -2.961 -22.219 -18.672 1 98.88 91 THR B O 1
ATOM 2779 N N . ALA B 1 92 ? -3.59 -21.047 -16.875 1 98.94 92 ALA B N 1
ATOM 2780 C CA . ALA B 1 92 ? -2.895 -19.859 -17.359 1 98.94 92 ALA B CA 1
ATOM 2781 C C . ALA B 1 92 ? -1.392 -20.109 -17.453 1 98.94 92 ALA B C 1
ATOM 2783 O O . ALA B 1 92 ? -0.762 -19.734 -18.453 1 98.94 92 ALA B O 1
ATOM 2784 N N . SER B 1 93 ? -0.809 -20.75 -16.469 1 98.88 93 SER B N 1
ATOM 2785 C CA . SER B 1 93 ? 0.621 -21.047 -16.438 1 98.88 93 SER B CA 1
ATOM 2786 C C . SER B 1 93 ? 1.013 -22 -17.562 1 98.88 93 SER B C 1
ATOM 2788 O O . SER B 1 93 ? 2.055 -21.812 -18.203 1 98.88 93 SER B O 1
ATOM 2790 N N . LEU B 1 94 ? 0.15 -22.969 -17.797 1 98.81 94 LEU B N 1
ATOM 2791 C CA . LEU B 1 94 ? 0.403 -23.906 -18.875 1 98.81 94 LEU B CA 1
ATOM 2792 C C . LEU B 1 94 ? 0.304 -23.219 -20.234 1 98.81 94 LEU B C 1
ATOM 2794 O O . LEU B 1 94 ? 1.064 -23.531 -21.141 1 98.81 94 LEU B O 1
ATOM 2798 N N . THR B 1 95 ? -0.688 -22.359 -20.375 1 98.75 95 THR B N 1
ATOM 2799 C CA . THR B 1 95 ? -0.807 -21.578 -21.609 1 98.75 95 THR B CA 1
ATOM 2800 C C . THR B 1 95 ? 0.474 -20.797 -21.875 1 98.75 95 THR B C 1
ATOM 2802 O O . THR B 1 95 ? 0.984 -20.797 -23 1 98.75 95 THR B O 1
ATOM 2805 N N . LEU B 1 96 ? 1.034 -20.172 -20.875 1 98.75 96 LEU B N 1
ATOM 2806 C CA . LEU B 1 96 ? 2.264 -19.391 -21.031 1 98.75 96 LEU B CA 1
ATOM 2807 C C . LEU B 1 96 ? 3.439 -20.312 -21.344 1 98.75 96 LEU B C 1
ATOM 2809 O O . LEU B 1 96 ? 4.27 -19.984 -22.203 1 98.75 96 LEU B O 1
ATOM 2813 N N . LYS B 1 97 ? 3.512 -21.438 -20.656 1 98.56 97 LYS B N 1
ATOM 2814 C CA . LYS B 1 97 ? 4.555 -22.422 -20.953 1 98.56 97 LYS B CA 1
ATOM 2815 C C . LYS B 1 97 ? 4.512 -22.828 -22.422 1 98.56 97 LYS B C 1
ATOM 2817 O O . LYS B 1 97 ? 5.555 -22.953 -23.078 1 98.56 97 LYS B O 1
ATOM 2822 N N . TRP B 1 98 ? 3.307 -22.984 -22.922 1 98.12 98 TRP B N 1
ATOM 2823 C CA . TRP B 1 98 ? 3.137 -23.359 -24.328 1 98.12 98 TRP B CA 1
ATOM 2824 C C . TRP B 1 98 ? 3.555 -22.219 -25.25 1 98.12 98 TRP B C 1
ATOM 2826 O O . TRP B 1 98 ? 4.277 -22.438 -26.219 1 98.12 98 TRP B O 1
ATOM 2836 N N . ILE B 1 99 ? 3.109 -21.016 -25 1 97.81 99 ILE B N 1
ATOM 2837 C CA . ILE B 1 99 ? 3.381 -19.844 -25.828 1 97.81 99 ILE B CA 1
ATOM 2838 C C . ILE B 1 99 ? 4.887 -19.609 -25.906 1 97.81 99 ILE B C 1
ATOM 2840 O O . ILE B 1 99 ? 5.406 -19.234 -26.969 1 97.81 99 ILE B O 1
ATOM 2844 N N . PHE B 1 100 ? 5.605 -19.906 -24.844 1 97.62 100 PHE B N 1
ATOM 2845 C CA . PHE B 1 100 ? 7.031 -19.609 -24.797 1 97.62 100 PHE B CA 1
ATOM 2846 C C . PHE B 1 100 ? 7.859 -20.875 -24.969 1 97.62 100 PHE B C 1
ATOM 2848 O O . PHE B 1 100 ? 9.008 -20.938 -24.516 1 97.62 100 PHE B O 1
ATOM 2855 N N . ASP B 1 101 ? 7.289 -21.938 -25.516 1 97.06 101 ASP B N 1
ATOM 2856 C CA . ASP B 1 101 ? 7.93 -23.172 -25.953 1 97.06 101 ASP B CA 1
ATOM 2857 C C . ASP B 1 101 ? 8.633 -23.859 -24.781 1 97.06 101 ASP B C 1
ATOM 2859 O O . ASP B 1 101 ? 9.719 -24.422 -24.953 1 97.06 101 ASP B O 1
ATOM 2863 N N . GLY B 1 102 ? 8.078 -23.641 -23.609 1 96.38 102 GLY B N 1
ATOM 2864 C CA . GLY B 1 102 ? 8.617 -24.312 -22.438 1 96.38 102 GLY B CA 1
ATOM 2865 C C . GLY B 1 102 ? 9.898 -23.688 -21.922 1 96.38 102 GLY B C 1
ATOM 2866 O O . GLY B 1 102 ? 10.516 -24.203 -20.984 1 96.38 102 GLY B O 1
ATOM 2867 N N . GLU B 1 103 ? 10.305 -22.562 -22.5 1 95.25 103 GLU B N 1
ATOM 2868 C CA . GLU B 1 103 ? 11.539 -21.906 -22.094 1 95.25 103 GLU B CA 1
ATOM 2869 C C . GLU B 1 103 ? 11.297 -21 -20.891 1 95.25 103 GLU B C 1
ATOM 2871 O O . GLU B 1 103 ? 10.234 -20.391 -20.766 1 95.25 103 GLU B O 1
ATOM 2876 N N . ASN B 1 104 ? 12.242 -20.938 -19.984 1 95 104 ASN B N 1
ATOM 2877 C CA . ASN B 1 104 ? 12.289 -20 -18.875 1 95 104 ASN B CA 1
ATOM 2878 C C . ASN B 1 104 ? 11.047 -20.125 -17.984 1 95 104 ASN B C 1
ATOM 2880 O O . ASN B 1 104 ? 10.469 -19.109 -17.578 1 95 104 ASN B O 1
ATOM 2884 N N . THR B 1 105 ? 10.555 -21.328 -17.75 1 96.19 105 THR B N 1
ATOM 2885 C CA . THR B 1 105 ? 9.391 -21.531 -16.906 1 96.19 105 THR B CA 1
ATOM 2886 C C . THR B 1 105 ? 9.656 -21.031 -15.484 1 96.19 105 THR B C 1
ATOM 2888 O O . THR B 1 105 ? 8.727 -20.75 -14.734 1 96.19 105 THR B O 1
ATOM 2891 N N . GLU B 1 106 ? 10.945 -20.891 -15.086 1 94.5 106 GLU B N 1
ATOM 2892 C CA . GLU B 1 106 ? 11.32 -20.406 -13.758 1 94.5 106 GLU B CA 1
ATOM 2893 C C . GLU B 1 106 ? 10.883 -18.953 -13.547 1 94.5 106 GLU B C 1
ATOM 2895 O O . GLU B 1 106 ? 10.734 -18.516 -12.414 1 94.5 106 GLU B O 1
ATOM 2900 N N . ALA B 1 107 ? 10.688 -18.25 -14.656 1 95 107 ALA B N 1
ATOM 2901 C CA . ALA B 1 107 ? 10.297 -16.844 -14.578 1 95 107 ALA B CA 1
ATOM 2902 C C . ALA B 1 107 ? 8.945 -16.688 -13.891 1 95 107 ALA B C 1
ATOM 2904 O O . ALA B 1 107 ? 8.672 -15.648 -13.281 1 95 107 ALA B O 1
ATOM 2905 N N . MET B 1 108 ? 8.117 -17.719 -13.938 1 97.12 108 MET B N 1
ATOM 2906 C CA . MET B 1 108 ? 6.77 -17.641 -13.383 1 97.12 108 MET B CA 1
ATOM 2907 C C . MET B 1 108 ? 6.77 -17.984 -11.898 1 97.12 108 MET B C 1
ATOM 2909 O O . MET B 1 108 ? 5.789 -17.719 -11.195 1 97.12 108 MET B O 1
ATOM 2913 N N . LEU B 1 109 ? 7.867 -18.562 -11.398 1 97 109 LEU B N 1
ATOM 2914 C CA . LEU B 1 109 ? 7.898 -19.125 -10.047 1 97 109 LEU B CA 1
ATOM 2915 C C . LEU B 1 109 ? 8.047 -18.016 -9.008 1 97 109 LEU B C 1
ATOM 2917 O O . LEU B 1 109 ? 8.656 -16.984 -9.273 1 97 109 LEU B O 1
ATOM 2921 N N . THR B 1 110 ? 7.363 -18.188 -7.883 1 95.81 110 THR B N 1
ATOM 2922 C CA . THR B 1 110 ? 7.684 -17.406 -6.688 1 95.81 110 THR B CA 1
ATOM 2923 C C . THR B 1 110 ? 8.797 -18.078 -5.895 1 95.81 110 THR B C 1
ATOM 2925 O O . THR B 1 110 ? 8.617 -19.172 -5.359 1 95.81 110 THR B O 1
ATOM 2928 N N . GLN B 1 111 ? 9.898 -17.484 -5.875 1 91.19 111 GLN B N 1
ATOM 2929 C CA . GLN B 1 111 ? 11.078 -17.969 -5.172 1 91.19 111 GLN B CA 1
ATOM 2930 C C . GLN B 1 111 ? 11.852 -16.828 -4.535 1 91.19 111 GLN B C 1
ATOM 2932 O O . GLN B 1 111 ? 11.797 -15.688 -5.016 1 91.19 111 GLN B O 1
ATOM 2937 N N . PRO B 1 112 ? 12.359 -17.094 -3.326 1 87.62 112 PRO B N 1
ATOM 2938 C CA . PRO B 1 112 ? 13.242 -16.047 -2.791 1 87.62 112 PRO B CA 1
ATOM 2939 C C . PRO B 1 112 ? 14.312 -15.625 -3.785 1 87.62 112 PRO B C 1
ATOM 2941 O O . PRO B 1 112 ? 14.852 -16.453 -4.523 1 87.62 112 PRO B O 1
ATOM 2944 N N . VAL B 1 113 ? 14.344 -14.281 -3.98 1 72.25 113 VAL B N 1
ATOM 2945 C CA . VAL B 1 113 ? 15.258 -13.742 -4.977 1 72.25 113 VAL B CA 1
ATOM 2946 C C . VAL B 1 113 ? 16.203 -12.742 -4.32 1 72.25 113 VAL B C 1
ATOM 2948 O O . VAL B 1 113 ? 15.875 -12.148 -3.287 1 72.25 113 VAL B O 1
ATOM 2951 N N . GLY B 1 114 ? 17.609 -12.617 -4.762 1 59.56 114 GLY B N 1
ATOM 2952 C CA . GLY B 1 114 ? 18.484 -11.5 -4.418 1 59.56 114 GLY B CA 1
ATOM 2953 C C . GLY B 1 114 ? 19.734 -11.93 -3.684 1 59.56 114 GLY B C 1
ATOM 2954 O O . GLY B 1 114 ? 19.906 -13.117 -3.381 1 59.56 114 GLY B O 1
ATOM 2955 N N . PRO B 1 115 ? 20.594 -11.055 -3.734 1 54.09 115 PRO B N 1
ATOM 2956 C CA . PRO B 1 115 ? 21.938 -11.352 -3.25 1 54.09 115 PRO B CA 1
ATOM 2957 C C . PRO B 1 115 ? 21.953 -11.93 -1.838 1 54.09 115 PRO B C 1
ATOM 2959 O O . PRO B 1 115 ? 22.875 -12.641 -1.461 1 54.09 115 PRO B O 1
ATOM 2962 N N . ASN B 1 116 ? 21.156 -11.484 -0.958 1 51.78 116 ASN B N 1
ATOM 2963 C CA . ASN B 1 116 ? 21.125 -12.227 0.295 1 51.78 116 ASN B CA 1
ATOM 2964 C C . ASN B 1 116 ? 19.812 -12.992 0.452 1 51.78 116 ASN B C 1
ATOM 2966 O O . ASN B 1 116 ? 18.75 -12.391 0.599 1 51.78 116 ASN B O 1
ATOM 2970 N N . PRO B 1 117 ? 19.906 -14.25 -0.159 1 57.19 117 PRO B N 1
ATOM 2971 C CA . PRO B 1 117 ? 18.656 -14.969 0.105 1 57.19 117 PRO B CA 1
ATOM 2972 C C . PRO B 1 117 ? 18.109 -14.703 1.507 1 57.19 117 PRO B C 1
ATOM 2974 O O . PRO B 1 117 ? 18.844 -14.82 2.49 1 57.19 117 PRO B O 1
ATOM 2977 N N . ALA B 1 118 ? 17.125 -13.945 1.508 1 65.38 118 ALA B N 1
ATOM 2978 C CA . ALA B 1 118 ? 16.453 -13.828 2.801 1 65.38 118 ALA B CA 1
ATOM 2979 C C . ALA B 1 118 ? 16.219 -15.203 3.424 1 65.38 118 ALA B C 1
ATOM 2981 O O . ALA B 1 118 ? 15.977 -16.188 2.711 1 65.38 118 ALA B O 1
ATOM 2982 N N . SER B 1 119 ? 16.828 -15.516 4.582 1 86.44 119 SER B N 1
ATOM 2983 C CA . SER B 1 119 ? 16.469 -16.734 5.301 1 86.44 119 SER B CA 1
ATOM 2984 C C . SER B 1 119 ? 14.984 -17.062 5.109 1 86.44 119 SER B C 1
ATOM 2986 O O . SER B 1 119 ? 14.188 -16.188 4.75 1 86.44 119 SER B O 1
ATOM 2988 N N . ASP B 1 120 ? 14.711 -18.344 5.074 1 92.12 120 ASP B N 1
ATOM 2989 C CA . ASP B 1 120 ? 13.32 -18.781 4.992 1 92.12 120 ASP B CA 1
ATOM 2990 C C . ASP B 1 120 ? 12.43 -17.984 5.941 1 92.12 120 ASP B C 1
ATOM 2992 O O . ASP B 1 120 ? 11.289 -17.672 5.605 1 92.12 120 ASP B O 1
ATOM 2996 N N . LEU B 1 121 ? 13.023 -17.672 7.074 1 93.38 121 LEU B N 1
ATOM 2997 C CA . LEU B 1 121 ? 12.266 -16.906 8.062 1 93.38 121 LEU B CA 1
ATOM 2998 C C . LEU B 1 121 ? 11.961 -15.5 7.547 1 93.38 121 LEU B C 1
ATOM 3000 O O . LEU B 1 121 ? 10.828 -15.023 7.684 1 93.38 121 LEU B O 1
ATOM 3004 N N . LYS B 1 122 ? 12.969 -14.82 6.949 1 93.88 122 LYS B N 1
ATOM 3005 C CA . LYS B 1 122 ? 12.75 -13.477 6.422 1 93.88 122 LYS B CA 1
ATOM 3006 C C . LYS B 1 122 ? 11.742 -13.484 5.277 1 93.88 122 LYS B C 1
ATOM 3008 O O . LYS B 1 122 ? 10.898 -12.594 5.176 1 93.88 122 LYS B O 1
ATOM 3013 N N . VAL B 1 123 ? 11.875 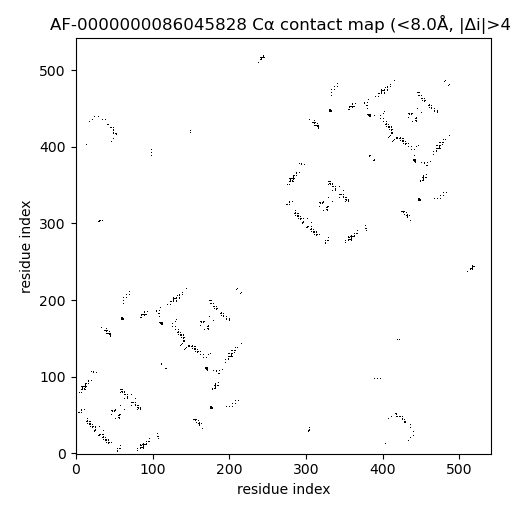-14.531 4.449 1 95.31 123 VAL B N 1
ATOM 3014 C CA . VAL B 1 123 ? 10.93 -14.68 3.342 1 95.31 123 VAL B CA 1
ATOM 3015 C C . VAL B 1 123 ? 9.523 -14.875 3.889 1 95.31 123 VAL B C 1
ATOM 3017 O O . VAL B 1 123 ? 8.578 -14.227 3.438 1 95.31 123 VAL B O 1
ATOM 3020 N N . ALA B 1 124 ? 9.398 -15.719 4.84 1 96.75 124 ALA B N 1
ATOM 3021 C CA . ALA B 1 124 ? 8.094 -16.016 5.43 1 96.75 124 ALA B CA 1
ATOM 3022 C C . ALA B 1 124 ? 7.492 -14.766 6.074 1 96.75 124 ALA B C 1
ATOM 3024 O O . ALA B 1 124 ? 6.324 -14.438 5.848 1 96.75 124 ALA B O 1
ATOM 3025 N N . VAL B 1 125 ? 8.25 -14.039 6.848 1 97 125 VAL B N 1
ATOM 3026 C CA . VAL B 1 125 ? 7.766 -12.867 7.566 1 97 125 VAL B CA 1
ATOM 3027 C C . VAL B 1 125 ? 7.352 -11.781 6.574 1 97 125 VAL B C 1
ATOM 3029 O O . VAL B 1 125 ? 6.297 -11.164 6.727 1 97 125 VAL B O 1
ATOM 3032 N N . LEU B 1 126 ? 8.211 -11.57 5.57 1 97.38 126 LEU B N 1
ATOM 3033 C CA . LEU B 1 126 ? 7.875 -10.562 4.574 1 97.38 126 LEU B CA 1
ATOM 3034 C C . LEU B 1 126 ? 6.59 -10.93 3.838 1 97.38 126 LEU B C 1
ATOM 3036 O O . LEU B 1 126 ? 5.727 -10.078 3.627 1 97.38 126 LEU B O 1
ATOM 3040 N N . GLU B 1 127 ? 6.426 -12.203 3.504 1 98.12 127 GLU B N 1
ATOM 3041 C CA . GLU B 1 127 ? 5.203 -12.656 2.84 1 98.12 127 GLU B CA 1
ATOM 3042 C C . GLU B 1 127 ? 3.988 -12.492 3.75 1 98.12 127 GLU B C 1
ATOM 3044 O O . GLU B 1 127 ? 2.898 -12.156 3.283 1 98.12 127 GLU B O 1
ATOM 3049 N N . ILE B 1 128 ? 4.168 -12.719 5.02 1 98.81 128 ILE B N 1
ATOM 3050 C CA . ILE B 1 128 ? 3.084 -12.516 5.969 1 98.81 128 ILE B CA 1
ATOM 3051 C C . ILE B 1 128 ? 2.703 -11.031 6.008 1 98.81 128 ILE B C 1
ATOM 3053 O O . ILE B 1 128 ? 1.521 -10.688 5.934 1 98.81 128 ILE B O 1
ATOM 3057 N N . ILE B 1 129 ? 3.656 -10.148 6.062 1 98.75 129 ILE B N 1
ATOM 3058 C CA . ILE B 1 129 ? 3.432 -8.711 6.18 1 98.75 129 ILE B CA 1
ATOM 3059 C C . ILE B 1 129 ? 2.715 -8.195 4.934 1 98.75 129 ILE B C 1
ATOM 3061 O O . ILE B 1 129 ? 1.705 -7.5 5.035 1 98.75 129 ILE B O 1
ATOM 3065 N N . ILE B 1 130 ? 3.24 -8.586 3.785 1 98.75 130 ILE B N 1
ATOM 3066 C CA . ILE B 1 130 ? 2.666 -8.016 2.572 1 98.75 130 ILE B CA 1
ATOM 3067 C C . ILE B 1 130 ? 1.274 -8.594 2.334 1 98.75 130 ILE B C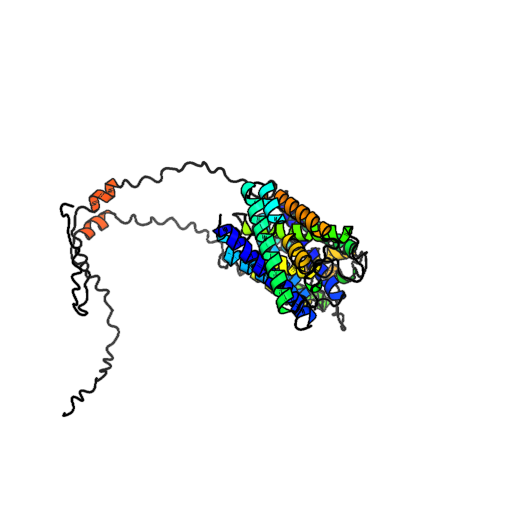 1
ATOM 3069 O O . ILE B 1 130 ? 0.384 -7.906 1.833 1 98.75 130 ILE B O 1
ATOM 3073 N N . THR B 1 131 ? 1.019 -9.883 2.711 1 98.88 131 THR B N 1
ATOM 3074 C CA . THR B 1 131 ? -0.324 -10.445 2.609 1 98.88 131 THR B CA 1
ATOM 3075 C C . THR B 1 131 ? -1.28 -9.742 3.566 1 98.88 131 THR B C 1
ATOM 3077 O O . THR B 1 131 ? -2.416 -9.43 3.201 1 98.88 131 THR B O 1
ATOM 3080 N N . PHE B 1 132 ? -0.818 -9.461 4.738 1 98.94 132 PHE B N 1
ATOM 3081 C CA . PHE B 1 132 ? -1.616 -8.742 5.723 1 98.94 132 PHE B CA 1
ATOM 3082 C C . PHE B 1 132 ? -2.045 -7.379 5.184 1 98.94 132 PHE B C 1
ATOM 3084 O O . PHE B 1 132 ? -3.223 -7.02 5.262 1 98.94 132 PHE B O 1
ATOM 3091 N N . ILE B 1 133 ? -1.109 -6.609 4.621 1 98.88 133 ILE B N 1
ATOM 3092 C CA . ILE B 1 133 ? -1.389 -5.277 4.098 1 98.88 133 ILE B CA 1
ATOM 3093 C C . ILE B 1 133 ? -2.393 -5.371 2.951 1 98.88 133 ILE B C 1
ATOM 3095 O O . ILE B 1 133 ? -3.355 -4.602 2.896 1 98.88 133 ILE B O 1
ATOM 3099 N N . TYR B 1 134 ? -2.172 -6.297 2.061 1 98.62 134 TYR B N 1
ATOM 3100 C CA . TYR B 1 134 ? -3.033 -6.531 0.907 1 98.62 134 TYR B CA 1
ATOM 3101 C C . TYR B 1 134 ? -4.457 -6.844 1.344 1 98.62 134 TYR B C 1
ATOM 3103 O O . TYR B 1 134 ? -5.41 -6.215 0.871 1 98.62 134 TYR B O 1
ATOM 3111 N N . VAL B 1 135 ? -4.613 -7.766 2.285 1 98.81 135 VAL B N 1
ATOM 3112 C CA . VAL B 1 135 ? -5.93 -8.227 2.715 1 98.81 135 VAL B CA 1
ATOM 3113 C C . VAL B 1 135 ? -6.594 -7.16 3.578 1 98.81 135 VAL B C 1
ATOM 3115 O O . VAL B 1 135 ? -7.812 -6.973 3.518 1 98.81 135 VAL B O 1
ATOM 3118 N N . MET B 1 136 ? -5.836 -6.438 4.359 1 98.69 136 MET B N 1
ATOM 3119 C CA . MET B 1 136 ? -6.363 -5.312 5.129 1 98.69 136 MET B CA 1
ATOM 3120 C C . MET B 1 136 ? -6.996 -4.273 4.207 1 98.69 136 MET B C 1
ATOM 3122 O O . MET B 1 136 ? -8.102 -3.793 4.473 1 98.69 136 MET B O 1
ATOM 3126 N N . THR B 1 137 ? -6.281 -3.938 3.166 1 98.75 137 THR B N 1
ATOM 3127 C CA . THR B 1 137 ? -6.809 -2.988 2.191 1 98.75 137 THR B CA 1
ATOM 3128 C C . THR B 1 137 ? -8.078 -3.527 1.546 1 98.75 137 THR B C 1
ATOM 3130 O O . THR B 1 137 ? -9.047 -2.787 1.356 1 98.75 137 THR B O 1
ATOM 3133 N N . ASN B 1 138 ? -8.055 -4.812 1.213 1 98.19 138 ASN B N 1
ATOM 3134 C CA . ASN B 1 138 ? -9.227 -5.449 0.616 1 98.19 138 ASN B CA 1
ATOM 3135 C C . ASN B 1 138 ? -10.438 -5.379 1.542 1 98.19 138 ASN B C 1
ATOM 3137 O O . ASN B 1 138 ? -11.516 -4.953 1.129 1 98.19 138 ASN B O 1
ATOM 3141 N N . CYS B 1 139 ? -10.305 -5.715 2.807 1 97.56 139 CYS B N 1
ATOM 3142 C CA . CYS B 1 139 ? -11.398 -5.684 3.777 1 97.56 139 CYS B CA 1
ATOM 3143 C C . CYS B 1 139 ? -11.93 -4.27 3.957 1 97.56 139 CYS B C 1
ATOM 3145 O O . CYS B 1 139 ? -13.141 -4.035 3.855 1 97.56 139 CYS B O 1
ATOM 3147 N N . SER B 1 140 ? -11.047 -3.422 4.148 1 97.69 140 SER B N 1
ATOM 3148 C CA . SER B 1 140 ? -11.422 -2.068 4.539 1 97.69 140 SER B CA 1
ATOM 3149 C C . SER B 1 140 ? -12.062 -1.313 3.377 1 97.69 140 SER B C 1
ATOM 3151 O O . SER B 1 140 ? -13.086 -0.646 3.549 1 97.69 140 SER B O 1
ATOM 3153 N N . SER B 1 141 ? -11.547 -1.438 2.215 1 96.94 141 SER B N 1
ATOM 3154 C CA . SER B 1 141 ? -11.977 -0.602 1.096 1 96.94 141 SER B CA 1
ATOM 3155 C C . SER B 1 141 ? -13.164 -1.215 0.367 1 96.94 141 SER B C 1
ATOM 3157 O O . SER B 1 141 ? -13.914 -0.508 -0.306 1 96.94 141 SER B O 1
ATOM 3159 N N . ARG B 1 142 ? -13.336 -2.523 0.565 1 94.94 142 ARG B N 1
ATOM 3160 C CA . ARG B 1 142 ? -14.359 -3.164 -0.252 1 94.94 142 ARG B CA 1
ATOM 3161 C C . ARG B 1 142 ? -15.508 -3.67 0.61 1 94.94 142 ARG B C 1
ATOM 3163 O O . ARG B 1 142 ? -16.641 -3.762 0.145 1 94.94 142 ARG B O 1
ATOM 3170 N N . ALA B 1 143 ? -15.273 -3.967 1.833 1 92.69 143 ALA B N 1
ATOM 3171 C CA . ALA B 1 143 ? -16.312 -4.621 2.635 1 92.69 143 ALA B CA 1
ATOM 3172 C C . ALA B 1 143 ? -16.953 -3.637 3.605 1 92.69 143 ALA B C 1
ATOM 3174 O O . ALA B 1 143 ? -18.078 -3.846 4.051 1 92.69 143 ALA B O 1
ATOM 3175 N N . ASP B 1 144 ? -16.219 -2.586 3.99 1 94.31 144 ASP B N 1
ATOM 3176 C CA . ASP B 1 144 ? -16.703 -1.638 4.992 1 94.31 144 ASP B CA 1
ATOM 3177 C C . ASP B 1 144 ? -17.719 -0.665 4.391 1 94.31 144 ASP B C 1
ATOM 3179 O O . ASP B 1 144 ? -17.438 -0.015 3.381 1 94.31 144 ASP B O 1
ATOM 3183 N N . PRO B 1 145 ? -18.875 -0.527 4.988 1 92.38 145 PRO B N 1
ATOM 3184 C CA . PRO B 1 145 ? -19.891 0.383 4.453 1 92.38 145 PRO B CA 1
ATOM 3185 C C . PRO B 1 145 ? -19.469 1.849 4.527 1 92.38 145 PRO B C 1
ATOM 3187 O O . PRO B 1 145 ? -20.047 2.695 3.834 1 92.38 145 PRO B O 1
ATOM 3190 N N . ARG B 1 146 ? -18.547 2.117 5.309 1 93.19 146 ARG B N 1
ATOM 3191 C CA . ARG B 1 146 ? -18.078 3.494 5.469 1 93.19 146 ARG B CA 1
ATOM 3192 C C . ARG B 1 146 ? -17.125 3.885 4.344 1 93.19 146 ARG B C 1
ATOM 3194 O O . ARG B 1 146 ? -16.844 5.07 4.148 1 93.19 146 ARG B O 1
ATOM 3201 N N . ALA B 1 147 ? -16.625 2.904 3.611 1 94.62 147 ALA B N 1
ATOM 3202 C CA . ALA B 1 147 ? -15.602 3.146 2.602 1 94.62 147 ALA B CA 1
ATOM 3203 C C . ALA B 1 147 ? -16.219 3.578 1.277 1 94.62 147 ALA B C 1
ATOM 3205 O O . ALA B 1 147 ? -17.422 3.4 1.06 1 94.62 147 ALA B O 1
ATOM 3206 N N . PHE B 1 148 ? -15.367 4.293 0.439 1 93.75 148 PHE B N 1
ATOM 3207 C CA . PHE B 1 148 ? -15.75 4.512 -0.952 1 93.75 148 PHE B CA 1
ATOM 3208 C C . PHE B 1 148 ? -15.609 3.225 -1.759 1 93.75 148 PHE B C 1
ATOM 3210 O O . PHE B 1 148 ? -14.602 3.025 -2.445 1 93.75 148 PHE B O 1
ATOM 3217 N N . LYS B 1 149 ? -16.609 2.42 -1.854 1 92.44 149 LYS B N 1
ATOM 3218 C CA . LYS B 1 149 ? -16.531 1.075 -2.422 1 92.44 149 LYS B CA 1
ATOM 3219 C C . LYS B 1 149 ? -16.234 1.125 -3.916 1 92.44 149 LYS B C 1
ATOM 3221 O O . LYS B 1 149 ? -15.602 0.219 -4.461 1 92.44 149 LYS B O 1
ATOM 3226 N N . GLU B 1 150 ? -16.688 2.197 -4.5 1 93.56 150 GLU B N 1
ATOM 3227 C CA . GLU B 1 150 ? -16.469 2.371 -5.934 1 93.56 150 GLU B CA 1
ATOM 3228 C C . GLU B 1 150 ? -14.977 2.443 -6.254 1 93.56 150 GLU B C 1
ATOM 3230 O O . GLU B 1 150 ? -14.562 2.148 -7.379 1 93.56 150 GLU B O 1
ATOM 3235 N N . LEU B 1 151 ? -14.219 2.775 -5.238 1 95.69 151 LEU B N 1
ATOM 3236 C CA . LEU B 1 151 ? -12.789 2.922 -5.484 1 95.69 151 LEU B CA 1
ATOM 3237 C C . LEU B 1 151 ? -12 1.795 -4.824 1 95.69 151 LEU B C 1
ATOM 3239 O O . LEU B 1 151 ? -10.773 1.844 -4.758 1 95.69 151 LEU B O 1
ATOM 3243 N N . GLY B 1 152 ? -12.797 0.793 -4.402 1 96.69 152 GLY B N 1
ATOM 3244 C CA . GLY B 1 152 ? -12.156 -0.354 -3.773 1 96.69 152 GLY B CA 1
ATOM 3245 C C . GLY B 1 152 ? -11.188 -1.076 -4.691 1 96.69 152 GLY B C 1
ATOM 3246 O O . GLY B 1 152 ? -10.117 -1.498 -4.262 1 96.69 152 GLY B O 1
ATOM 3247 N N . GLY B 1 153 ? -11.555 -1.226 -5.969 1 97.25 153 GLY B N 1
ATOM 3248 C CA . GLY B 1 153 ? -10.68 -1.86 -6.938 1 97.25 153 GLY B CA 1
ATOM 3249 C C . GLY B 1 153 ? -9.383 -1.097 -7.156 1 97.25 153 GLY B C 1
ATOM 3250 O O . GLY B 1 153 ? -8.312 -1.697 -7.266 1 97.25 153 GLY B O 1
ATOM 3251 N N . VAL B 1 154 ? -9.43 0.218 -7.141 1 97.31 154 VAL B N 1
ATOM 3252 C CA . VAL B 1 154 ? -8.25 1.063 -7.309 1 97.31 154 VAL B CA 1
ATOM 3253 C C . VAL B 1 154 ? -7.336 0.92 -6.09 1 97.31 154 VAL B C 1
ATOM 3255 O O . VAL B 1 154 ? -6.121 0.772 -6.234 1 97.31 154 VAL B O 1
ATOM 3258 N N . ALA B 1 155 ? -7.934 0.928 -4.934 1 98.5 155 ALA B N 1
ATOM 3259 C CA . ALA B 1 155 ? -7.16 0.804 -3.701 1 98.5 155 ALA B CA 1
ATOM 3260 C C . ALA B 1 155 ? -6.418 -0.528 -3.652 1 98.5 155 ALA B C 1
ATOM 3262 O O . ALA B 1 155 ? -5.219 -0.567 -3.365 1 98.5 155 ALA B O 1
ATOM 3263 N N . VAL B 1 156 ? -7.094 -1.574 -3.998 1 98.69 156 VAL B N 1
ATOM 3264 C CA . VAL B 1 156 ? -6.512 -2.912 -3.926 1 98.69 156 VAL B CA 1
ATOM 3265 C C . VAL B 1 156 ? -5.477 -3.084 -5.031 1 98.69 156 VAL B C 1
ATOM 3267 O O . VAL B 1 156 ? -4.391 -3.627 -4.797 1 98.69 156 VAL B O 1
ATOM 3270 N N . GLY B 1 157 ? -5.801 -2.621 -6.211 1 98.81 157 GLY B N 1
ATOM 3271 C CA . GLY B 1 157 ? -4.844 -2.691 -7.301 1 98.81 157 GLY B CA 1
ATOM 3272 C C . GLY B 1 157 ? -3.564 -1.927 -7.023 1 98.81 157 GLY B C 1
ATOM 3273 O O . GLY B 1 157 ? -2.467 -2.428 -7.281 1 98.81 157 GLY B O 1
ATOM 3274 N N . ALA B 1 158 ? -3.711 -0.729 -6.5 1 98.81 158 ALA B N 1
ATOM 3275 C CA . ALA B 1 158 ? -2.541 0.059 -6.117 1 98.81 158 ALA B CA 1
ATOM 3276 C C . ALA B 1 158 ? -1.708 -0.669 -5.066 1 98.81 158 ALA B C 1
ATOM 3278 O O . ALA B 1 158 ? -0.477 -0.663 -5.129 1 98.81 158 ALA B O 1
ATOM 3279 N N . THR B 1 159 ? -2.355 -1.274 -4.125 1 98.94 159 THR B N 1
ATOM 3280 C CA . THR B 1 159 ? -1.682 -2.008 -3.059 1 98.94 159 THR B CA 1
ATOM 3281 C C . THR B 1 159 ? -0.882 -3.176 -3.627 1 98.94 159 THR B C 1
ATOM 3283 O O . THR B 1 159 ? 0.286 -3.363 -3.281 1 98.94 159 THR B O 1
ATOM 3286 N N . VAL B 1 160 ? -1.47 -3.922 -4.523 1 98.88 160 VAL B N 1
ATOM 3287 C CA . VAL B 1 160 ? -0.774 -5.047 -5.141 1 98.88 160 VAL B CA 1
ATOM 3288 C C . VAL B 1 160 ? 0.423 -4.539 -5.941 1 98.88 160 VAL B C 1
ATOM 3290 O O . VAL B 1 160 ? 1.494 -5.152 -5.926 1 98.88 160 VAL B O 1
ATOM 3293 N N . PHE B 1 161 ? 0.24 -3.43 -6.59 1 98.81 161 PHE B N 1
ATOM 3294 C CA . PHE B 1 161 ? 1.32 -2.816 -7.352 1 98.81 161 PHE B CA 1
ATOM 3295 C C . PHE B 1 161 ? 2.521 -2.533 -6.457 1 98.81 161 PHE B C 1
ATOM 3297 O O . PHE B 1 161 ? 3.627 -3.006 -6.727 1 98.81 161 PHE B O 1
ATOM 3304 N N . PHE B 1 162 ? 2.279 -1.777 -5.344 1 98.69 162 PHE B N 1
ATOM 3305 C CA . PHE B 1 162 ? 3.451 -1.353 -4.586 1 98.69 162 PHE B CA 1
ATOM 3306 C C . PHE B 1 162 ? 4.008 -2.504 -3.758 1 98.69 162 PHE B C 1
ATOM 3308 O O . PHE B 1 162 ? 5.199 -2.537 -3.449 1 98.69 162 PHE B O 1
ATOM 3315 N N . LEU B 1 163 ? 3.197 -3.467 -3.359 1 98.88 163 LEU B N 1
ATOM 3316 C CA . LEU B 1 163 ? 3.719 -4.629 -2.646 1 98.88 163 LEU B CA 1
ATOM 3317 C C . LEU B 1 163 ? 4.586 -5.48 -3.564 1 98.88 163 LEU B C 1
ATOM 3319 O O . LEU B 1 163 ? 5.629 -5.992 -3.143 1 98.88 163 LEU B O 1
ATOM 3323 N N . ALA B 1 164 ? 4.133 -5.664 -4.836 1 98.44 164 ALA B N 1
ATOM 3324 C CA . ALA B 1 164 ? 4.961 -6.359 -5.816 1 98.44 164 ALA B CA 1
ATOM 3325 C C . ALA B 1 164 ? 6.277 -5.625 -6.043 1 98.44 164 ALA B C 1
ATOM 3327 O O . ALA B 1 164 ? 7.336 -6.254 -6.145 1 98.44 164 ALA B O 1
ATOM 3328 N N . LEU B 1 165 ? 6.191 -4.332 -6.109 1 98 165 LEU B N 1
ATOM 3329 C CA . LEU B 1 165 ? 7.348 -3.49 -6.387 1 98 165 LEU B CA 1
ATOM 3330 C C . LEU B 1 165 ? 8.414 -3.648 -5.305 1 98 165 LEU B C 1
ATOM 3332 O O . LEU B 1 165 ? 9.602 -3.721 -5.605 1 98 165 LEU B O 1
ATOM 3336 N N . VAL B 1 166 ? 8.008 -3.75 -4.059 1 97.06 166 VAL B N 1
ATOM 3337 C CA . VAL B 1 166 ? 8.93 -3.717 -2.928 1 97.06 166 VAL B CA 1
ATOM 3338 C C . VAL B 1 166 ? 9.375 -5.137 -2.584 1 97.06 166 VAL B C 1
ATOM 3340 O O . VAL B 1 166 ? 10.547 -5.367 -2.273 1 97.06 166 VAL B O 1
ATOM 3343 N N . ALA B 1 167 ? 8.5 -6.078 -2.676 1 96.94 167 ALA B N 1
ATOM 3344 C CA . ALA B 1 167 ? 8.797 -7.418 -2.17 1 96.94 167 ALA B CA 1
ATOM 3345 C C . ALA B 1 167 ? 9.125 -8.375 -3.312 1 96.94 167 ALA B C 1
ATOM 3347 O O . ALA B 1 167 ? 9.656 -9.461 -3.086 1 96.94 167 ALA B O 1
ATOM 3348 N N . GLY B 1 168 ? 8.797 -8.008 -4.547 1 96.12 168 GLY B N 1
ATOM 3349 C CA . GLY B 1 168 ? 8.891 -8.93 -5.668 1 96.12 168 GLY B CA 1
ATOM 3350 C C . GLY B 1 168 ? 10.289 -9.469 -5.883 1 96.12 168 GLY B C 1
ATOM 3351 O O .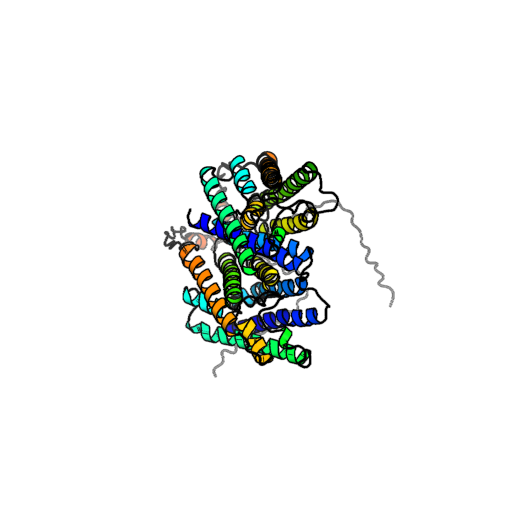 GLY B 1 168 ? 10.469 -10.648 -6.188 1 96.12 168 GLY B O 1
ATOM 3352 N N . LYS B 1 169 ? 11.242 -8.633 -5.719 1 93.81 169 LYS B N 1
ATOM 3353 C CA . LYS B 1 169 ? 12.617 -9.039 -5.98 1 93.81 169 LYS B CA 1
ATOM 3354 C C . LYS B 1 169 ? 13.289 -9.562 -4.715 1 93.81 169 LYS B C 1
ATOM 3356 O O . LYS B 1 169 ? 14.508 -9.734 -4.676 1 93.81 169 LYS B O 1
ATOM 3361 N N . ILE B 1 170 ? 12.508 -9.734 -3.65 1 93.69 170 ILE B N 1
ATOM 3362 C CA . ILE B 1 170 ? 13.016 -10.344 -2.428 1 93.69 170 ILE B CA 1
ATOM 3363 C C . ILE B 1 170 ? 12.391 -11.727 -2.25 1 93.69 170 ILE B C 1
ATOM 3365 O O . ILE B 1 170 ? 13.109 -12.734 -2.164 1 93.69 170 ILE B O 1
ATOM 3369 N N . THR B 1 171 ? 11.133 -11.828 -2.312 1 95.38 171 THR B N 1
ATOM 3370 C CA . THR B 1 171 ? 10.445 -13.078 -2.016 1 95.38 171 THR B CA 1
ATOM 3371 C C . THR B 1 171 ? 9.727 -13.609 -3.254 1 95.38 171 THR B C 1
ATOM 3373 O O . THR B 1 171 ? 9.312 -14.773 -3.291 1 95.38 171 THR B O 1
ATOM 3376 N N . GLY B 1 172 ? 9.586 -12.844 -4.262 1 95.12 172 GLY B N 1
ATOM 3377 C CA . GLY B 1 172 ? 8.688 -13.156 -5.359 1 95.12 172 GLY B CA 1
ATOM 3378 C C . GLY B 1 172 ? 7.297 -12.57 -5.188 1 95.12 172 GLY B C 1
ATOM 3379 O O . GLY B 1 172 ? 6.512 -12.523 -6.133 1 95.12 172 GLY B O 1
ATOM 3380 N N . ALA B 1 173 ? 6.918 -12.148 -3.988 1 97.06 173 ALA B N 1
ATOM 3381 C CA . ALA B 1 173 ? 5.672 -11.469 -3.641 1 97.06 173 ALA B CA 1
ATOM 3382 C C . ALA B 1 173 ? 4.461 -12.289 -4.078 1 97.06 173 ALA B C 1
ATOM 3384 O O . ALA B 1 173 ? 3.645 -11.82 -4.879 1 97.06 173 ALA B O 1
ATOM 3385 N N . SER B 1 174 ? 4.273 -13.445 -3.494 1 98.19 174 SER B N 1
ATOM 3386 C CA . SER B 1 174 ? 3.158 -14.32 -3.838 1 98.19 174 SER B CA 1
ATOM 3387 C C . SER B 1 174 ? 1.843 -13.781 -3.289 1 98.19 174 SER B C 1
ATOM 3389 O O . SER B 1 174 ? 1.004 -13.289 -4.047 1 98.19 174 SER B O 1
ATOM 3391 N N . MET B 1 175 ? 1.752 -13.734 -1.919 1 98.62 175 MET B N 1
ATOM 3392 C CA . MET B 1 175 ? 0.584 -13.297 -1.16 1 98.62 175 MET B CA 1
ATOM 3393 C C . MET B 1 175 ? -0.61 -14.203 -1.425 1 98.62 175 MET B C 1
ATOM 3395 O O . MET B 1 175 ? -1.706 -13.961 -0.918 1 98.62 175 MET B O 1
ATOM 3399 N N . ASN B 1 176 ? -0.483 -15.273 -2.281 1 98.81 176 ASN B N 1
ATOM 3400 C CA . ASN B 1 176 ? -1.574 -16.016 -2.893 1 98.81 176 ASN B CA 1
ATOM 3401 C C . ASN B 1 176 ? -1.146 -17.438 -3.246 1 98.81 176 ASN B C 1
ATOM 3403 O O . ASN B 1 176 ? -0.397 -17.656 -4.203 1 98.81 176 ASN B O 1
ATOM 3407 N N . PRO B 1 177 ? -1.668 -18.438 -2.572 1 98.81 177 PRO B N 1
ATOM 3408 C CA . PRO B 1 177 ? -1.276 -19.812 -2.879 1 98.81 177 PRO B CA 1
ATOM 3409 C C . PRO B 1 177 ? -1.53 -20.188 -4.336 1 98.81 177 PRO B C 1
ATOM 3411 O O . PRO B 1 177 ? -0.756 -20.953 -4.926 1 98.81 177 PRO B O 1
ATOM 3414 N N . ALA B 1 178 ? -2.598 -19.75 -4.93 1 98.81 178 ALA B N 1
ATOM 3415 C CA . ALA B 1 178 ? -2.855 -20.062 -6.332 1 98.81 178 ALA B CA 1
ATOM 3416 C C . ALA B 1 178 ? -1.782 -19.453 -7.23 1 98.81 178 ALA B C 1
ATOM 3418 O O . ALA B 1 178 ? -1.361 -20.078 -8.211 1 98.81 178 ALA B O 1
ATOM 3419 N N . ARG B 1 179 ? -1.346 -18.234 -6.906 1 98.75 179 ARG B N 1
ATOM 3420 C CA . ARG B 1 179 ? -0.278 -17.578 -7.652 1 98.75 179 ARG B CA 1
ATOM 3421 C C . ARG B 1 179 ? 0.998 -18.422 -7.637 1 98.75 179 ARG B C 1
ATOM 3423 O O . ARG B 1 179 ? 1.755 -18.422 -8.609 1 98.75 179 ARG B O 1
ATOM 3430 N N . SER B 1 180 ? 1.281 -19.078 -6.539 1 98.75 180 SER B N 1
ATOM 3431 C CA . SER B 1 180 ? 2.521 -19.828 -6.402 1 98.75 180 SER B CA 1
ATOM 3432 C C . SER B 1 180 ? 2.359 -21.25 -6.926 1 98.75 180 SER B C 1
ATOM 3434 O O . SER B 1 180 ? 3.258 -21.781 -7.582 1 98.75 180 SER B O 1
ATOM 3436 N N . LEU B 1 181 ? 1.233 -21.859 -6.734 1 98.75 181 LEU B N 1
ATOM 3437 C CA . LEU B 1 181 ? 1.054 -23.281 -7.023 1 98.75 181 LEU B CA 1
ATOM 3438 C C . LEU B 1 181 ? 0.865 -23.516 -8.516 1 98.75 181 LEU B C 1
ATOM 3440 O O . LEU B 1 181 ? 1.397 -24.469 -9.078 1 98.75 181 LEU B O 1
ATOM 3444 N N . GLY B 1 182 ? 0.048 -22.719 -9.188 1 98.81 182 GLY B N 1
ATOM 3445 C CA . GLY B 1 182 ? -0.162 -22.891 -10.617 1 98.81 182 GLY B CA 1
ATOM 3446 C C . GLY B 1 182 ? 1.131 -22.938 -11.414 1 98.81 182 GLY B C 1
ATOM 3447 O O . GLY B 1 182 ? 1.414 -23.922 -12.086 1 98.81 182 GLY B O 1
ATOM 3448 N N . PRO B 1 183 ? 1.936 -21.906 -11.328 1 98.81 183 PRO B N 1
ATOM 3449 C CA . PRO B 1 183 ? 3.236 -21.906 -12 1 98.81 183 PRO B CA 1
ATOM 3450 C C . PRO B 1 183 ? 4.129 -23.062 -11.562 1 98.81 183 PRO B C 1
ATOM 3452 O O . PRO B 1 183 ? 4.859 -23.641 -12.375 1 98.81 183 PRO B O 1
ATOM 3455 N N . ALA B 1 184 ? 4.121 -23.391 -10.25 1 98.75 184 ALA B N 1
ATOM 3456 C CA . ALA B 1 184 ? 4.93 -24.5 -9.766 1 98.75 184 ALA B CA 1
ATOM 3457 C C . ALA B 1 184 ? 4.535 -25.812 -10.445 1 98.75 184 ALA B C 1
ATOM 3459 O O . ALA B 1 184 ? 5.398 -26.609 -10.805 1 98.75 184 ALA B O 1
ATOM 3460 N N . ILE B 1 185 ? 3.262 -26.016 -10.617 1 98.69 185 ILE B N 1
ATOM 3461 C CA . ILE B 1 185 ? 2.756 -27.203 -11.297 1 98.69 185 ILE B CA 1
ATOM 3462 C C . ILE B 1 185 ? 3.209 -27.188 -12.75 1 98.69 185 ILE B C 1
ATOM 3464 O O . ILE B 1 185 ? 3.725 -28.188 -13.258 1 98.69 185 ILE B O 1
ATOM 3468 N N . ALA B 1 186 ? 3.012 -26.078 -13.414 1 98.56 186 ALA B N 1
ATOM 3469 C CA . ALA B 1 186 ? 3.373 -25.969 -14.828 1 98.56 186 ALA B CA 1
ATOM 3470 C C . ALA B 1 186 ? 4.871 -26.188 -15.031 1 98.56 186 ALA B C 1
ATOM 3472 O O . ALA B 1 186 ? 5.285 -26.812 -16.016 1 98.56 186 ALA B O 1
ATOM 3473 N N . ALA B 1 187 ? 5.676 -25.703 -14.07 1 98.06 187 ALA B N 1
ATOM 3474 C CA . ALA B 1 187 ? 7.129 -25.812 -14.164 1 98.06 187 ALA B CA 1
ATOM 3475 C C . ALA B 1 187 ? 7.633 -27.078 -13.492 1 98.06 187 ALA B C 1
ATOM 3477 O O . ALA B 1 187 ? 8.812 -27.422 -13.609 1 98.06 187 ALA B O 1
ATOM 3478 N N . TRP B 1 188 ? 6.758 -27.719 -12.828 1 97.94 188 TRP B N 1
ATOM 3479 C CA . TRP B 1 188 ? 7.078 -28.875 -12.016 1 97.94 188 TRP B CA 1
ATOM 3480 C C . TRP B 1 188 ? 8.227 -28.578 -11.062 1 97.94 188 TRP B C 1
ATOM 3482 O O . TRP B 1 188 ? 9.219 -29.312 -11.023 1 97.94 188 TRP B O 1
ATOM 3492 N N . ASN B 1 189 ? 8.234 -27.547 -10.398 1 98 189 ASN B N 1
ATOM 3493 C CA . ASN B 1 189 ? 9.172 -27.062 -9.398 1 98 189 ASN B CA 1
ATOM 3494 C C . ASN B 1 189 ? 8.453 -26.531 -8.164 1 98 189 ASN B C 1
ATOM 3496 O O . ASN B 1 189 ? 7.855 -25.453 -8.211 1 98 189 ASN B O 1
ATOM 3500 N N . PHE B 1 190 ? 8.516 -27.266 -7.102 1 97.62 190 PHE B N 1
ATOM 3501 C CA . PHE B 1 190 ? 7.777 -26.938 -5.887 1 97.62 190 PHE B CA 1
ATOM 3502 C C . PHE B 1 190 ? 8.719 -26.5 -4.777 1 97.62 190 PHE B C 1
ATOM 3504 O O . PHE B 1 190 ? 8.391 -26.594 -3.594 1 97.62 190 PHE B O 1
ATOM 3511 N N . ASN B 1 191 ? 9.969 -26.016 -5.203 1 94.44 191 ASN B N 1
ATOM 3512 C CA . ASN B 1 191 ? 10.953 -25.594 -4.215 1 94.44 191 ASN B CA 1
ATOM 3513 C C . ASN B 1 191 ? 10.398 -24.5 -3.314 1 94.44 191 ASN B C 1
ATOM 3515 O O . ASN B 1 191 ? 9.914 -23.469 -3.803 1 94.44 191 ASN B O 1
ATOM 3519 N N . LYS B 1 192 ? 10.336 -24.719 -1.982 1 94.44 192 LYS B N 1
ATOM 3520 C CA . LYS B 1 192 ? 9.953 -23.812 -0.903 1 94.44 192 LYS B CA 1
ATOM 3521 C C . LYS B 1 192 ? 8.5 -23.375 -1.035 1 94.44 192 LYS B C 1
ATOM 3523 O O . LYS B 1 192 ? 8.102 -22.359 -0.463 1 94.44 192 LYS B O 1
ATOM 3528 N N . ILE B 1 193 ? 7.711 -24.156 -1.729 1 97.19 193 ILE B N 1
ATOM 3529 C CA . ILE B 1 193 ? 6.32 -23.812 -1.999 1 97.19 193 ILE B CA 1
ATOM 3530 C C . ILE B 1 193 ? 5.562 -23.656 -0.682 1 97.19 193 ILE B C 1
ATOM 3532 O O . ILE B 1 193 ? 4.637 -22.844 -0.582 1 97.19 193 ILE B O 1
ATOM 3536 N N . TRP B 1 194 ? 5.984 -24.359 0.347 1 97.25 194 TRP B N 1
ATOM 3537 C CA . TRP B 1 194 ? 5.289 -24.375 1.629 1 97.25 194 TRP B CA 1
ATOM 3538 C C . TRP B 1 194 ? 5.316 -22.984 2.273 1 97.25 194 TRP B C 1
ATOM 3540 O O . TRP B 1 194 ? 4.371 -22.594 2.969 1 97.25 194 TRP B O 1
ATOM 3550 N N . ILE B 1 195 ? 6.352 -22.203 2.08 1 96.88 195 ILE B N 1
ATOM 3551 C CA . ILE B 1 195 ? 6.469 -20.875 2.66 1 96.88 195 ILE B CA 1
ATOM 3552 C C . ILE B 1 195 ? 5.348 -19.969 2.139 1 96.88 195 ILE B C 1
ATOM 3554 O O . ILE B 1 195 ? 4.711 -19.25 2.91 1 96.88 195 ILE B O 1
ATOM 3558 N N . TYR B 1 196 ? 5.055 -20.094 0.903 1 97.88 196 TYR B N 1
ATOM 3559 C CA . TYR B 1 196 ? 4.102 -19.219 0.244 1 97.88 196 TYR B CA 1
ATOM 3560 C C . TYR B 1 196 ? 2.67 -19.594 0.595 1 97.88 196 TYR B C 1
ATOM 3562 O O . TYR B 1 196 ? 1.798 -18.734 0.7 1 97.88 196 TYR B O 1
ATOM 3570 N N . ILE B 1 197 ? 2.426 -20.844 0.86 1 98.38 197 ILE B N 1
ATOM 3571 C CA . ILE B 1 197 ? 1.097 -21.281 1.267 1 98.38 197 ILE B CA 1
ATOM 3572 C C . ILE B 1 197 ? 0.825 -20.844 2.705 1 98.38 197 ILE B C 1
ATOM 3574 O O . ILE B 1 197 ? -0.159 -20.156 2.977 1 98.38 197 ILE B O 1
ATOM 3578 N N . ILE B 1 198 ? 1.717 -21.109 3.588 1 98.62 198 ILE B N 1
ATOM 3579 C CA . ILE B 1 198 ? 1.512 -20.891 5.016 1 98.62 198 ILE B CA 1
ATOM 3580 C C . ILE B 1 198 ? 1.515 -19.391 5.305 1 98.62 198 ILE B C 1
ATOM 3582 O O . ILE B 1 198 ? 0.661 -18.891 6.043 1 98.62 198 ILE B O 1
ATOM 3586 N N . SER B 1 199 ? 2.473 -18.688 4.766 1 98.69 199 SER B N 1
ATOM 3587 C CA . SER B 1 199 ? 2.604 -17.266 5.039 1 98.69 199 SER B CA 1
ATOM 3588 C C . SER B 1 199 ? 1.387 -16.5 4.543 1 98.69 199 SER B C 1
ATOM 3590 O O . SER B 1 199 ? 0.895 -15.594 5.227 1 98.69 199 SER B O 1
ATOM 3592 N N . SER B 1 200 ? 0.907 -16.891 3.334 1 98.81 200 SER B N 1
ATOM 3593 C CA . SER B 1 200 ? -0.269 -16.203 2.797 1 98.81 200 SER B CA 1
ATOM 3594 C C . SER B 1 200 ? -1.486 -16.422 3.689 1 98.81 200 SER B C 1
ATOM 3596 O O . SER B 1 200 ? -2.26 -15.484 3.926 1 98.81 200 SER B O 1
ATOM 3598 N N . VAL B 1 201 ? -1.634 -17.594 4.207 1 98.88 201 VAL B N 1
ATOM 3599 C CA . VAL B 1 201 ? -2.775 -17.922 5.051 1 98.88 201 VAL B CA 1
ATOM 3600 C C . VAL B 1 201 ? -2.68 -17.156 6.371 1 98.88 201 VAL B C 1
ATOM 3602 O O . VAL B 1 201 ? -3.656 -16.547 6.816 1 98.88 201 VAL B O 1
ATOM 3605 N N . ILE B 1 202 ? -1.517 -17.141 6.941 1 98.88 202 ILE B N 1
ATOM 3606 C CA . ILE B 1 202 ? -1.322 -16.438 8.203 1 98.88 202 ILE B CA 1
ATOM 3607 C C . ILE B 1 202 ? -1.61 -14.945 8.016 1 98.88 202 ILE B C 1
ATOM 3609 O O . ILE B 1 202 ? -2.332 -14.336 8.812 1 98.88 202 ILE B O 1
ATOM 3613 N N . GLY B 1 203 ? -1.048 -14.32 6.977 1 98.94 203 GLY B N 1
ATOM 3614 C CA . GLY B 1 203 ? -1.29 -12.914 6.703 1 98.94 203 GLY B CA 1
ATOM 3615 C C . GLY B 1 203 ? -2.754 -12.594 6.461 1 98.94 203 GLY B C 1
ATOM 3616 O O . GLY B 1 203 ? -3.283 -11.625 7.004 1 98.94 203 GLY B O 1
ATOM 3617 N N . ALA B 1 204 ? -3.383 -13.469 5.707 1 98.94 204 ALA B N 1
ATOM 3618 C CA . ALA B 1 204 ? -4.777 -13.234 5.344 1 98.94 204 ALA B CA 1
ATOM 3619 C C . ALA B 1 204 ? -5.691 -13.391 6.555 1 98.94 204 ALA B C 1
ATOM 3621 O O . ALA B 1 204 ? -6.57 -12.555 6.789 1 98.94 204 ALA B O 1
ATOM 3622 N N . VAL B 1 205 ? -5.531 -14.391 7.305 1 98.88 205 VAL B N 1
ATOM 3623 C CA . VAL B 1 205 ? -6.371 -14.648 8.469 1 98.88 205 VAL B CA 1
ATOM 3624 C C . VAL B 1 205 ? -6.168 -13.539 9.508 1 98.88 205 VAL B C 1
ATOM 3626 O O . VAL B 1 205 ? -7.137 -13.031 10.078 1 98.88 205 VAL B O 1
ATOM 3629 N N . SER B 1 206 ? -4.961 -13.148 9.727 1 98.88 206 SER B N 1
ATOM 3630 C CA . SER B 1 206 ? -4.684 -12.078 10.688 1 98.88 206 SER B CA 1
ATOM 3631 C C . SER B 1 206 ? -5.367 -10.781 10.273 1 98.88 206 SER B C 1
ATOM 3633 O O . SER B 1 206 ? -5.953 -10.094 11.109 1 98.88 206 SER B O 1
ATOM 3635 N N . ALA B 1 207 ? -5.262 -10.438 9.023 1 98.81 207 ALA B N 1
ATOM 3636 C CA . ALA B 1 207 ? -5.863 -9.195 8.539 1 98.81 207 ALA B CA 1
ATOM 3637 C C . ALA B 1 207 ? -7.383 -9.234 8.672 1 98.81 207 ALA B C 1
ATOM 3639 O O . ALA B 1 207 ? -7.992 -8.266 9.148 1 98.81 207 ALA B O 1
ATOM 3640 N N . THR B 1 208 ? -7.988 -10.359 8.266 1 98.62 208 THR B N 1
ATOM 3641 C CA . THR B 1 208 ? -9.445 -10.453 8.328 1 98.62 208 THR B CA 1
ATOM 3642 C C . THR B 1 208 ? -9.93 -10.461 9.773 1 98.62 208 THR B C 1
ATOM 3644 O O . THR B 1 208 ? -10.922 -9.812 10.102 1 98.62 208 THR B O 1
ATOM 3647 N N . MET B 1 209 ? -9.242 -11.133 10.602 1 98.5 209 MET B N 1
ATOM 3648 C CA . MET B 1 209 ? -9.625 -11.148 12.016 1 98.5 209 MET B CA 1
ATOM 3649 C C . MET B 1 209 ? -9.531 -9.75 12.617 1 98.5 209 MET B C 1
ATOM 3651 O O . MET B 1 209 ? -10.453 -9.305 13.297 1 98.5 209 MET B O 1
ATOM 3655 N N . LEU B 1 210 ? -8.477 -9.117 12.367 1 98 210 LEU B N 1
ATOM 3656 C CA . LEU B 1 210 ? -8.32 -7.77 12.906 1 98 210 LEU B CA 1
ATOM 3657 C C . LEU B 1 210 ? -9.414 -6.844 12.391 1 98 210 LEU B C 1
ATOM 3659 O O . LEU B 1 210 ? -10.008 -6.09 13.164 1 98 210 LEU B O 1
ATOM 3663 N N . TYR B 1 211 ? -9.625 -6.887 11.133 1 97.44 211 TYR B N 1
ATOM 3664 C CA . TYR B 1 211 ? -10.562 -5.934 10.555 1 97.44 211 TYR B CA 1
ATOM 3665 C C . TYR B 1 211 ? -11.992 -6.215 11.016 1 97.44 211 TYR B C 1
ATOM 3667 O O . TYR B 1 211 ? -12.68 -5.32 11.5 1 97.44 211 TYR B O 1
ATOM 3675 N N . PHE B 1 212 ? -12.484 -7.453 10.969 1 95.75 212 PHE B N 1
ATOM 3676 C CA . PHE B 1 212 ? -13.898 -7.754 11.172 1 95.75 212 PHE B CA 1
ATOM 3677 C C . PHE B 1 212 ? -14.219 -7.855 12.656 1 95.75 212 PHE B C 1
ATOM 3679 O O . PHE B 1 212 ? -15.352 -7.582 13.07 1 95.75 212 PHE B O 1
ATOM 3686 N N . PHE B 1 213 ? -13.258 -8.094 13.414 1 95.12 213 PHE B N 1
ATOM 3687 C CA . PHE B 1 213 ? -13.57 -8.234 14.836 1 95.12 213 PHE B CA 1
ATOM 3688 C C . PHE B 1 213 ? -13.25 -6.945 15.586 1 95.12 213 PHE B C 1
ATOM 3690 O O . PHE B 1 213 ? -13.773 -6.715 16.688 1 95.12 213 PHE B O 1
ATOM 3697 N N . HIS B 1 214 ? -12.445 -6.07 15.023 1 94.38 214 HIS B N 1
ATOM 3698 C CA . HIS B 1 214 ? -12.016 -4.93 15.828 1 94.38 214 HIS B CA 1
ATOM 3699 C C . HIS B 1 214 ? -12.289 -3.615 15.102 1 94.38 214 HIS B C 1
ATOM 3701 O O . HIS B 1 214 ? -12.594 -2.604 15.734 1 94.38 214 HIS B O 1
ATOM 3707 N N . LEU B 1 215 ? -12.203 -3.615 13.789 1 94.19 215 LEU B N 1
ATOM 3708 C CA . LEU B 1 215 ? -12.227 -2.336 13.094 1 94.19 215 LEU B CA 1
ATOM 3709 C C . LEU B 1 215 ? -13.578 -2.119 12.406 1 94.19 215 LEU B C 1
ATOM 3711 O O . LEU B 1 215 ? -13.984 -0.977 12.188 1 94.19 215 LEU B O 1
ATOM 3715 N N . MET B 1 216 ? -14.203 -3.137 12.117 1 92.25 216 MET B N 1
ATOM 3716 C CA . MET B 1 216 ? -15.523 -3.062 11.492 1 92.25 216 MET B CA 1
ATOM 3717 C C . MET B 1 216 ? -16.578 -2.643 12.5 1 92.25 216 MET B C 1
ATOM 3719 O O . MET B 1 216 ? -16.641 -3.18 13.609 1 92.25 216 MET B O 1
ATOM 3723 N N . PRO B 1 217 ? -17.297 -1.604 12.148 1 88.62 217 PRO B N 1
ATOM 3724 C CA . PRO B 1 217 ? -18.375 -1.238 13.07 1 88.62 217 PRO B CA 1
ATOM 3725 C C . PRO B 1 217 ? -19.438 -2.326 13.203 1 88.62 217 PRO B C 1
ATOM 3727 O O . PRO B 1 217 ? -19.656 -3.098 12.266 1 88.62 217 PRO B O 1
ATOM 3730 N N . PRO B 1 218 ? -20 -2.379 14.367 1 82.06 218 PRO B N 1
ATOM 3731 C CA . PRO B 1 218 ? -21.062 -3.369 14.539 1 82.06 218 PRO B CA 1
ATOM 3732 C C . PRO B 1 218 ? -22.281 -3.096 13.648 1 82.06 218 PRO B C 1
ATOM 3734 O O . PRO B 1 218 ? -22.547 -1.941 13.305 1 82.06 218 PRO B O 1
ATOM 3737 N N . LYS B 1 219 ? -22.719 -4.109 13.117 1 69.38 219 LYS B N 1
ATOM 3738 C CA . LYS B 1 219 ? -23.938 -3.957 12.328 1 69.38 219 LYS B CA 1
ATOM 3739 C C . LYS B 1 219 ? -25.062 -3.344 13.164 1 69.38 219 LYS B C 1
ATOM 3741 O O . LYS B 1 219 ? -25.281 -3.752 14.305 1 69.38 219 LYS B O 1
ATOM 3746 N N . SER B 1 220 ? -25.297 -2.08 13.102 1 55.09 220 SER B N 1
ATOM 3747 C CA . SER B 1 220 ? -26.422 -1.514 13.828 1 55.09 220 SER B CA 1
ATOM 3748 C C . SER B 1 220 ? -27.672 -2.369 13.664 1 55.09 220 SER B C 1
ATOM 3750 O O . SER B 1 220 ? -28.016 -2.773 12.547 1 55.09 220 SER B O 1
ATOM 3752 N N . ASN B 1 221 ? -27.922 -3.338 14.547 1 46.62 221 ASN B N 1
ATOM 3753 C CA . ASN B 1 221 ? -29.281 -3.861 14.562 1 46.62 221 ASN B CA 1
ATOM 3754 C C . ASN B 1 221 ? -30.312 -2.748 14.391 1 46.62 221 ASN B C 1
ATOM 3756 O O . ASN B 1 221 ? -30.734 -2.127 15.367 1 46.62 221 ASN B O 1
ATOM 3760 N N . ASP B 1 222 ? -30.172 -1.847 13.68 1 41.03 222 ASP B N 1
ATOM 3761 C CA . ASP B 1 222 ? -31.281 -0.908 13.539 1 41.03 222 ASP B CA 1
ATOM 3762 C C . ASP B 1 222 ? -32.594 -1.646 13.359 1 41.03 222 ASP B C 1
ATOM 3764 O O . ASP B 1 222 ? -32.938 -2.066 12.25 1 41.03 222 ASP B O 1
ATOM 3768 N N . ASN B 1 223 ? -32.906 -2.543 14.25 1 38.84 223 ASN B N 1
ATOM 3769 C CA . ASN B 1 223 ? -34.344 -2.668 14.484 1 38.84 223 ASN B CA 1
ATOM 3770 C C . ASN B 1 223 ? -35 -1.307 14.711 1 38.84 223 ASN B C 1
ATOM 3772 O O . ASN B 1 223 ? -35.562 -1.043 15.781 1 38.84 223 ASN B O 1
ATOM 3776 N N . SER B 1 224 ? -34.406 -0.235 14.656 1 37.38 224 SER B N 1
ATOM 3777 C CA . SER B 1 224 ? -35.281 0.923 14.836 1 37.38 224 SER B CA 1
ATOM 3778 C C . SER B 1 224 ? -36.562 0.791 14.016 1 37.38 224 SER B C 1
ATOM 3780 O O . SER B 1 224 ? -36.562 0.14 12.969 1 37.38 224 SER B O 1
ATOM 3782 N N . LYS B 1 225 ? -37.719 1.43 14.625 1 33 225 LYS B N 1
ATOM 3783 C CA . LYS B 1 225 ? -39.156 1.62 14.32 1 33 225 LYS B CA 1
ATOM 3784 C C . LYS B 1 225 ? -39.344 2.111 12.891 1 33 225 LYS B C 1
ATOM 3786 O O . LYS B 1 225 ? -38.75 3.125 12.492 1 33 225 LYS B O 1
ATOM 3791 N N . ILE B 1 226 ? -39.438 1.241 11.938 1 32.5 226 ILE B N 1
ATOM 3792 C CA . ILE B 1 226 ? -40.25 1.647 10.805 1 32.5 226 ILE B CA 1
ATOM 3793 C C . ILE B 1 226 ? -41.312 2.67 11.258 1 32.5 226 ILE B C 1
ATOM 3795 O O . ILE B 1 226 ? -42.281 2.32 11.945 1 32.5 226 ILE B O 1
ATOM 3799 N N . GLU B 1 227 ? -40.938 3.678 11.992 1 30.17 227 GLU B N 1
ATOM 3800 C CA . GLU B 1 227 ? -42.031 4.668 12.07 1 30.17 227 GLU B CA 1
ATOM 3801 C C . GLU B 1 227 ? -42.781 4.75 10.758 1 30.17 227 GLU B C 1
ATOM 3803 O O . GLU B 1 227 ? -42.188 4.656 9.68 1 30.17 227 GLU B O 1
ATOM 3808 N N . GLY B 1 228 ? -44.125 4.535 10.867 1 28.88 228 GLY B N 1
ATOM 3809 C CA . GLY B 1 228 ? -45.25 4.484 9.945 1 28.88 228 GLY B CA 1
ATOM 3810 C C . GLY B 1 228 ? -45.156 5.504 8.828 1 28.88 228 GLY B C 1
ATOM 3811 O O . GLY B 1 228 ? -45.156 6.711 9.078 1 28.88 228 GLY B O 1
ATOM 3812 N N . ILE B 1 229 ? -44.312 5.273 7.953 1 29.17 229 ILE B N 1
ATOM 3813 C CA . ILE B 1 229 ? -44.656 6.086 6.793 1 29.17 229 ILE B CA 1
ATOM 3814 C C . ILE B 1 229 ? -46.188 6.18 6.652 1 29.17 229 ILE B C 1
ATOM 3816 O O . ILE B 1 229 ? -46.875 5.156 6.633 1 29.17 229 ILE B O 1
ATOM 3820 N N . PRO B 1 230 ? -46.719 7.289 7.172 1 29.78 230 PRO B N 1
ATOM 3821 C CA . PRO B 1 230 ? -48.188 7.285 6.992 1 29.78 230 PRO B CA 1
ATOM 3822 C C . PRO B 1 230 ? -48.625 6.664 5.668 1 29.78 230 PRO B C 1
ATOM 3824 O O . PRO B 1 230 ? -48 6.93 4.629 1 29.78 230 PRO B O 1
ATOM 3827 N N . ILE B 1 231 ? -48.938 5.383 5.715 1 28.75 231 ILE B N 1
ATOM 3828 C CA . ILE B 1 231 ? -49.656 4.773 4.609 1 28.75 231 ILE B CA 1
ATOM 3829 C C . ILE B 1 231 ? -50.5 5.824 3.914 1 28.75 231 ILE B C 1
ATOM 3831 O O . ILE B 1 231 ? -51.406 6.402 4.531 1 28.75 231 ILE B O 1
ATOM 3835 N N . PHE B 1 232 ? -49.844 6.594 3.094 1 26.72 232 PHE B N 1
ATOM 3836 C CA . PHE B 1 232 ? -50.656 7.398 2.205 1 26.72 232 PHE B CA 1
ATOM 3837 C C . PHE B 1 232 ? -51.906 6.613 1.766 1 26.72 232 PHE B C 1
ATOM 3839 O O . PHE B 1 232 ? -51.781 5.488 1.274 1 26.72 232 PHE B O 1
ATOM 3846 N N . ASP B 1 233 ? -52.969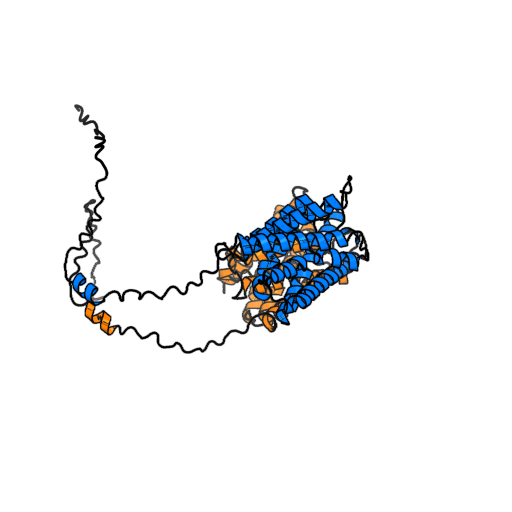 6.68 2.521 1 27.33 233 ASP B N 1
ATOM 3847 C CA . ASP B 1 233 ? -54.281 6.152 2.258 1 27.33 233 ASP B CA 1
ATOM 3848 C C . ASP B 1 233 ? -54.594 6.141 0.762 1 27.33 233 ASP B C 1
ATOM 3850 O O . ASP B 1 233 ? -54.656 7.199 0.13 1 27.33 233 ASP B O 1
ATOM 3854 N N . ILE B 1 234 ? -54.062 5.059 0.099 1 27.91 234 ILE B N 1
ATOM 3855 C CA . ILE B 1 234 ? -54.406 4.738 -1.288 1 27.91 234 ILE B CA 1
ATOM 3856 C C . ILE B 1 234 ? -55.844 5.129 -1.585 1 27.91 234 ILE B C 1
ATOM 3858 O O . ILE B 1 234 ? -56.281 5.113 -2.74 1 27.91 234 ILE B O 1
ATOM 3862 N N . ARG B 1 235 ? -56.594 5.07 -0.455 1 28.92 235 ARG B N 1
ATOM 3863 C CA . ARG B 1 235 ? -58 5.363 -0.673 1 28.92 235 ARG B CA 1
ATOM 3864 C C . ARG B 1 235 ? -58.188 6.773 -1.226 1 28.92 235 ARG B C 1
ATOM 3866 O O . ARG B 1 235 ? -59.219 7.07 -1.851 1 28.92 235 ARG B O 1
ATOM 3873 N N . ALA B 1 236 ? -57.25 7.641 -0.794 1 29 236 ALA B N 1
ATOM 3874 C CA . ALA B 1 236 ? -57.469 9 -1.294 1 29 236 ALA B CA 1
ATOM 3875 C C . ALA B 1 236 ? -57.125 9.094 -2.777 1 29 236 ALA B C 1
ATOM 3877 O O . ALA B 1 236 ? -57.688 9.914 -3.5 1 29 236 ALA B O 1
ATOM 3878 N N . MET B 1 237 ? -56.094 8.234 -3.125 1 27.25 237 MET B N 1
ATOM 3879 C CA . MET B 1 237 ? -55.781 8.328 -4.547 1 27.25 237 MET B CA 1
ATOM 3880 C C . MET B 1 237 ? -56.844 7.645 -5.387 1 27.25 237 MET B C 1
ATOM 3882 O O . MET B 1 237 ? -56.938 7.852 -6.602 1 27.25 237 MET B O 1
ATOM 3886 N N . ASN B 1 238 ? -57.469 6.602 -4.805 1 28.45 238 ASN B N 1
ATOM 3887 C CA . ASN B 1 238 ? -58.469 5.953 -5.613 1 28.45 238 ASN B CA 1
ATOM 3888 C C . ASN B 1 238 ? -59.531 6.953 -6.113 1 28.45 238 ASN B C 1
ATOM 3890 O O . ASN B 1 238 ? -60.188 6.723 -7.133 1 28.45 238 ASN B O 1
ATOM 3894 N N . GLN B 1 239 ? -59.812 7.902 -5.195 1 28.41 239 GLN B N 1
ATOM 3895 C CA . GLN B 1 239 ? -60.969 8.742 -5.551 1 28.41 239 GLN B CA 1
ATOM 3896 C C . GLN B 1 239 ? -60.625 9.656 -6.723 1 28.41 239 GLN B C 1
ATOM 3898 O O . GLN B 1 239 ? -61.5 10.305 -7.289 1 28.41 239 GLN B O 1
ATOM 3903 N N . VAL B 1 240 ? -59.25 9.969 -6.797 1 29.27 240 VAL B N 1
ATOM 3904 C CA . VAL B 1 240 ? -59.031 11.008 -7.805 1 29.27 240 VAL B CA 1
ATOM 3905 C C . VAL B 1 240 ? -59.219 10.414 -9.195 1 29.27 240 VAL B C 1
ATOM 3907 O O . VAL B 1 240 ? -59.5 11.141 -10.156 1 29.27 240 VAL B O 1
ATOM 3910 N N . PHE B 1 241 ? -58.781 9.156 -9.336 1 27.91 241 PHE B N 1
ATOM 3911 C CA . PHE B 1 241 ? -58.75 8.617 -10.688 1 27.91 241 PHE B CA 1
ATOM 3912 C C . PHE B 1 241 ? -60.188 8.5 -11.242 1 27.91 241 PHE B C 1
ATOM 3914 O O . PHE B 1 241 ? -60.375 8 -12.352 1 27.91 241 PHE B O 1
ATOM 3921 N N . THR B 1 242 ? -61.156 8.492 -10.398 1 25.98 242 THR B N 1
ATOM 3922 C CA . THR B 1 242 ? -62.406 8.203 -11.094 1 25.98 242 THR B CA 1
ATOM 3923 C C . THR B 1 242 ? -62.656 9.242 -12.18 1 25.98 242 THR B C 1
ATOM 3925 O O . THR B 1 242 ? -63.375 8.969 -13.148 1 25.98 242 THR B O 1
ATOM 3928 N N . ASN B 1 243 ? -62.469 10.531 -11.781 1 25.64 243 ASN B N 1
ATOM 3929 C CA . ASN B 1 243 ? -63.312 11.359 -12.633 1 25.64 243 ASN B CA 1
ATOM 3930 C C . ASN B 1 243 ? -62.75 11.469 -14.047 1 25.64 243 ASN B C 1
ATOM 3932 O O . ASN B 1 243 ? -63.5 11.281 -15.023 1 25.64 243 ASN B O 1
ATOM 3936 N N . ASN B 1 244 ? -61.906 12.578 -14.414 1 26.09 244 ASN B N 1
ATOM 3937 C CA . ASN B 1 244 ? -62 13.219 -15.719 1 26.09 244 ASN B CA 1
ATOM 3938 C C . ASN B 1 244 ? -61.188 12.453 -16.766 1 26.09 244 ASN B C 1
ATOM 3940 O O . ASN B 1 244 ? -60.156 11.898 -16.469 1 26.09 244 ASN B O 1
ATOM 3944 N N . SER B 1 245 ? -61.719 12 -17.953 1 25.8 245 SER B N 1
ATOM 3945 C CA . SER B 1 245 ? -61.375 11.305 -19.188 1 25.8 245 SER B CA 1
ATOM 3946 C C . SER B 1 245 ? -60.156 11.914 -19.844 1 25.8 245 SER B C 1
ATOM 3948 O O . SER B 1 245 ? -60.219 13.023 -20.375 1 25.8 245 SER B O 1
ATOM 3950 N N . VAL B 1 246 ? -58.938 12.125 -19.078 1 25.23 246 VAL B N 1
ATOM 3951 C CA . VAL B 1 246 ? -57.875 12.836 -19.766 1 25.23 246 VAL B CA 1
ATOM 3952 C C . VAL B 1 246 ? -57.562 12.133 -21.078 1 25.23 246 VAL B C 1
ATOM 3954 O O . VAL B 1 246 ? -57.156 10.953 -21.078 1 25.23 246 VAL B O 1
ATOM 3957 N N . ASP B 1 247 ? -58.156 12.562 -22.219 1 24.23 247 ASP B N 1
ATOM 3958 C CA . ASP B 1 247 ? -58.031 12.109 -23.609 1 24.23 247 ASP B CA 1
ATOM 3959 C C . ASP B 1 247 ? -56.594 12.266 -24.094 1 24.23 247 ASP B C 1
ATOM 3961 O O . ASP B 1 247 ? -56.094 13.391 -24.203 1 24.23 247 ASP B O 1
ATOM 3965 N N . ILE B 1 248 ? -55.656 11.586 -23.469 1 23.91 248 ILE B N 1
ATOM 3966 C CA . ILE B 1 248 ? -54.25 11.664 -23.922 1 23.91 248 ILE B CA 1
ATOM 3967 C C . ILE B 1 248 ? -54.188 11.32 -25.422 1 23.91 248 ILE B C 1
ATOM 3969 O O . ILE B 1 248 ? -54.5 10.195 -25.812 1 23.91 248 ILE B O 1
ATOM 3973 N N . SER B 1 249 ? -54.688 12.25 -26.234 1 22.33 249 SER B N 1
ATOM 3974 C CA . SER B 1 249 ? -54.625 12.07 -27.672 1 22.33 249 SER B CA 1
ATOM 3975 C C . SER B 1 249 ? -53.188 11.938 -28.156 1 22.33 249 SER B C 1
ATOM 3977 O O . SER B 1 249 ? -52.375 12.828 -27.938 1 22.33 249 SER B O 1
ATOM 3979 N N . VAL B 1 250 ? -52.594 10.797 -27.875 1 22.31 250 VAL B N 1
ATOM 3980 C CA . VAL B 1 250 ? -51.344 10.383 -28.484 1 22.31 250 VAL B CA 1
ATOM 3981 C C . VAL B 1 250 ? -51.312 10.742 -29.969 1 22.31 250 VAL B C 1
ATOM 3983 O O . VAL B 1 250 ? -52.156 10.242 -30.734 1 22.31 250 VAL B O 1
ATOM 3986 N N . VAL B 1 251 ? -51.156 12.039 -30.172 1 21.03 251 VAL B N 1
ATOM 3987 C CA . VAL B 1 251 ? -51.125 12.469 -31.562 1 21.03 251 VAL B CA 1
ATOM 3988 C C . VAL B 1 251 ? -50.125 11.633 -32.344 1 21.03 251 VAL B C 1
ATOM 3990 O O . VAL B 1 251 ? -48.906 11.641 -32.031 1 21.03 251 VAL B O 1
ATOM 3993 N N . SER B 1 252 ? -50.5 10.328 -32.656 1 21.02 252 SER B N 1
ATOM 3994 C CA . SER B 1 252 ? -49.906 9.438 -33.656 1 21.02 252 SER B CA 1
ATOM 3995 C C . SER B 1 252 ? -49.625 10.18 -34.969 1 21.02 252 SER B C 1
ATOM 3997 O O . SER B 1 252 ? -50.531 10.695 -35.594 1 21.02 252 SER B O 1
ATOM 3999 N N . ASN B 1 253 ? -48.688 11.148 -34.875 1 20.55 253 ASN B N 1
ATOM 4000 C CA . ASN B 1 253 ? -48.469 11.719 -36.188 1 20.55 253 ASN B CA 1
ATOM 4001 C C . ASN B 1 253 ? -48.5 10.641 -37.281 1 20.55 253 ASN B C 1
ATOM 4003 O O . ASN B 1 253 ? -48.188 9.484 -37 1 20.55 253 ASN B O 1
ATOM 4007 N N . LYS B 1 254 ? -48.906 10.977 -38.5 1 18.62 254 LYS B N 1
ATOM 4008 C CA . LYS B 1 254 ? -49.344 10.344 -39.75 1 18.62 254 LYS B CA 1
ATOM 4009 C C . LYS B 1 254 ? -48.281 9.398 -40.312 1 18.62 254 LYS B C 1
ATOM 4011 O O . LYS B 1 254 ? -48.375 8.977 -41.469 1 18.62 254 LYS B O 1
ATOM 4016 N N . LEU B 1 255 ? -47.062 9.117 -39.656 1 19.11 255 LEU B N 1
ATOM 4017 C CA . LEU B 1 255 ? -46.469 8.406 -40.781 1 19.11 255 LEU B CA 1
ATOM 4018 C C . LEU B 1 255 ? -47.312 7.234 -41.219 1 19.11 255 LEU B C 1
ATOM 4020 O O . LEU B 1 255 ? -48.156 6.746 -40.438 1 19.11 255 LEU B O 1
ATOM 4024 N N . GLY B 1 256 ? -46.938 6.527 -42.344 1 19.94 256 GLY B N 1
ATOM 4025 C CA . GLY B 1 256 ? -47.625 5.551 -43.156 1 19.94 256 GLY B CA 1
ATOM 4026 C C . GLY B 1 256 ? -48.188 4.391 -42.375 1 19.94 256 GLY B C 1
ATOM 4027 O O . GLY B 1 256 ? -47.781 4.141 -41.25 1 19.94 256 GLY B O 1
ATOM 4028 N N . GLU B 1 257 ? -49.438 3.895 -42.594 1 20.12 257 GLU B N 1
ATOM 4029 C CA . GLU B 1 257 ? -50.531 3.016 -42.25 1 20.12 257 GLU B CA 1
ATOM 4030 C C . GLU B 1 257 ? -50.062 1.58 -42.031 1 20.12 257 GLU B C 1
ATOM 4032 O O . GLU B 1 257 ? -50.875 0.706 -41.688 1 20.12 257 GLU B O 1
ATOM 4037 N N . LYS B 1 258 ? -48.875 1.022 -42.406 1 21.62 258 LYS B N 1
ATOM 4038 C CA . LYS B 1 258 ? -49.281 -0.348 -42.688 1 21.62 258 LYS B CA 1
ATOM 4039 C C . LYS B 1 258 ? -49.781 -1.055 -41.438 1 21.62 258 LYS B C 1
ATOM 4041 O O . LYS B 1 258 ? -49.094 -1.073 -40.406 1 21.62 258 LYS B O 1
ATOM 4046 N N . SER B 1 259 ? -51.094 -1.17 -41.125 1 21.14 259 SER B N 1
ATOM 4047 C CA . SER B 1 259 ? -52 -1.792 -40.188 1 21.14 259 SER B CA 1
ATOM 4048 C C . SER B 1 259 ? -51.625 -3.24 -39.906 1 21.14 259 SER B C 1
ATOM 4050 O O . SER B 1 259 ? -52.281 -3.93 -39.125 1 21.14 259 SER B O 1
ATOM 4052 N N . LEU B 1 260 ? -50.281 -3.678 -39.875 1 21.03 260 LEU B N 1
ATOM 4053 C CA . LEU B 1 260 ? -50.344 -5.137 -39.875 1 21.03 260 LEU B CA 1
ATOM 4054 C C . LEU B 1 260 ? -51.188 -5.668 -38.75 1 21.03 260 LEU B C 1
ATOM 4056 O O . LEU B 1 260 ? -50.938 -5.32 -37.594 1 21.03 260 LEU B O 1
ATOM 4060 N N . GLU B 1 261 ? -52.469 -5.957 -39 1 21.06 261 GLU B N 1
ATOM 4061 C CA . GLU B 1 261 ? -53.531 -6.656 -38.281 1 21.06 261 GLU B CA 1
ATOM 4062 C C . GLU B 1 261 ? -53 -7.922 -37.625 1 21.06 261 GLU B C 1
ATOM 4064 O O . GLU B 1 261 ? -52.625 -8.875 -38.281 1 21.06 261 GLU B O 1
ATOM 4069 N N . MET B 1 262 ? -51.938 -7.934 -36.906 1 21.78 262 MET B N 1
ATOM 4070 C CA . MET B 1 262 ? -51.625 -9.297 -36.5 1 21.78 262 MET B CA 1
ATOM 4071 C C . MET B 1 262 ? -52.781 -9.93 -35.75 1 21.78 262 MET B C 1
ATOM 4073 O O . MET B 1 262 ? -53.312 -9.344 -34.781 1 21.78 262 MET B O 1
ATOM 4077 N N . GLU B 1 263 ? -53.594 -10.781 -36.438 1 20.05 263 GLU B N 1
ATOM 4078 C CA . GLU B 1 263 ? -54.719 -11.656 -36.125 1 20.05 263 GLU B CA 1
ATOM 4079 C C . GLU B 1 263 ? -54.375 -12.555 -34.938 1 20.05 263 GLU B C 1
ATOM 4081 O O . GLU B 1 263 ? -53.375 -13.258 -34.938 1 20.05 263 GLU B O 1
ATOM 4086 N N . PHE B 1 264 ? -54.656 -12.164 -33.75 1 21.55 264 PHE B N 1
ATOM 4087 C CA . PHE B 1 264 ? -54.625 -13.07 -32.594 1 21.55 264 PHE B CA 1
ATOM 4088 C C . PHE B 1 264 ? -55.594 -14.227 -32.812 1 21.55 264 PHE B C 1
ATOM 4090 O O . PHE B 1 264 ? -56.812 -14.023 -32.875 1 21.55 264 PHE B O 1
ATOM 4097 N N . PRO B 1 265 ? -55.25 -15.266 -33.625 1 20.44 265 PRO B N 1
ATOM 4098 C CA . PRO B 1 265 ? -56.281 -16.312 -33.688 1 20.44 265 PRO B CA 1
ATOM 4099 C C . PRO B 1 265 ? -56.812 -16.734 -32.312 1 20.44 265 PRO B C 1
ATOM 4101 O O . PRO B 1 265 ? -56.031 -16.859 -31.375 1 20.44 265 PRO B O 1
ATOM 4104 N N . ARG B 1 266 ? -58.062 -16.484 -32.031 1 20.09 266 ARG B N 1
ATOM 4105 C CA . ARG B 1 266 ? -58.938 -16.875 -30.953 1 20.09 266 ARG B CA 1
ATOM 4106 C C . ARG B 1 266 ? -59.031 -18.391 -30.828 1 20.09 266 ARG B C 1
ATOM 4108 O O . ARG B 1 266 ? -59.875 -18.922 -30.094 1 20.09 266 ARG B O 1
ATOM 4115 N N . ARG B 1 267 ? -58.344 -19.266 -31.641 1 19.48 267 ARG B N 1
ATOM 4116 C CA . ARG B 1 267 ? -58.938 -20.594 -31.656 1 19.48 267 ARG B CA 1
ATOM 4117 C C . ARG B 1 267 ? -59 -21.188 -30.25 1 19.48 267 ARG B C 1
ATOM 4119 O O . ARG B 1 267 ? -57.969 -21.453 -29.641 1 19.48 267 ARG B O 1
ATOM 4126 N N . LEU B 1 268 ? -60.031 -20.828 -29.406 1 19.58 268 LEU B N 1
ATOM 4127 C CA . LEU B 1 268 ? -60.625 -21.5 -28.266 1 19.58 268 LEU B CA 1
ATOM 4128 C C . LEU B 1 268 ? -60.969 -22.953 -28.578 1 19.58 268 LEU B C 1
ATOM 4130 O O . LEU B 1 268 ? -61.594 -23.641 -27.766 1 19.58 268 LEU B O 1
ATOM 4134 N N . GLU B 1 269 ? -60.844 -23.531 -29.922 1 19.64 269 GLU B N 1
ATOM 4135 C CA . GLU B 1 269 ? -61.625 -24.75 -30.109 1 19.64 269 GLU B CA 1
ATOM 4136 C C . GLU B 1 269 ? -61.25 -25.797 -29.047 1 19.64 269 GLU B C 1
ATOM 4138 O O . GLU B 1 269 ? -60.188 -25.719 -28.438 1 19.64 269 GLU B O 1
ATOM 4143 N N . SER B 1 270 ? -62.125 -27.047 -29.141 1 22.92 270 SER B N 1
ATOM 4144 C CA . SER B 1 270 ? -62.531 -28.328 -28.609 1 22.92 270 SER B CA 1
ATOM 4145 C C . SER B 1 270 ? -61.406 -29.344 -28.594 1 22.92 270 SER B C 1
ATOM 4147 O O . SER B 1 270 ? -61.5 -30.406 -28 1 22.92 270 SER B O 1
ATOM 4149 N N . ILE B 1 271 ? -60.156 -29.188 -29.078 1 20.3 271 ILE B N 1
ATOM 4150 C CA . ILE B 1 271 ? -59.531 -30.469 -28.781 1 20.3 271 ILE B CA 1
ATOM 4151 C C . ILE B 1 271 ? -59.281 -30.578 -27.281 1 20.3 271 ILE B C 1
ATOM 4153 O O . ILE B 1 271 ? -58.75 -29.641 -26.656 1 20.3 271 ILE B O 1
#

Nearest PDB structures (foldseek):
  4nef-assembly1_D  TM=9.122E-01  e=3.845E-11  Homo sapiens
  8oee-assembly1_D  TM=9.080E-01  e=5.235E-11  Homo sapiens
  8gcl-assembly1_A  TM=9.405E-01  e=4.348E-10  Homo sapiens
  8ghj-assembly1_D  TM=9.135E-01  e=2.244E-10  Homo sapiens
  8ghj-assembly1_C  TM=8.975E-01  e=1.310E-09  Homo sapiens

Solvent-accessible surface area (backbone atoms only — not comparable to full-atom values): 27613 Å² total; per-residue (Å²): 109,68,59,34,38,50,48,18,19,51,46,12,19,52,43,38,35,41,32,36,35,23,35,53,35,31,74,69,69,55,35,54,68,68,46,33,17,46,29,43,5,33,45,48,18,23,34,34,45,37,31,28,77,73,50,62,47,52,47,28,46,25,49,52,48,20,34,27,75,72,68,74,35,65,70,86,49,41,65,54,49,38,49,20,14,36,50,12,14,27,52,23,31,42,50,49,33,57,70,50,73,61,54,72,48,70,56,42,45,49,41,71,33,59,93,63,58,52,51,70,62,54,41,28,51,50,35,19,52,52,14,20,53,48,40,38,46,43,46,50,27,58,68,37,85,90,36,67,47,85,48,21,30,58,54,37,10,52,45,45,17,55,45,31,61,70,33,28,66,40,38,32,48,58,52,17,36,23,61,37,45,11,25,17,61,57,54,70,50,67,75,71,48,64,46,45,43,51,20,9,34,53,10,17,33,51,22,43,47,50,38,63,73,68,64,46,76,72,77,72,76,70,72,65,72,77,64,70,68,68,70,70,57,64,66,59,57,57,59,57,45,49,64,46,72,79,73,77,66,76,74,74,72,75,70,85,69,89,64,79,72,76,74,72,78,69,83,70,72,85,125,106,68,67,35,35,50,48,19,18,51,45,13,18,51,42,38,36,48,35,39,47,33,37,52,41,31,73,69,66,76,42,54,50,50,53,33,16,45,43,43,6,49,44,49,18,51,34,35,72,71,34,28,89,72,51,62,45,49,46,31,45,28,51,53,49,22,34,28,74,71,68,75,35,66,69,85,47,43,64,55,47,38,49,20,15,38,50,13,13,27,51,23,31,41,51,50,34,58,77,48,74,61,54,71,48,67,56,41,44,48,43,72,31,58,94,64,60,50,51,71,64,52,38,31,51,51,35,20,51,51,14,21,53,48,40,36,34,42,47,32,9,56,68,36,86,75,30,60,49,90,46,19,33,57,29,38,10,35,41,44,16,38,46,30,56,43,33,27,65,40,35,32,49,56,53,17,35,22,61,35,47,10,25,16,61,59,53,69,49,68,74,71,47,64,47,46,43,52,19,11,32,52,11,17,35,53,22,44,47,48,39,66,72,64,63,46,74,75,76,74,76,68,74,64,78,78,64,71,64,74,71,72,57,60,67,62,57,56,62,60,71,65,65,47,68,63,55,75,69,71,76,70,70,78,73,82,68,88,63,80,72,77,76,74,80,71,83,76,73,85,124

InterPro domains:
  IPR000425 Major intrinsic protein [PF00230] (4-211)
  IPR000425 Major intrinsic protein [PR00783] (3-22)
  IPR000425 Major intrinsic protein [PR00783] (40-64)
  IPR000425 Major intrinsic protein [PR00783] (77-96)
  IPR000425 Major intrinsic protein [PR00783] (126-144)
  IPR000425 Major intrinsic protein [PR00783] (157-179)
  IPR000425 Major intrinsic protein [PR00783] (194-214)
  IPR022357 Major intrinsic protein, conserved site [PS00221] (58-66)
  IPR023271 Aquaporin-like [G3DSA:1.20.1080.10] (3-225)
  IPR023271 Aquaporin-like [SSF81338] (7-220)
  IPR034294 Aquaporin transporter [PTHR45724] (4-217)

Organism: Dendrobium nobile (NCBI:txid94219)

Secondary structure (DSSP, 8-state):
-HHHHHHHHHHHHHHHHHHHHHHHHHHTTSS-HHHHHHHHHHHHHHHHHHHHHHHTT---HHHHHHHHHTTSS-GGGHHHHHHHHHHHHHHHHHHHHHHTTTTTGGGG-----SSS---HHHHHHHHHHHHHHHHHHHIIIII-TTS-GGGHHHHHHHHHHHHHHHHTTTT----SHHHHHHHHHHHT--TTHHHHHHHHHHHHHHHHHHIIIIISPP---------------TTHHHHHTTSS---------------------------/-HHHHHHHHHHHHHHHHHHHHHHHHHHTTSS-HHHHHHHHHHHHHHHHHHHHHHHTT---HHHHHHHHHTTSS-GGGHHHHHHHHHHHHHHHHHHHHHHTTTTTGGGG-----SSS---HHHHHHHHHHHHHHHHHHHIIIII-TTS-GGGHHHHHHHHHHHHHHHHTTTT-----HHHHHHHHHHHT--TTHHHHHHHHHHHHHHHHHHIIIIISPP---------------HHHHHTTTTS----------------------------

=== Feature glossary ===
Key to the feature types in this record:

— What the protein is —

Primary structure: the covalent order of the twenty standard amino acids along the backbone. Two proteins with the same sequence will (almost always) fold to the same structure; two with 30% identity often share a fold but not the details.

Database cross-references. InterPro integrates a dozen domain/family signature databases into unified entries with residue-range hits. GO terms attach function/process/location labels with evidence codes. CATH codes position the fold in a four-level structural taxonomy. Organism is the NCBI-taxonomy species name.

— Where its atoms are —

The mmCIF block holds the 3D Cartesian coordinates of each backbone atom (N, Cα, C, O) in ångströms. mmCIF is the PDB's canonical archive format — a tagged-loop text representation of the atomic model.

Six rendered views show the 3D structure from the faces of a cube — i.e. along ±x, ±y, ±z. Rendering representation is drawn randomly per protein from cartoon (secondary-structure ribbons), sticks (backbone bonds), or molecular surface; coloring is either N→C rainbow (blue at the N-terminus through red at the C-terminus) or one color per chain.

— Local backbone conformation —

DSSP 8-state secondary structure assigns each residue one of H (α-helix), G (3₁₀-helix), I (π-helix), E (extended β-strand), B (isolated β-bridge), T (hydrogen-bonded turn), S (bend), or '-' (coil). The assignment is computed from backbone hydrogen-bond geometry via the Kabsch–Sander algorithm.

P-SEA three-state annotation labels each residue as helix, strand, or coil based purely on the geometry of the Cα trace. It serves as a fallback when the full backbone (and thus DSSP) is unavailable.

The φ/ψ torsion pair specifies the backbone conformation at each residue. φ rotates about the N–Cα bond, ψ about the Cα–C bond. Steric clashes forbid most of the (φ, ψ) plane — the allowed regions (α-helix basin, β-sheet basin, left-handed helix) are the Ramachandran-allowed regions.

— Global shape and packing —

The geometric summary reports three shape descriptors. Rg (radius of gyration) measures how spread out the Cα atoms are about their centre of mass; compact globular proteins have small Rg, elongated or unfolded ones large. Cα contacts (<8 Å, |i−j|>4) count long-range residue pairs in spatial proximity — high for tightly packed folds, near zero for rods or random coil. The bounding-box extents give the protein's footprint along x, y, z in Å.

Accessible surface area quantifies burial. A residue with SASA near zero is packed into the hydrophobic core; one with SASA >100 Å² sits on the surface. Computed here via the Shrake–Rupley numerical algorithm with a 1.4 Å probe.

Plot images: a contact map (which residues are close in 3D, as an N×N binary image), a Ramachandran scatter (backbone torsion angles, revealing secondary-structure composition at a glance), and — for AlphaFold structures — a PAE heatmap (pairwise prediction confidence).

— Structural neighborhood —

The Foldseek 3Di string encodes local tertiary geometry as a 20-letter alphabet — one character per residue — derived from the relative positions of nearby Cα atoms. Unlike the amino-acid sequence, 3Di is a direct function of the 3D structure, so two proteins with the same fold have similar 3Di strings even at low sequence identity.

Nearest PDB neighbors are the top structural matches found by Foldseek when searching this structure against the entire Protein Data Bank. Each hit reports a TM-score (0 to 1; >0.5 almost always implies the same fold) and an E-value. These are *structural* homologs — they may share no detectable sequence similarity.

— Confidence and disorder —

For AlphaFold models, the B-factor field carries pLDDT — the model's own estimate of local accuracy on a 0–100 scale. Regions with pLDDT<50 should be treated as essentially unmodeled; they often correspond to intrinsically disordered segments.

B-factor (Debye–Waller factor) reflects atomic displacement in the crystal lattice. It is an experimental observable (units Å²), not a prediction; low values mean the atom is pinned down, high values mean it moves or is heterogeneous across the crystal.

Predicted aligned error is AlphaFold's pairwise confidence. Unlike pLDDT (per-residue), PAE is per-residue-pair and captures whether two parts of the structure are correctly placed relative to each other. Units are ångströms of expected positional error.